Protein AF-A0A2V9XIJ4-F1 (afdb_monomer_lite)

pLDDT: mean 95.44, std 6.12, range [56.84, 98.94]

Radius of gyration: 27.06 Å; chains: 1; bounding box: 67×60×77 Å

Sequence (414 aa):
YLWCYAPDGLPASALPRVSLLDGRGQFSAKLDLSPFAGNLLPAKWVQLKIPLIAFRTASIYPFDPSALQSVVFSQGDADKAPHVLIVDEIKIDADDLATTAIAIASAPQYPQAKGYERHIDLAWQSVSESSLQYYRIDRSLGGALFVPVGVQIPGITRFTDFLGKVGVKAEYRIVAVDRSYRDSPSSEIVSASTHAMSDDELLTMLQEACFRYYWDGAHPDSGTALESIPGDDRIVATGASGFGIMALLVGTERGFVTREQSIDRFRRIVAFLEKAPRYHGAWSHFMDGHSTQTLAVFGIYDDGGDIVETAFLAQGLLAARQYFTASTAVEQDLRTRITKLWEGIEWDWYRRGADSDALYWHWSPNWAGQIKHRLTGFNETMIVYLLAVASPTHPVPAELYYSGWAGQSQTAID

Structure (mmCIF, N/CA/C/O backbone):
data_AF-A0A2V9XIJ4-F1
#
_entry.id   AF-A0A2V9XIJ4-F1
#
loop_
_atom_site.group_PDB
_atom_site.id
_atom_site.type_symbol
_atom_site.label_atom_id
_atom_site.label_alt_id
_atom_site.label_comp_id
_atom_site.label_asym_id
_atom_site.label_entity_id
_atom_site.label_seq_id
_atom_site.pdbx_PDB_ins_code
_atom_site.Cartn_x
_atom_site.Cartn_y
_atom_site.Cartn_z
_atom_site.occupancy
_atom_site.B_iso_or_equiv
_atom_site.auth_seq_id
_atom_site.auth_comp_id
_atom_site.auth_asym_id
_atom_site.auth_atom_id
_atom_site.pdbx_PDB_model_num
ATOM 1 N N . TYR A 1 1 ? 17.573 9.422 -17.931 1.00 90.62 1 TYR A N 1
ATOM 2 C CA . TYR A 1 1 ? 18.104 8.135 -18.412 1.00 90.62 1 TYR A CA 1
ATOM 3 C C . TYR A 1 1 ? 16.992 7.398 -19.121 1.00 90.62 1 TYR A C 1
ATOM 5 O O . TYR A 1 1 ? 15.849 7.516 -18.696 1.00 90.62 1 TYR A O 1
ATOM 13 N N . LEU A 1 2 ? 17.317 6.680 -20.188 1.00 94.62 2 LEU A N 1
ATOM 14 C CA . LEU A 1 2 ? 16.444 5.675 -20.790 1.00 94.62 2 LEU A CA 1
ATOM 15 C C . LEU A 1 2 ? 17.306 4.618 -21.481 1.00 94.62 2 LEU A C 1
ATOM 17 O O . LEU A 1 2 ? 18.439 4.911 -21.873 1.00 94.62 2 LEU A O 1
ATOM 21 N N . TRP A 1 3 ? 16.772 3.421 -21.654 1.00 95.88 3 TRP A N 1
ATOM 22 C CA . TRP A 1 3 ? 17.383 2.379 -22.464 1.00 95.88 3 TRP A CA 1
ATOM 23 C C . TRP A 1 3 ? 16.696 2.297 -23.820 1.00 95.88 3 TRP A C 1
ATOM 25 O O . TRP A 1 3 ? 15.474 2.349 -23.908 1.00 95.88 3 TRP A O 1
ATOM 35 N N . CYS A 1 4 ? 17.494 2.170 -24.874 1.00 97.50 4 CYS A N 1
ATOM 36 C CA . CYS A 1 4 ? 17.040 2.053 -26.253 1.00 97.50 4 CYS A CA 1
ATOM 37 C C . CYS A 1 4 ? 17.506 0.724 -26.845 1.00 97.50 4 CYS A C 1
ATOM 39 O O . CYS A 1 4 ? 18.677 0.363 -26.712 1.00 97.50 4 CYS A O 1
ATOM 41 N N . TYR A 1 5 ? 16.617 0.037 -27.554 1.00 97.75 5 TYR A N 1
ATOM 42 C CA . TYR A 1 5 ? 16.918 -1.176 -28.307 1.00 97.75 5 TYR A CA 1
ATOM 43 C C . TYR A 1 5 ? 16.277 -1.106 -29.689 1.00 97.75 5 TYR A C 1
ATOM 45 O O . TYR A 1 5 ? 15.077 -0.872 -29.819 1.00 97.75 5 TYR A O 1
ATOM 53 N N . ALA A 1 6 ? 17.079 -1.334 -30.723 1.00 97.56 6 ALA A N 1
ATOM 54 C CA . ALA A 1 6 ? 16.613 -1.420 -32.100 1.00 97.56 6 ALA A CA 1
ATOM 55 C C . ALA A 1 6 ? 16.861 -2.849 -32.611 1.00 97.56 6 ALA A C 1
ATOM 57 O O . ALA A 1 6 ? 18.028 -3.230 -32.742 1.00 97.56 6 ALA A O 1
ATOM 58 N N . PRO A 1 7 ? 15.816 -3.652 -32.900 1.00 97.50 7 PRO A N 1
ATOM 59 C CA . PRO A 1 7 ? 15.990 -5.015 -33.405 1.00 97.50 7 PRO A CA 1
ATOM 60 C C . PRO A 1 7 ? 16.863 -5.062 -34.667 1.00 97.50 7 PRO A C 1
ATOM 62 O O . PRO A 1 7 ? 17.833 -5.814 -34.710 1.00 97.50 7 PRO A O 1
ATOM 65 N N . ASP A 1 8 ? 16.584 -4.174 -35.626 1.00 96.94 8 ASP A N 1
ATOM 66 C CA . ASP A 1 8 ? 17.249 -4.111 -36.938 1.00 96.94 8 ASP A CA 1
ATOM 67 C C . ASP A 1 8 ? 18.338 -3.025 -37.022 1.00 96.94 8 ASP A C 1
ATOM 69 O O . ASP A 1 8 ? 18.927 -2.787 -38.077 1.00 96.94 8 ASP A O 1
ATOM 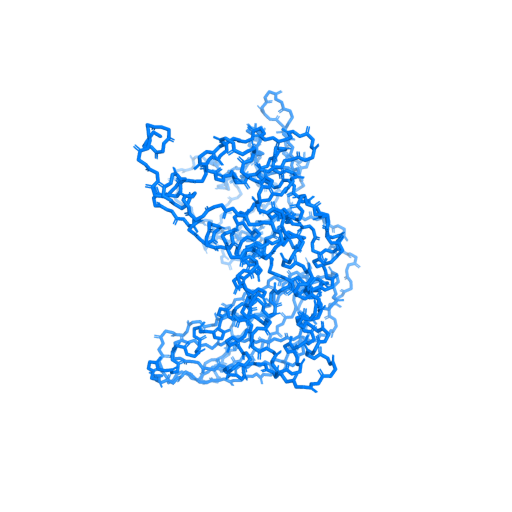73 N N . GLY A 1 9 ? 18.632 -2.370 -35.897 1.00 96.69 9 GLY A N 1
ATOM 74 C CA . GLY A 1 9 ? 19.448 -1.160 -35.847 1.00 96.69 9 GLY A CA 1
ATOM 75 C C . GLY A 1 9 ? 18.659 0.086 -36.253 1.00 96.69 9 GLY A C 1
ATOM 76 O O . GLY A 1 9 ? 17.576 0.006 -36.826 1.00 96.69 9 GLY A O 1
ATOM 77 N N . LEU A 1 10 ? 19.188 1.258 -35.909 1.00 96.44 10 LEU A N 1
ATOM 78 C CA . LEU A 1 10 ? 18.536 2.534 -36.191 1.00 96.44 10 LEU A CA 1
ATOM 79 C C . LEU A 1 10 ? 19.596 3.614 -36.438 1.00 96.44 10 LEU A C 1
ATOM 81 O O . LEU A 1 10 ? 20.397 3.887 -35.536 1.00 96.44 10 LEU A O 1
ATOM 85 N N . PRO A 1 11 ? 19.652 4.226 -37.636 1.00 95.50 11 PRO A N 1
ATOM 86 C CA . PRO A 1 11 ? 20.555 5.343 -37.867 1.00 95.50 11 PRO A CA 1
ATOM 87 C C . PRO A 1 11 ? 20.141 6.536 -37.003 1.00 95.50 11 PRO A C 1
ATOM 89 O O . PRO A 1 11 ? 18.954 6.754 -36.766 1.00 95.50 11 PRO A O 1
ATOM 92 N N . ALA A 1 12 ? 21.117 7.333 -36.569 1.00 95.31 12 ALA A N 1
ATOM 93 C CA . ALA A 1 12 ? 20.881 8.464 -35.673 1.00 95.31 12 ALA A CA 1
ATOM 94 C C . ALA A 1 12 ? 19.799 9.421 -36.213 1.00 95.31 12 ALA A C 1
ATOM 96 O O . ALA A 1 12 ? 18.900 9.813 -35.482 1.00 95.31 12 ALA A O 1
ATOM 97 N N . SER A 1 13 ? 19.813 9.698 -37.520 1.00 93.69 13 SER A N 1
ATOM 98 C CA . SER A 1 13 ? 18.826 10.554 -38.196 1.00 93.69 13 SER A CA 1
ATOM 99 C C . SER A 1 13 ? 17.380 10.046 -38.110 1.00 93.69 13 SER A C 1
ATOM 101 O O . SER A 1 13 ? 16.442 10.833 -38.198 1.00 93.69 13 SER A O 1
ATOM 103 N N . ALA A 1 14 ? 17.183 8.736 -37.941 1.00 95.50 14 ALA A N 1
ATOM 104 C CA . ALA A 1 14 ? 15.863 8.124 -37.808 1.00 95.50 14 ALA A CA 1
ATOM 105 C C . ALA A 1 14 ? 15.366 8.070 -36.351 1.00 95.50 14 ALA A C 1
ATOM 107 O O . ALA A 1 14 ? 14.252 7.608 -36.099 1.00 95.50 14 ALA A O 1
ATOM 108 N N . LEU A 1 15 ? 16.164 8.533 -35.380 1.00 96.56 15 LEU A N 1
ATOM 109 C CA . LEU A 1 15 ? 15.732 8.601 -33.987 1.00 96.56 15 LEU A CA 1
ATOM 110 C C . LEU A 1 15 ? 14.581 9.602 -33.812 1.00 96.56 15 LEU A C 1
ATOM 112 O O . LEU A 1 15 ? 14.553 10.654 -34.458 1.00 96.56 15 LEU A O 1
ATOM 116 N N . PRO A 1 16 ? 13.635 9.322 -32.899 1.00 96.81 16 PRO A N 1
ATOM 117 C CA . PRO A 1 16 ? 12.604 10.285 -32.558 1.00 96.81 16 PRO A CA 1
ATOM 118 C C . PRO A 1 16 ? 13.208 11.497 -31.843 1.00 96.81 16 PRO A C 1
ATOM 120 O O . PRO A 1 16 ? 14.258 11.425 -31.203 1.00 96.81 16 PRO A O 1
ATOM 123 N N . ARG A 1 17 ? 12.481 12.612 -31.884 1.00 97.12 17 ARG A N 1
ATOM 124 C CA . ARG A 1 17 ? 12.727 13.755 -31.002 1.00 97.12 17 ARG A CA 1
ATOM 125 C C . ARG A 1 17 ? 11.934 13.597 -29.715 1.00 97.12 17 ARG A C 1
ATOM 127 O O . ARG A 1 17 ? 10.806 13.105 -29.749 1.00 97.12 17 ARG A O 1
ATOM 134 N N . VAL A 1 18 ? 12.481 14.090 -28.610 1.00 97.50 18 VAL A N 1
ATOM 135 C CA . VAL A 1 18 ? 11.861 13.993 -27.282 1.00 97.50 18 VAL A CA 1
ATOM 136 C C . VAL A 1 18 ? 11.582 15.376 -26.713 1.00 97.50 18 VAL A C 1
ATOM 138 O O . VAL A 1 18 ? 12.443 16.247 -26.746 1.00 97.50 18 VAL A O 1
ATOM 141 N N . SER A 1 19 ? 10.396 15.581 -26.156 1.00 97.25 19 SER A N 1
ATOM 142 C CA . SER A 1 19 ? 10.075 16.741 -25.318 1.00 97.25 19 SER A CA 1
ATOM 143 C C . SER A 1 19 ? 9.509 16.287 -23.978 1.00 97.25 19 SER A C 1
ATOM 145 O O . SER A 1 19 ? 9.030 15.163 -23.842 1.00 97.25 19 SER A O 1
ATOM 147 N N . LEU A 1 20 ? 9.564 17.167 -22.989 1.00 97.38 20 LEU A N 1
ATOM 148 C CA . LEU A 1 20 ? 9.089 16.936 -21.631 1.00 97.38 20 LEU A CA 1
ATOM 149 C C . LEU A 1 20 ? 7.918 17.872 -21.336 1.00 97.38 20 LEU A C 1
ATOM 151 O O . LEU A 1 20 ? 7.909 18.998 -21.834 1.00 97.38 20 LEU A O 1
ATOM 155 N N . LEU A 1 21 ? 6.963 17.408 -20.535 1.00 96.75 21 LEU A N 1
ATOM 156 C CA . LEU A 1 21 ? 5.806 18.176 -20.072 1.00 96.75 21 LEU A CA 1
ATOM 157 C C . LEU A 1 21 ? 5.709 18.052 -18.550 1.00 96.75 21 LEU A C 1
ATOM 159 O O . LEU A 1 21 ? 5.777 16.935 -18.032 1.00 96.75 21 LEU A O 1
ATOM 163 N N . ASP A 1 22 ? 5.557 19.166 -17.844 1.00 95.56 22 ASP A N 1
ATOM 164 C CA . ASP A 1 22 ? 5.318 19.166 -16.400 1.00 95.56 22 ASP A CA 1
ATOM 165 C C . ASP A 1 22 ? 3.823 19.134 -16.050 1.00 95.56 22 ASP A C 1
ATOM 167 O O . ASP A 1 22 ? 2.952 19.366 -16.892 1.00 95.56 22 ASP A O 1
ATOM 171 N N . GLY A 1 23 ? 3.517 18.861 -14.780 1.00 92.88 23 GLY A N 1
ATOM 172 C CA . GLY A 1 23 ? 2.142 18.784 -14.274 1.00 92.88 23 GLY A CA 1
ATOM 173 C C . GLY A 1 23 ? 1.357 20.103 -14.326 1.00 92.88 23 GLY A C 1
ATOM 174 O O . GLY A 1 23 ? 0.167 20.112 -14.022 1.00 92.88 23 GLY A O 1
ATOM 175 N N . ARG A 1 24 ? 1.991 21.219 -14.710 1.00 92.94 24 ARG A N 1
ATOM 176 C CA . ARG A 1 24 ? 1.355 22.534 -14.909 1.00 92.94 24 ARG A CA 1
ATOM 177 C C . ARG A 1 24 ? 1.175 22.861 -16.394 1.00 92.94 24 ARG A C 1
ATOM 179 O O . ARG A 1 24 ? 0.839 23.997 -16.738 1.00 92.94 24 ARG A O 1
ATOM 186 N N . GLY A 1 25 ? 1.422 21.891 -17.274 1.00 93.19 25 GLY A N 1
ATOM 187 C CA . GLY A 1 25 ? 1.286 22.026 -18.720 1.00 93.19 25 GLY A CA 1
ATOM 188 C C . GLY A 1 25 ? 2.405 22.826 -19.392 1.00 93.19 25 GLY A C 1
ATOM 189 O O . GLY A 1 25 ? 2.236 23.226 -20.545 1.00 93.19 25 GLY A O 1
ATOM 190 N N . GLN A 1 26 ? 3.529 23.085 -18.715 1.00 97.00 26 GLN A N 1
ATOM 191 C CA . GLN A 1 26 ? 4.697 23.709 -19.346 1.00 97.00 26 GLN A CA 1
ATOM 192 C C . GLN A 1 26 ? 5.557 22.639 -20.013 1.00 97.00 26 GLN A C 1
ATOM 194 O O . GLN A 1 26 ? 5.651 21.512 -19.526 1.00 97.00 26 GLN A O 1
ATOM 199 N N . PHE A 1 27 ? 6.180 22.975 -21.143 1.00 97.19 27 PHE A N 1
ATOM 200 C CA . PHE A 1 27 ? 6.893 22.000 -21.966 1.00 97.19 27 PHE A CA 1
ATOM 201 C C . PHE A 1 27 ? 8.248 22.489 -22.447 1.00 97.19 27 PHE A C 1
ATOM 203 O O . PHE A 1 27 ? 8.490 23.684 -22.651 1.00 97.19 27 PHE A O 1
ATOM 210 N N . SER A 1 28 ? 9.129 21.524 -22.692 1.00 97.94 28 SER A N 1
ATOM 211 C CA . SER A 1 28 ? 10.402 21.764 -23.350 1.00 97.94 28 SER A CA 1
ATOM 212 C C . SER A 1 28 ? 10.290 21.729 -24.877 1.00 97.94 28 SER A C 1
ATOM 214 O O . SER A 1 28 ? 9.379 21.142 -25.463 1.00 97.94 28 SER A O 1
ATOM 216 N N . ALA A 1 29 ? 11.248 22.367 -25.543 1.00 97.44 29 ALA A N 1
ATOM 217 C CA . ALA A 1 29 ? 11.483 22.210 -26.965 1.00 97.44 29 ALA A CA 1
ATOM 218 C C . ALA A 1 29 ? 11.800 20.744 -27.287 1.00 97.44 29 ALA A C 1
ATOM 220 O O . ALA A 1 29 ? 12.387 20.019 -26.483 1.00 97.44 29 ALA A O 1
ATOM 221 N N . LYS A 1 30 ? 11.463 20.332 -28.510 1.00 97.38 30 LYS A N 1
ATOM 222 C CA . LYS A 1 30 ? 11.835 19.017 -29.034 1.00 97.38 30 LYS A CA 1
ATOM 223 C C . LYS A 1 30 ? 13.357 18.898 -29.105 1.00 97.38 30 LYS A C 1
ATOM 225 O O . LYS A 1 30 ? 14.000 19.630 -29.855 1.00 97.38 30 LYS A O 1
ATOM 230 N N . LEU A 1 31 ? 13.904 17.959 -28.349 1.00 97.31 31 LEU A N 1
ATOM 231 C CA . LEU A 1 31 ? 15.314 17.612 -28.311 1.00 97.31 31 LEU A CA 1
ATOM 232 C C . LEU A 1 31 ? 15.607 16.496 -29.319 1.00 97.31 31 LEU A C 1
ATOM 234 O O . LEU A 1 31 ? 14.898 15.490 -29.362 1.00 97.31 31 LEU A O 1
ATOM 238 N N . ASP A 1 32 ? 16.656 16.674 -30.116 1.00 95.38 32 ASP A N 1
ATOM 239 C CA . ASP A 1 32 ? 17.206 15.625 -30.975 1.00 95.38 32 ASP A CA 1
ATOM 240 C C . ASP A 1 32 ? 18.024 14.630 -30.135 1.00 95.38 32 ASP A C 1
ATOM 242 O O . ASP A 1 32 ? 18.887 15.033 -29.351 1.00 95.38 32 ASP A O 1
ATOM 246 N N . LEU A 1 33 ? 17.740 13.334 -30.287 1.00 94.94 33 LEU A N 1
ATOM 247 C CA . LEU A 1 33 ? 18.432 12.263 -29.570 1.00 94.94 33 LEU A CA 1
ATOM 248 C C . LEU A 1 33 ? 19.758 11.855 -30.219 1.00 94.94 33 LEU A C 1
ATOM 250 O O . LEU A 1 33 ? 20.593 11.242 -29.547 1.00 94.94 33 LEU A O 1
ATOM 254 N N . SER A 1 34 ? 19.976 12.206 -31.489 1.00 92.94 34 SER A N 1
ATOM 255 C CA . SER A 1 34 ? 21.164 11.825 -32.263 1.00 92.94 34 SER A CA 1
ATOM 256 C C . SER A 1 34 ? 22.492 12.091 -31.539 1.00 92.94 34 SER A C 1
ATOM 258 O O . SER A 1 34 ? 23.332 11.188 -31.518 1.00 92.94 34 SER A O 1
ATOM 260 N N . PRO A 1 35 ? 22.701 13.251 -30.875 1.00 94.00 35 PRO A N 1
ATOM 261 C CA . PRO A 1 35 ? 23.954 13.537 -30.170 1.00 94.00 35 PRO A CA 1
ATOM 262 C C . PRO A 1 35 ? 24.217 12.644 -28.950 1.00 94.00 35 PRO A C 1
ATOM 264 O O . PRO A 1 35 ? 25.358 12.543 -28.510 1.00 94.00 35 PRO A O 1
ATOM 267 N N . PHE A 1 36 ? 23.177 12.022 -28.389 1.00 93.94 36 PHE A N 1
ATOM 268 C CA . PHE A 1 36 ? 23.266 11.212 -27.171 1.00 93.94 36 PHE A CA 1
ATOM 269 C C . PHE A 1 36 ? 23.343 9.713 -27.467 1.00 93.94 36 PHE A C 1
ATOM 271 O O . PHE A 1 36 ? 23.957 8.970 -26.707 1.00 93.94 36 PHE A O 1
ATOM 278 N N . ALA A 1 37 ? 22.707 9.267 -28.551 1.00 93.19 37 ALA A N 1
ATOM 279 C CA . ALA A 1 37 ? 22.607 7.854 -28.907 1.00 93.19 37 ALA A CA 1
ATOM 280 C C . ALA A 1 37 ? 23.586 7.427 -30.009 1.00 93.19 37 ALA A C 1
ATOM 282 O O . ALA A 1 37 ? 24.051 6.288 -30.009 1.00 93.19 37 ALA A O 1
ATOM 283 N N . GLY A 1 38 ? 23.885 8.317 -30.962 1.00 94.44 38 GLY A N 1
ATOM 284 C CA . GLY A 1 38 ? 24.515 7.930 -32.223 1.00 94.44 38 GLY A CA 1
ATOM 285 C C . GLY A 1 38 ? 23.665 6.918 -33.004 1.00 94.44 38 GLY A C 1
ATOM 286 O O . GLY A 1 38 ? 22.440 6.900 -32.898 1.00 94.44 38 GLY A O 1
ATOM 287 N N . ASN A 1 39 ? 24.319 6.073 -33.804 1.00 96.06 39 ASN A N 1
ATOM 288 C CA . ASN A 1 39 ? 23.647 4.954 -34.465 1.00 96.06 39 ASN A CA 1
ATOM 289 C C . ASN A 1 39 ? 23.420 3.822 -33.460 1.00 96.06 39 ASN A C 1
ATOM 291 O O . ASN A 1 39 ? 24.372 3.339 -32.842 1.00 96.06 39 ASN A O 1
ATOM 295 N N . LEU A 1 40 ? 22.183 3.345 -33.357 1.00 97.12 40 LEU A N 1
ATOM 296 C CA . LEU A 1 40 ? 21.877 2.155 -32.577 1.00 97.12 40 LEU A CA 1
ATOM 297 C C . LEU A 1 40 ? 22.205 0.917 -33.409 1.00 97.12 40 LEU A C 1
ATOM 299 O O . LEU A 1 40 ? 21.680 0.730 -34.507 1.00 97.12 40 LEU A O 1
ATOM 303 N N . LEU A 1 41 ? 23.090 0.074 -32.884 1.00 96.88 41 LEU A N 1
ATOM 304 C CA . LEU A 1 41 ? 23.413 -1.204 -33.511 1.00 96.88 41 LEU A CA 1
ATOM 305 C C . LEU A 1 41 ? 22.247 -2.196 -33.339 1.00 96.88 41 LEU A C 1
ATOM 307 O O . LEU A 1 41 ? 21.574 -2.149 -32.305 1.00 96.88 41 LEU A O 1
ATOM 311 N N . PRO A 1 42 ? 22.039 -3.114 -34.301 1.00 97.56 42 PRO A N 1
ATOM 312 C CA . PRO A 1 42 ? 21.012 -4.144 -34.196 1.00 97.56 42 PRO A CA 1
ATOM 313 C C . PRO A 1 42 ? 21.158 -4.989 -32.931 1.00 97.56 42 PRO A C 1
ATOM 315 O O . PRO A 1 42 ? 22.268 -5.350 -32.532 1.00 97.56 42 PRO A O 1
ATOM 318 N N . ALA A 1 43 ? 20.020 -5.319 -32.325 1.00 96.81 43 ALA A N 1
ATOM 319 C CA . ALA A 1 43 ? 19.893 -6.222 -31.189 1.00 96.81 43 ALA A CA 1
ATOM 320 C C . ALA A 1 43 ? 20.760 -5.879 -29.959 1.00 96.81 43 ALA A C 1
ATOM 322 O O . ALA A 1 43 ? 21.149 -6.770 -29.199 1.00 96.81 43 ALA A O 1
ATOM 323 N N . LYS A 1 44 ? 21.046 -4.591 -29.730 1.00 96.62 44 LYS A N 1
ATOM 324 C CA . LYS A 1 44 ? 21.849 -4.127 -28.593 1.00 96.62 44 LYS A CA 1
ATOM 325 C C . LYS A 1 44 ? 21.122 -3.051 -27.792 1.00 96.62 44 LYS A C 1
ATOM 327 O O . LYS A 1 44 ? 20.710 -2.034 -28.340 1.00 96.62 44 LYS A O 1
ATOM 332 N N . TRP A 1 45 ? 21.038 -3.258 -26.480 1.00 96.25 45 TRP A N 1
ATOM 333 C CA . TRP A 1 45 ? 20.604 -2.227 -25.541 1.00 96.25 45 TRP A CA 1
ATOM 334 C C . TRP A 1 45 ? 21.676 -1.142 -25.404 1.00 96.25 45 TRP A C 1
ATOM 336 O O . TRP A 1 45 ? 22.850 -1.434 -25.161 1.00 96.25 45 TRP A O 1
ATOM 346 N N . VAL A 1 46 ? 21.267 0.115 -25.555 1.00 95.44 46 VAL A N 1
ATOM 347 C CA . VAL A 1 46 ? 22.107 1.304 -25.382 1.00 95.44 46 VAL A CA 1
ATOM 348 C C . VAL A 1 46 ? 21.439 2.216 -24.364 1.00 95.44 46 VAL A C 1
ATOM 350 O O . VAL A 1 46 ? 20.290 2.616 -24.543 1.00 95.44 46 VAL A O 1
ATOM 353 N N . GLN A 1 47 ? 22.153 2.556 -23.294 1.00 93.69 47 GLN A N 1
ATOM 354 C CA . GLN A 1 47 ? 21.664 3.516 -22.313 1.00 93.69 47 GLN A CA 1
ATOM 355 C C . GLN A 1 47 ? 21.959 4.941 -22.779 1.00 93.69 47 GLN A C 1
ATOM 357 O O . GLN A 1 47 ? 23.109 5.299 -23.028 1.00 93.69 47 GLN A O 1
ATOM 362 N N . LEU A 1 48 ? 20.924 5.773 -22.831 1.00 93.81 48 LEU A N 1
ATOM 363 C CA . LEU A 1 48 ? 21.039 7.200 -23.097 1.00 93.81 48 LEU A CA 1
ATOM 364 C C . LEU A 1 48 ? 21.014 7.965 -21.771 1.00 93.81 48 LEU A C 1
ATOM 366 O O . LEU A 1 48 ? 20.066 7.875 -20.978 1.00 93.81 48 LEU A O 1
ATOM 370 N N . LYS A 1 49 ? 22.047 8.782 -21.566 1.00 92.50 49 LYS A N 1
ATOM 371 C CA . LYS A 1 49 ? 22.137 9.757 -20.478 1.00 92.50 49 LYS A CA 1
ATOM 372 C C . LYS A 1 49 ? 21.934 11.154 -21.055 1.00 92.50 49 LYS A C 1
ATOM 374 O O . LYS A 1 49 ? 22.806 11.680 -21.739 1.00 92.50 49 LYS A O 1
ATOM 379 N N . ILE A 1 50 ? 20.765 11.738 -20.802 1.00 93.69 50 ILE A N 1
ATOM 380 C CA . ILE A 1 50 ? 20.395 13.058 -21.321 1.00 93.69 50 ILE A CA 1
ATOM 381 C C . ILE A 1 50 ? 20.330 14.031 -20.140 1.00 93.69 50 ILE A C 1
ATOM 383 O O . ILE A 1 50 ? 19.463 13.860 -19.279 1.00 93.69 50 ILE A O 1
ATOM 387 N N . PRO A 1 51 ? 21.220 15.037 -20.070 1.00 93.06 51 PRO A N 1
ATOM 388 C CA . PRO A 1 51 ? 21.159 16.060 -19.035 1.00 93.06 51 PRO A CA 1
ATOM 389 C C . PRO A 1 51 ? 19.851 16.848 -19.129 1.00 93.06 51 PRO A C 1
ATOM 391 O O . PRO A 1 51 ? 19.497 17.325 -20.207 1.00 93.06 51 PRO A O 1
ATOM 394 N N . LEU A 1 52 ? 19.160 17.056 -18.003 1.00 92.19 52 LEU A N 1
ATOM 395 C CA . LEU A 1 52 ? 17.890 17.798 -17.993 1.00 92.19 52 LEU A CA 1
ATOM 396 C C . LEU A 1 52 ? 18.035 19.230 -18.533 1.00 92.19 52 LEU A C 1
ATOM 398 O O . LEU A 1 52 ? 17.116 19.743 -19.161 1.00 92.19 52 LEU A O 1
ATOM 402 N N . ILE A 1 53 ? 19.217 19.838 -18.393 1.00 92.06 53 ILE A N 1
ATOM 403 C CA . ILE A 1 53 ? 19.531 21.166 -18.942 1.00 92.06 53 ILE A CA 1
ATOM 404 C C . ILE A 1 53 ? 19.514 21.230 -20.482 1.00 92.06 53 ILE A C 1
ATOM 406 O O . ILE A 1 53 ? 19.450 22.317 -21.055 1.00 92.06 53 ILE A O 1
ATOM 410 N N . ALA A 1 54 ? 19.549 20.085 -21.174 1.00 94.81 54 ALA A N 1
ATOM 411 C CA . ALA A 1 54 ? 19.375 20.036 -22.624 1.00 94.81 54 ALA A CA 1
ATOM 412 C C . ALA A 1 54 ? 17.930 20.371 -23.047 1.00 94.81 54 ALA A C 1
ATOM 414 O O . ALA A 1 54 ? 17.710 20.870 -24.153 1.00 94.81 54 ALA A O 1
ATOM 415 N N . PHE A 1 55 ? 16.949 20.152 -22.165 1.00 95.56 55 PHE A N 1
ATOM 416 C CA . PHE A 1 55 ? 15.540 20.446 -22.411 1.00 95.56 55 PHE A CA 1
ATOM 417 C C . PHE A 1 55 ? 15.229 21.909 -22.088 1.00 95.56 55 PHE A C 1
ATOM 419 O O . PHE A 1 55 ? 14.913 22.275 -20.960 1.00 95.56 55 PHE A O 1
ATOM 426 N N . ARG A 1 56 ? 15.311 22.768 -23.106 1.00 96.38 56 ARG A N 1
ATOM 427 C CA . ARG A 1 56 ? 14.989 24.197 -22.976 1.00 96.38 56 ARG A CA 1
ATOM 428 C C . ARG A 1 56 ? 13.482 24.414 -22.996 1.00 96.38 56 ARG A C 1
ATOM 430 O O . ARG A 1 56 ? 12.810 23.811 -23.822 1.00 96.38 56 ARG A O 1
ATOM 437 N N . THR A 1 57 ? 12.964 25.308 -22.160 1.00 97.31 57 THR A N 1
ATOM 438 C CA . THR A 1 57 ? 11.551 25.722 -22.180 1.00 97.31 57 THR A CA 1
ATOM 439 C C . THR A 1 57 ? 11.115 26.182 -23.577 1.00 97.31 57 THR A C 1
ATOM 441 O O . THR A 1 57 ? 11.819 26.963 -24.218 1.00 97.31 57 THR A O 1
ATOM 444 N N . ALA A 1 58 ? 9.946 25.723 -24.024 1.00 97.06 58 ALA A N 1
ATOM 445 C CA . ALA A 1 58 ? 9.266 26.196 -25.234 1.00 97.06 58 ALA A CA 1
ATOM 446 C C . ALA A 1 58 ? 7.830 26.695 -24.974 1.00 97.06 58 ALA A C 1
ATOM 448 O O . ALA A 1 58 ? 7.180 27.201 -25.889 1.00 97.06 58 ALA A O 1
ATOM 449 N N . SER A 1 59 ? 7.343 26.572 -23.742 1.00 96.19 59 SER A N 1
ATOM 450 C CA . SER A 1 59 ? 6.109 27.187 -23.256 1.00 96.19 59 SER A CA 1
ATOM 451 C C . SER A 1 59 ? 6.306 28.648 -22.830 1.00 96.19 59 SER A C 1
ATOM 453 O O . SER A 1 59 ? 7.426 29.154 -22.761 1.00 96.19 59 SER A O 1
ATOM 455 N N . ILE A 1 60 ? 5.196 29.336 -22.533 1.00 95.56 60 ILE A N 1
ATOM 456 C CA . ILE A 1 60 ? 5.201 30.727 -22.049 1.00 95.56 60 ILE A CA 1
ATOM 457 C C . ILE A 1 60 ? 5.863 30.825 -20.668 1.00 95.56 60 ILE A C 1
ATOM 459 O O . ILE A 1 60 ? 6.655 31.738 -20.437 1.00 95.56 60 ILE A O 1
ATOM 463 N N . TYR A 1 61 ? 5.552 29.894 -19.759 1.00 95.81 61 TYR A N 1
ATOM 464 C CA . TYR A 1 61 ? 6.184 29.825 -18.443 1.00 95.81 61 TYR A CA 1
ATOM 465 C C . TYR A 1 61 ? 7.309 28.784 -18.423 1.00 95.81 61 TYR A C 1
ATOM 467 O O . TYR A 1 61 ? 7.290 27.854 -19.239 1.00 95.81 61 TYR A O 1
ATOM 475 N N . PRO A 1 62 ? 8.290 28.928 -17.509 1.00 95.44 62 PRO A N 1
ATOM 476 C CA . PRO A 1 62 ? 9.380 27.971 -17.362 1.00 95.44 62 PRO A CA 1
ATOM 477 C C . PRO A 1 62 ? 8.871 26.547 -17.132 1.00 95.44 62 PRO A C 1
ATOM 479 O O . PRO A 1 62 ? 8.033 26.329 -16.262 1.00 95.44 62 PRO A O 1
ATOM 482 N N . PHE A 1 63 ? 9.414 25.600 -17.897 1.00 94.62 63 PHE A N 1
ATOM 483 C CA . PHE A 1 63 ? 9.256 24.175 -17.630 1.00 94.62 63 PHE A CA 1
ATOM 484 C C . PHE A 1 63 ? 9.990 23.803 -16.337 1.00 94.62 63 PHE A C 1
ATOM 486 O O . PHE A 1 63 ? 11.170 24.135 -16.183 1.00 94.62 63 PHE A O 1
ATOM 493 N N . ASP A 1 64 ? 9.299 23.108 -15.434 1.00 93.31 64 ASP A N 1
ATOM 494 C CA . ASP A 1 64 ? 9.860 22.612 -14.181 1.00 93.31 64 ASP A CA 1
ATOM 495 C C . ASP A 1 64 ? 10.125 21.095 -14.252 1.00 93.31 64 ASP A C 1
ATOM 497 O O . ASP A 1 64 ? 9.195 20.289 -14.137 1.00 93.31 64 ASP A O 1
ATOM 501 N N . PRO A 1 65 ? 11.390 20.660 -14.394 1.00 89.06 65 PRO A N 1
ATOM 502 C CA . PRO A 1 65 ? 11.716 19.239 -14.449 1.00 89.06 65 PRO A CA 1
ATOM 503 C C . PRO A 1 65 ? 11.461 18.493 -13.132 1.00 89.06 65 PRO A C 1
ATOM 505 O O . PRO A 1 65 ? 11.383 17.266 -13.159 1.00 89.06 65 PRO A O 1
ATOM 508 N N . SER A 1 66 ? 11.326 19.190 -11.995 1.00 88.94 66 SER A N 1
ATOM 509 C CA . SER A 1 66 ? 10.968 18.556 -10.716 1.00 88.94 66 SER A CA 1
ATOM 510 C C . SER A 1 66 ? 9.496 18.134 -10.658 1.00 88.94 66 SER A C 1
ATOM 512 O O . SER A 1 66 ? 9.136 17.265 -9.869 1.00 88.94 66 SER A O 1
ATOM 514 N N . ALA A 1 67 ? 8.667 18.694 -11.542 1.00 90.62 67 ALA A N 1
ATOM 515 C CA . ALA A 1 67 ? 7.254 18.375 -11.696 1.00 90.62 67 ALA A CA 1
ATOM 516 C C . ALA A 1 67 ? 6.971 17.618 -13.008 1.00 90.62 67 ALA A C 1
ATOM 518 O O . ALA A 1 67 ? 5.871 17.730 -13.556 1.00 90.62 67 ALA A O 1
ATOM 519 N N . LEU A 1 68 ? 7.958 16.880 -13.541 1.00 92.69 68 LEU A N 1
ATOM 520 C CA . LEU A 1 68 ? 7.811 16.134 -14.791 1.00 92.69 68 LEU A CA 1
ATOM 521 C C . LEU A 1 68 ? 6.598 15.196 -14.730 1.00 92.69 68 LEU A C 1
ATOM 523 O O . LEU A 1 68 ? 6.488 14.363 -13.836 1.00 92.69 68 LEU A O 1
ATOM 527 N N . GLN A 1 69 ? 5.736 15.291 -15.738 1.00 94.69 69 GLN A N 1
ATOM 528 C CA . GLN A 1 69 ? 4.554 14.450 -15.885 1.00 94.69 69 GLN A CA 1
ATOM 529 C C . GLN A 1 69 ? 4.659 13.521 -17.095 1.00 94.69 69 GLN A C 1
ATOM 531 O O . GLN A 1 69 ? 4.265 12.363 -17.010 1.00 94.69 69 GLN A O 1
ATOM 536 N N . SER A 1 70 ? 5.150 14.016 -18.237 1.00 95.56 70 SER A N 1
ATOM 537 C CA . SER A 1 70 ? 5.167 13.238 -19.483 1.00 95.56 70 SER A CA 1
ATOM 538 C C . SER A 1 70 ? 6.475 13.369 -20.254 1.00 95.56 70 SER A C 1
ATOM 540 O O . SER A 1 70 ? 7.054 14.452 -20.355 1.00 95.56 70 SER A O 1
ATOM 542 N N . VAL A 1 71 ? 6.878 12.263 -20.881 1.00 96.38 71 VAL A N 1
ATOM 543 C CA . VAL A 1 71 ? 7.917 12.212 -21.916 1.00 96.38 71 VAL A CA 1
ATOM 544 C C . VAL A 1 71 ? 7.229 11.975 -23.255 1.00 96.38 71 VAL A C 1
ATOM 546 O O . VAL A 1 71 ? 6.531 10.982 -23.436 1.00 96.38 71 VAL A O 1
ATOM 549 N N . VAL A 1 72 ? 7.406 12.897 -24.195 1.00 96.88 72 VAL A N 1
ATOM 550 C CA . VAL A 1 72 ? 6.716 12.885 -25.486 1.00 96.88 72 VAL A CA 1
ATOM 551 C C . VAL A 1 72 ? 7.714 12.571 -26.588 1.00 96.88 72 VAL A C 1
ATOM 553 O O . VAL A 1 72 ? 8.619 13.361 -26.855 1.00 96.88 72 VAL A O 1
ATOM 556 N N . PHE A 1 73 ? 7.519 11.436 -27.256 1.00 96.69 73 PHE A N 1
ATOM 557 C CA . PHE A 1 73 ? 8.251 11.073 -28.465 1.00 96.69 73 PHE A CA 1
ATOM 558 C C . PHE A 1 73 ? 7.529 11.625 -29.694 1.00 96.69 73 PHE A C 1
ATOM 560 O O . PHE A 1 73 ? 6.309 11.537 -29.817 1.00 96.69 73 PHE A O 1
ATOM 567 N N . SER A 1 74 ? 8.283 12.207 -30.620 1.00 96.00 74 SER A N 1
ATOM 568 C CA . SER A 1 74 ? 7.760 12.745 -31.874 1.00 96.00 74 SER A CA 1
ATOM 569 C C . SER A 1 74 ? 8.675 12.396 -33.041 1.00 96.00 74 SER A C 1
ATOM 571 O O . SER A 1 74 ? 9.855 12.115 -32.838 1.00 96.00 74 SER A O 1
ATOM 573 N N . GLN A 1 75 ? 8.129 12.413 -34.260 1.00 94.19 75 GLN A N 1
ATOM 574 C CA . GLN A 1 75 ? 8.881 12.110 -35.478 1.00 94.19 75 GLN A CA 1
ATOM 575 C C . GLN A 1 75 ? 10.187 12.921 -35.544 1.00 94.19 75 GLN A C 1
ATOM 577 O O . GLN A 1 75 ? 10.179 14.142 -35.347 1.00 94.19 75 GLN A O 1
ATOM 582 N N . GLY A 1 76 ? 11.287 12.215 -35.816 1.00 92.81 76 GLY A N 1
ATOM 583 C CA . GLY A 1 76 ? 12.566 12.793 -36.220 1.00 92.81 76 GLY A CA 1
ATOM 584 C C . GLY A 1 76 ? 12.544 13.180 -37.696 1.00 92.81 76 GLY A C 1
ATOM 585 O O . GLY A 1 76 ? 11.619 13.860 -38.149 1.00 92.81 76 GLY A O 1
ATOM 586 N N . ASP A 1 77 ? 13.538 12.735 -38.459 1.00 92.44 77 ASP A N 1
ATOM 587 C CA . ASP A 1 77 ? 13.523 12.934 -39.906 1.00 92.44 77 ASP A CA 1
ATOM 588 C C . ASP A 1 77 ? 12.462 12.044 -40.569 1.00 92.44 77 ASP A C 1
ATOM 590 O O . ASP A 1 77 ? 12.181 10.926 -40.136 1.00 92.44 77 ASP A O 1
ATOM 594 N N . ALA A 1 78 ? 11.816 12.563 -41.613 1.00 92.31 78 ALA A N 1
ATOM 595 C CA . ALA A 1 78 ? 10.755 11.867 -42.337 1.00 92.31 78 ALA A CA 1
ATOM 596 C C . ALA A 1 78 ? 11.337 11.083 -43.524 1.00 92.31 78 ALA A C 1
ATOM 598 O O . ALA A 1 78 ? 11.173 11.472 -44.682 1.00 92.31 78 ALA A O 1
ATOM 599 N N . ASP A 1 79 ? 12.020 9.977 -43.237 1.00 93.94 79 ASP A N 1
ATOM 600 C CA . ASP A 1 79 ? 12.669 9.129 -44.247 1.00 93.94 79 ASP A CA 1
ATOM 601 C C . ASP A 1 79 ? 11.716 8.159 -44.971 1.00 93.94 79 ASP A C 1
ATOM 603 O O . ASP A 1 79 ? 12.114 7.483 -45.919 1.00 93.94 79 ASP A O 1
ATOM 607 N N . LYS A 1 80 ? 10.437 8.146 -44.570 1.00 93.56 80 LYS A N 1
ATOM 608 C CA . LYS A 1 80 ? 9.370 7.287 -45.113 1.00 93.56 80 LYS A CA 1
ATOM 609 C C . LYS A 1 80 ? 9.628 5.787 -44.917 1.00 93.56 80 LYS A C 1
ATOM 611 O O . LYS A 1 80 ? 9.008 4.983 -45.615 1.00 93.56 80 LYS A O 1
ATOM 616 N N . ALA A 1 81 ? 10.495 5.409 -43.979 1.00 93.25 81 ALA A N 1
ATOM 617 C CA . ALA A 1 81 ? 10.745 4.022 -43.618 1.00 93.25 81 ALA A CA 1
ATOM 618 C C . ALA A 1 81 ? 10.123 3.689 -42.248 1.00 93.25 81 ALA A C 1
ATOM 620 O O . ALA A 1 81 ? 10.087 4.539 -41.355 1.00 93.25 81 ALA A O 1
ATOM 621 N N . PRO A 1 82 ? 9.602 2.464 -42.063 1.00 94.75 82 PRO A N 1
ATOM 622 C CA . PRO A 1 82 ? 9.228 1.991 -40.742 1.00 94.75 82 PRO A CA 1
ATOM 623 C C . PRO A 1 82 ? 10.487 1.682 -39.928 1.00 94.75 82 PRO A C 1
ATOM 625 O O . PRO A 1 82 ? 11.402 1.022 -40.415 1.00 94.75 82 PRO A O 1
ATOM 628 N N . HIS A 1 83 ? 10.483 2.107 -38.667 1.00 95.94 83 HIS A N 1
ATOM 629 C CA . HIS A 1 83 ? 11.544 1.833 -37.703 1.00 95.94 83 HIS A CA 1
ATOM 630 C C . HIS A 1 83 ? 10.954 1.259 -36.425 1.00 95.94 83 HIS A C 1
ATOM 632 O O . HIS A 1 83 ? 9.858 1.647 -36.017 1.00 95.94 83 HIS A O 1
ATOM 638 N N . VAL A 1 84 ? 11.696 0.366 -35.773 1.00 96.38 84 VAL A N 1
ATOM 639 C CA . VAL A 1 84 ? 11.318 -0.196 -34.474 1.00 96.38 84 VAL A CA 1
ATOM 640 C C . VAL A 1 84 ? 12.343 0.230 -33.434 1.00 96.38 84 VAL A C 1
ATOM 642 O O . VAL A 1 84 ? 13.513 -0.141 -33.504 1.00 96.38 84 VAL A O 1
ATOM 645 N N . LEU A 1 85 ? 11.878 0.996 -32.451 1.00 96.62 85 LEU A N 1
ATOM 646 C CA . LEU A 1 85 ? 12.634 1.372 -31.265 1.00 96.62 85 LEU A CA 1
ATOM 647 C C . LEU A 1 85 ? 11.858 0.905 -30.036 1.00 96.62 85 LEU A C 1
ATOM 649 O O . LEU A 1 85 ? 10.723 1.322 -29.818 1.00 96.62 85 LEU A O 1
ATOM 653 N N . ILE A 1 86 ? 12.486 0.056 -29.235 1.00 97.81 86 ILE A N 1
ATOM 654 C CA . ILE A 1 86 ? 12.004 -0.325 -27.914 1.00 97.81 86 ILE A CA 1
ATOM 655 C C . ILE A 1 86 ? 12.694 0.595 -26.910 1.00 97.81 86 ILE A C 1
ATOM 657 O O . ILE A 1 86 ? 13.918 0.746 -26.939 1.00 97.81 86 ILE A O 1
ATOM 661 N N . VAL A 1 87 ? 11.899 1.229 -26.051 1.00 97.00 87 VAL A N 1
ATOM 662 C CA . VAL A 1 87 ? 12.377 2.101 -24.978 1.00 97.00 87 VAL A CA 1
ATOM 663 C C . VAL A 1 87 ? 11.995 1.483 -23.644 1.00 97.00 87 VAL A C 1
ATOM 665 O O . VAL A 1 87 ? 10.852 1.062 -23.481 1.00 97.00 87 VAL A O 1
ATOM 668 N N . ASP A 1 88 ? 12.935 1.452 -22.707 1.00 96.19 88 ASP A N 1
ATOM 669 C CA . ASP A 1 88 ? 12.727 0.885 -21.376 1.00 96.19 88 ASP A CA 1
ATOM 670 C C . ASP A 1 88 ? 13.420 1.718 -20.285 1.00 96.19 88 ASP A C 1
ATOM 672 O O . ASP A 1 88 ? 14.273 2.563 -20.581 1.00 96.19 88 ASP A O 1
ATOM 676 N N . GLU A 1 89 ? 13.026 1.502 -19.027 1.00 93.12 89 GLU A N 1
ATOM 677 C CA . GLU A 1 89 ? 13.582 2.133 -17.820 1.00 93.12 89 GLU A CA 1
ATOM 678 C C . GLU A 1 89 ? 13.811 3.657 -17.968 1.00 93.12 89 GLU A C 1
ATOM 680 O O . GLU A 1 89 ? 14.895 4.200 -17.710 1.00 93.12 89 GLU A O 1
ATOM 685 N N . ILE A 1 90 ? 12.776 4.383 -18.401 1.00 93.81 90 ILE A N 1
ATOM 686 C CA . ILE A 1 90 ? 12.807 5.850 -18.416 1.00 93.81 90 ILE A CA 1
ATOM 687 C C . ILE A 1 90 ? 12.819 6.343 -16.965 1.00 93.81 90 ILE A C 1
ATOM 689 O O . ILE A 1 90 ? 11.843 6.174 -16.239 1.00 93.81 90 ILE A O 1
ATOM 693 N N . LYS A 1 91 ? 13.914 6.987 -16.547 1.00 90.31 91 LYS A N 1
ATOM 694 C CA . LYS A 1 91 ? 14.064 7.529 -15.187 1.00 90.31 91 LYS A CA 1
ATOM 695 C C . LYS A 1 91 ? 14.794 8.868 -15.144 1.00 90.31 91 LYS A C 1
ATOM 697 O O . LYS A 1 91 ? 15.700 9.130 -15.944 1.00 90.31 91 LYS A O 1
ATOM 702 N N . ILE A 1 92 ? 14.444 9.695 -14.163 1.00 89.19 92 ILE A N 1
ATOM 703 C CA . ILE A 1 92 ? 15.252 10.840 -13.730 1.00 89.19 92 ILE A CA 1
ATOM 704 C C . ILE A 1 92 ? 16.131 10.368 -12.573 1.00 89.19 92 ILE A C 1
ATOM 706 O O . ILE A 1 92 ? 15.637 9.737 -11.646 1.00 89.19 92 ILE A O 1
ATOM 710 N N . ASP A 1 93 ? 17.430 10.645 -12.643 1.00 85.38 93 ASP A N 1
ATOM 711 C CA . ASP A 1 93 ? 18.389 10.258 -11.604 1.00 85.38 93 ASP A CA 1
ATOM 712 C C . ASP A 1 93 ? 19.574 11.242 -11.597 1.00 85.38 93 ASP A C 1
ATOM 714 O O . ASP A 1 93 ? 19.743 12.016 -12.548 1.00 85.38 93 ASP A O 1
ATOM 718 N N . ALA A 1 94 ? 20.398 11.210 -10.553 1.00 80.50 94 ALA A N 1
ATOM 719 C CA . ALA A 1 94 ? 21.618 12.010 -10.449 1.00 80.50 94 ALA A CA 1
ATOM 720 C C . ALA A 1 94 ? 22.857 11.177 -10.842 1.00 80.50 94 ALA A C 1
ATOM 722 O O . ALA A 1 94 ? 22.975 10.008 -10.483 1.00 80.50 94 ALA A O 1
ATOM 723 N N . ASP A 1 95 ? 23.768 11.753 -11.636 1.00 69.31 95 ASP A N 1
ATOM 724 C CA . ASP A 1 95 ? 24.925 11.032 -12.218 1.00 69.31 95 ASP A CA 1
ATOM 725 C C . ASP A 1 95 ? 26.066 10.799 -11.195 1.00 69.31 95 ASP A C 1
ATOM 727 O O . ASP A 1 95 ? 26.895 9.897 -11.346 1.00 69.31 95 ASP A O 1
ATOM 731 N N . ASP A 1 96 ? 26.093 11.574 -10.108 1.00 64.88 96 ASP A N 1
ATOM 732 C CA . ASP A 1 96 ? 27.063 11.476 -9.008 1.00 64.88 96 ASP A CA 1
ATOM 733 C C . ASP A 1 96 ? 26.787 10.292 -8.064 1.00 64.88 96 ASP A C 1
ATOM 735 O O . ASP A 1 96 ? 27.724 9.654 -7.572 1.00 64.88 96 ASP A O 1
ATOM 739 N N . LEU A 1 97 ? 25.513 9.934 -7.878 1.00 58.59 97 LEU A N 1
ATOM 740 C CA . LEU A 1 97 ? 25.092 8.786 -7.068 1.00 58.59 97 LEU A CA 1
ATOM 741 C C . LEU A 1 97 ? 25.499 7.441 -7.688 1.00 58.59 97 LEU A C 1
ATOM 743 O O . LEU A 1 97 ? 25.719 6.474 -6.963 1.00 58.59 97 LEU A O 1
ATOM 747 N N . ALA A 1 98 ? 25.630 7.360 -9.015 1.00 58.94 98 ALA A N 1
ATOM 748 C CA . ALA A 1 98 ? 26.054 6.136 -9.699 1.00 58.94 98 ALA A CA 1
ATOM 749 C C . ALA A 1 98 ? 27.583 5.954 -9.708 1.00 58.94 98 ALA A C 1
ATOM 751 O O . ALA A 1 98 ? 28.074 4.831 -9.602 1.00 58.94 98 ALA A O 1
ATOM 752 N N . THR A 1 99 ? 28.342 7.047 -9.826 1.00 56.84 99 THR A N 1
ATOM 753 C CA . THR A 1 99 ? 29.799 7.022 -10.058 1.00 56.84 99 THR A CA 1
ATOM 754 C C . THR A 1 99 ? 30.634 6.906 -8.781 1.00 56.84 99 THR A C 1
ATOM 756 O O . THR A 1 99 ? 31.775 6.449 -8.840 1.00 56.84 99 THR A O 1
ATOM 759 N N . THR A 1 100 ? 30.069 7.263 -7.626 1.00 57.75 100 THR A N 1
ATOM 760 C CA . THR A 1 100 ? 30.730 7.178 -6.307 1.00 57.75 100 THR A CA 1
ATOM 761 C C . THR A 1 100 ? 30.279 5.976 -5.471 1.00 57.75 100 THR A C 1
ATOM 763 O O . THR A 1 100 ? 30.848 5.702 -4.414 1.00 57.75 100 THR A O 1
ATOM 766 N N . ALA A 1 101 ? 29.281 5.230 -5.951 1.00 64.12 101 ALA A N 1
ATOM 767 C CA . ALA A 1 101 ? 28.689 4.108 -5.242 1.00 64.12 101 ALA A CA 1
ATOM 768 C C . ALA A 1 101 ? 29.632 2.899 -5.149 1.00 64.12 101 ALA A C 1
ATOM 770 O O . ALA A 1 101 ? 30.117 2.361 -6.153 1.00 64.12 101 ALA A O 1
ATOM 771 N N . ILE A 1 102 ? 29.818 2.414 -3.922 1.00 74.00 102 ILE A N 1
ATOM 772 C CA . ILE A 1 102 ? 30.443 1.121 -3.642 1.00 74.00 102 ILE A CA 1
ATOM 773 C C . ILE A 1 102 ? 29.521 0.019 -4.187 1.00 74.00 102 ILE A C 1
ATOM 775 O O . ILE A 1 102 ? 28.296 0.098 -4.060 1.00 74.00 102 ILE A O 1
ATOM 779 N N . ALA A 1 103 ? 30.117 -0.976 -4.848 1.00 82.94 103 ALA A N 1
ATOM 780 C CA . ALA A 1 103 ? 29.380 -2.126 -5.361 1.00 82.94 103 ALA A CA 1
ATOM 781 C C . ALA A 1 103 ? 28.724 -2.892 -4.207 1.00 82.94 103 ALA A C 1
ATOM 783 O O . ALA A 1 103 ? 29.312 -3.033 -3.133 1.00 82.94 103 ALA A O 1
ATOM 784 N N . ILE A 1 104 ? 27.527 -3.419 -4.446 1.00 86.38 104 ILE A N 1
ATOM 785 C CA . ILE A 1 104 ? 26.799 -4.198 -3.445 1.00 86.38 104 ILE A CA 1
ATOM 786 C C . ILE A 1 104 ? 27.530 -5.525 -3.234 1.00 86.38 104 ILE A C 1
ATOM 788 O O . ILE A 1 104 ? 27.546 -6.393 -4.105 1.00 86.38 104 ILE A O 1
ATOM 792 N N . ALA A 1 105 ? 28.166 -5.668 -2.074 1.00 84.94 105 ALA A N 1
ATOM 793 C CA . ALA A 1 105 ? 28.999 -6.828 -1.770 1.00 84.94 105 ALA A CA 1
ATOM 794 C C . ALA A 1 105 ? 28.195 -8.028 -1.242 1.00 84.94 105 ALA A C 1
ATOM 796 O O . ALA A 1 105 ? 28.660 -9.165 -1.329 1.00 84.94 105 ALA A O 1
ATOM 797 N N . SER A 1 106 ? 27.007 -7.791 -0.681 1.00 88.12 106 SER A N 1
ATOM 798 C CA . SER A 1 106 ? 26.171 -8.817 -0.061 1.00 88.12 106 SER A CA 1
ATOM 799 C C . SER A 1 106 ? 25.084 -9.318 -1.011 1.00 88.12 106 SER A C 1
ATOM 801 O O . SER A 1 106 ? 24.415 -8.550 -1.698 1.00 88.12 106 SER A O 1
ATOM 803 N N . ALA A 1 107 ? 24.894 -10.637 -1.031 1.00 92.44 107 ALA A N 1
ATOM 804 C CA . ALA A 1 107 ? 23.733 -11.239 -1.670 1.00 92.44 107 ALA A CA 1
ATOM 805 C C . ALA A 1 107 ? 22.455 -10.944 -0.864 1.00 92.44 107 ALA A C 1
ATOM 807 O O . ALA A 1 107 ? 22.520 -10.890 0.371 1.00 92.44 107 ALA A O 1
ATOM 808 N N . PRO A 1 108 ? 21.283 -10.848 -1.520 1.00 94.50 108 PRO A N 1
ATOM 809 C CA . PRO A 1 108 ? 19.994 -10.918 -0.837 1.00 94.50 108 PRO A CA 1
ATOM 810 C C . PRO A 1 108 ? 19.901 -12.181 0.031 1.00 94.50 108 PRO A C 1
ATOM 812 O O . PRO A 1 108 ? 20.202 -13.286 -0.429 1.00 94.50 108 PRO A O 1
ATOM 815 N N . GLN A 1 109 ? 19.504 -12.020 1.294 1.00 94.94 109 GLN A N 1
ATOM 816 C CA . GLN A 1 109 ? 19.553 -13.097 2.286 1.00 94.94 109 GLN A CA 1
ATOM 817 C C . GLN A 1 109 ? 18.188 -13.746 2.530 1.00 94.94 109 GLN A C 1
ATOM 819 O O . GLN A 1 109 ? 17.140 -13.129 2.340 1.00 94.94 109 GLN A O 1
ATOM 824 N N . TYR A 1 110 ? 18.231 -14.998 2.997 1.00 95.56 110 TYR A N 1
ATOM 825 C CA . TYR A 1 110 ? 17.072 -15.820 3.369 1.00 95.56 110 TYR A CA 1
ATOM 826 C C . TYR A 1 110 ? 15.952 -15.840 2.318 1.00 95.56 110 TYR A C 1
ATOM 828 O O . TYR A 1 110 ? 14.796 -15.565 2.655 1.00 95.56 110 TYR A O 1
ATOM 836 N N . PRO A 1 111 ? 16.270 -16.152 1.047 1.00 97.38 111 PRO A N 1
ATOM 837 C CA . PRO A 1 111 ? 15.240 -16.327 0.041 1.00 97.38 111 PRO A CA 1
ATOM 838 C C . PRO A 1 111 ? 14.280 -17.447 0.460 1.00 97.38 111 PRO A C 1
ATOM 840 O O . PRO A 1 111 ? 14.676 -18.440 1.073 1.00 97.38 111 PRO A O 1
ATOM 843 N N . GLN A 1 112 ? 13.009 -17.289 0.116 1.00 98.25 112 GLN A N 1
ATOM 844 C CA . GLN A 1 112 ? 11.955 -18.279 0.312 1.00 98.25 112 GLN A CA 1
ATOM 845 C C . GLN A 1 112 ? 11.111 -18.366 -0.954 1.00 98.25 112 GLN A C 1
ATOM 847 O O . GLN A 1 112 ? 10.929 -17.363 -1.642 1.00 98.25 112 GLN A O 1
ATOM 852 N N . ALA A 1 113 ? 10.578 -19.554 -1.238 1.00 98.44 113 ALA A N 1
ATOM 853 C CA . ALA A 1 113 ? 9.647 -19.789 -2.333 1.00 98.44 113 ALA A CA 1
ATOM 854 C C . ALA A 1 113 ? 8.447 -20.594 -1.825 1.00 98.44 113 ALA A C 1
ATOM 856 O O . ALA A 1 113 ? 8.617 -21.666 -1.243 1.00 98.44 113 ALA A O 1
ATOM 857 N N . LYS A 1 114 ? 7.234 -20.092 -2.062 1.00 98.50 114 LYS A N 1
ATOM 858 C CA . LYS A 1 114 ? 5.978 -20.766 -1.718 1.00 98.50 114 LYS A CA 1
ATOM 859 C C . LYS A 1 114 ? 5.150 -20.969 -2.978 1.00 98.50 114 LYS A C 1
ATOM 861 O O . LYS A 1 114 ? 4.750 -20.003 -3.618 1.00 98.50 114 LYS A O 1
ATOM 866 N N . GLY A 1 115 ? 4.923 -22.227 -3.343 1.00 98.38 115 GLY A N 1
ATOM 867 C CA . GLY A 1 115 ? 4.120 -22.581 -4.509 1.00 98.38 115 GLY A CA 1
ATOM 868 C C . GLY A 1 115 ? 2.638 -22.653 -4.179 1.00 98.38 115 GLY A C 1
ATOM 869 O O . GLY A 1 115 ? 2.260 -23.278 -3.193 1.00 98.38 115 GLY A O 1
ATOM 870 N N . TYR A 1 116 ? 1.831 -22.043 -5.037 1.00 98.62 116 TYR A N 1
ATOM 871 C CA . TYR A 1 116 ? 0.371 -22.108 -5.048 1.00 98.62 116 TYR A CA 1
ATOM 872 C C . TYR A 1 116 ? -0.099 -22.742 -6.362 1.00 98.62 116 TYR A C 1
ATOM 874 O O . TYR A 1 116 ? 0.670 -23.419 -7.041 1.00 98.62 116 TYR A O 1
ATOM 882 N N . GLU A 1 117 ? -1.351 -22.549 -6.765 1.00 98.69 117 GLU A N 1
ATOM 883 C CA . GLU A 1 117 ? -1.874 -23.243 -7.938 1.00 98.69 117 GLU A CA 1
ATOM 884 C C . GLU A 1 117 ? -1.286 -22.751 -9.253 1.00 98.69 117 GLU A C 1
ATOM 886 O O . GLU A 1 117 ? -0.964 -23.543 -10.143 1.00 98.69 117 GLU A O 1
ATOM 891 N N . ARG A 1 118 ? -1.157 -21.434 -9.387 1.00 98.56 118 ARG A N 1
ATOM 892 C CA . ARG A 1 118 ? -0.782 -20.792 -10.650 1.00 98.56 118 ARG A CA 1
ATOM 893 C C . ARG A 1 118 ? 0.467 -19.945 -10.534 1.00 98.56 118 ARG A C 1
ATOM 895 O O . ARG A 1 118 ? 0.931 -19.440 -11.552 1.00 98.56 118 ARG A O 1
ATOM 902 N N . HIS A 1 119 ? 1.023 -19.802 -9.339 1.00 98.81 119 HIS A N 1
ATOM 903 C CA . HIS A 1 119 ? 2.169 -18.944 -9.101 1.00 98.81 119 HIS A CA 1
ATOM 904 C C . HIS A 1 119 ? 3.063 -19.459 -7.980 1.00 98.81 119 HIS A C 1
ATOM 906 O O . HIS A 1 119 ? 2.682 -20.338 -7.203 1.00 98.81 119 HIS A O 1
ATOM 912 N N . ILE A 1 120 ? 4.262 -18.892 -7.916 1.00 98.81 120 ILE A N 1
ATOM 913 C CA . ILE A 1 120 ? 5.180 -19.046 -6.793 1.00 98.81 120 ILE A CA 1
ATOM 914 C C . ILE A 1 120 ? 5.460 -17.659 -6.221 1.00 98.81 120 ILE A C 1
ATOM 916 O O . ILE A 1 120 ? 5.895 -16.761 -6.940 1.00 98.81 120 ILE A O 1
ATOM 920 N N . ASP A 1 121 ? 5.217 -17.501 -4.923 1.00 98.56 121 ASP A N 1
ATOM 921 C CA . ASP A 1 121 ? 5.590 -16.301 -4.184 1.00 98.56 121 ASP A CA 1
ATOM 922 C C . ASP A 1 121 ? 7.015 -16.431 -3.669 1.00 98.56 121 ASP A C 1
ATOM 924 O O . ASP A 1 121 ? 7.361 -17.401 -2.988 1.00 98.56 121 ASP A O 1
ATOM 928 N N . LEU A 1 122 ? 7.818 -15.414 -3.949 1.00 98.56 122 LEU A N 1
ATOM 929 C CA . LEU A 1 122 ? 9.154 -15.238 -3.413 1.00 98.56 122 LEU A CA 1
ATOM 930 C C . LEU A 1 122 ? 9.152 -14.180 -2.317 1.00 98.56 122 LEU A C 1
ATOM 932 O O . LEU A 1 122 ? 8.424 -13.187 -2.393 1.00 98.56 122 LEU A O 1
ATOM 936 N N . ALA A 1 123 ? 10.012 -14.380 -1.326 1.00 97.94 123 ALA A N 1
ATOM 937 C CA . ALA A 1 123 ? 10.335 -13.387 -0.312 1.00 97.94 123 ALA A CA 1
ATOM 938 C C . ALA A 1 123 ? 11.820 -13.458 0.047 1.00 97.94 123 ALA A C 1
ATOM 940 O O . ALA A 1 123 ? 12.420 -14.529 -0.036 1.00 97.94 123 ALA A O 1
ATOM 941 N N . TRP A 1 124 ? 12.408 -12.332 0.440 1.00 97.06 124 TRP A N 1
ATOM 942 C CA . TRP A 1 124 ? 13.797 -12.247 0.903 1.00 97.06 124 TRP A CA 1
ATOM 943 C C . TRP A 1 124 ? 13.965 -11.108 1.917 1.00 97.06 124 TRP A C 1
ATOM 945 O O . TRP A 1 124 ? 13.041 -10.327 2.160 1.00 97.06 124 TRP A O 1
ATOM 955 N N . GLN A 1 125 ? 15.144 -11.007 2.530 1.00 94.19 125 GLN A N 1
ATOM 956 C CA . GLN A 1 125 ? 15.509 -9.856 3.357 1.00 94.19 125 GLN A CA 1
ATOM 957 C C . GLN A 1 125 ? 16.116 -8.731 2.520 1.00 94.19 125 GLN A C 1
ATOM 959 O O . GLN A 1 125 ? 16.901 -8.976 1.602 1.00 94.19 125 GLN A O 1
ATOM 964 N N . SER A 1 126 ? 15.768 -7.492 2.872 1.00 88.31 126 SER A N 1
ATOM 965 C CA . SER A 1 126 ? 16.275 -6.296 2.198 1.00 88.31 126 SER A CA 1
ATOM 966 C C . SER A 1 126 ? 17.796 -6.166 2.327 1.00 88.31 126 SER A C 1
ATOM 968 O O . SER A 1 126 ? 18.410 -6.640 3.282 1.00 88.31 126 SER A O 1
ATOM 970 N N . VAL A 1 127 ? 18.387 -5.475 1.359 1.00 88.00 127 VAL A N 1
ATOM 971 C CA . VAL A 1 127 ? 19.799 -5.098 1.318 1.00 88.00 127 VAL A CA 1
ATOM 972 C C . VAL A 1 127 ? 19.854 -3.604 1.599 1.00 88.00 127 VAL A C 1
ATOM 974 O O . VAL A 1 127 ? 19.332 -2.807 0.824 1.00 88.00 127 VAL A O 1
ATOM 977 N N . SER A 1 128 ? 20.471 -3.227 2.715 1.00 80.31 128 SER A N 1
ATOM 978 C CA . SER A 1 128 ? 20.514 -1.841 3.196 1.00 80.31 128 SER A CA 1
ATOM 979 C C . SER A 1 128 ? 21.686 -1.059 2.597 1.00 80.31 128 SER A C 1
ATOM 981 O O . SER A 1 128 ? 22.517 -0.529 3.328 1.00 80.31 128 SER A O 1
ATOM 983 N N . GLU A 1 129 ? 21.755 -1.001 1.268 1.00 83.81 129 GLU A N 1
ATOM 984 C CA . GLU A 1 129 ? 22.785 -0.257 0.535 1.00 83.81 129 GLU A CA 1
ATOM 985 C C . GLU A 1 129 ? 22.141 0.869 -0.275 1.00 83.81 129 GLU A C 1
ATOM 987 O O . GLU A 1 129 ? 21.230 0.638 -1.070 1.00 83.81 129 GLU A O 1
ATOM 992 N N . SER A 1 130 ? 22.631 2.101 -0.115 1.00 82.06 130 SER A N 1
ATOM 993 C CA . SER A 1 130 ? 22.092 3.275 -0.825 1.00 82.06 130 SER A CA 1
ATOM 994 C C . SER A 1 130 ? 22.286 3.207 -2.344 1.00 82.06 130 SER A C 1
ATOM 996 O O . SER A 1 130 ? 21.594 3.896 -3.098 1.00 82.06 130 SER A O 1
ATOM 998 N N . SER A 1 131 ? 23.217 2.365 -2.798 1.00 87.06 131 SER A N 1
ATOM 999 C CA . SER A 1 131 ? 23.497 2.111 -4.207 1.00 87.06 131 SER A CA 1
ATOM 1000 C C . SER A 1 131 ? 22.514 1.142 -4.867 1.00 87.06 131 SER A C 1
ATOM 1002 O O . SER A 1 131 ? 22.550 1.024 -6.092 1.00 87.06 131 SER A O 1
ATOM 1004 N N . LEU A 1 132 ? 21.633 0.479 -4.106 1.00 91.00 132 LEU A N 1
ATOM 1005 C CA . LEU A 1 132 ? 20.630 -0.442 -4.638 1.00 91.00 132 LEU A CA 1
ATOM 1006 C C . LEU A 1 132 ? 19.687 0.275 -5.611 1.00 91.00 132 LEU A C 1
ATOM 1008 O O . LEU A 1 132 ? 19.026 1.252 -5.257 1.00 91.00 132 LEU A O 1
ATOM 1012 N N . GLN A 1 133 ? 19.621 -0.235 -6.841 1.00 91.25 133 GLN A N 1
ATOM 1013 C CA . GLN A 1 133 ? 18.670 0.216 -7.851 1.00 91.25 133 GLN A CA 1
ATOM 1014 C C . GLN A 1 133 ? 17.426 -0.671 -7.869 1.00 91.25 133 GLN A C 1
ATOM 1016 O O . GLN A 1 133 ? 16.316 -0.149 -7.863 1.00 91.25 133 GLN A O 1
ATOM 1021 N N . TYR A 1 134 ? 17.606 -1.991 -7.909 1.00 94.75 134 TYR A N 1
ATOM 1022 C CA . TYR A 1 134 ? 16.525 -2.973 -7.852 1.00 94.75 134 TYR A CA 1
ATOM 1023 C C . TYR A 1 134 ? 17.064 -4.361 -7.500 1.00 94.75 134 TYR A C 1
ATOM 1025 O O . TYR A 1 134 ? 18.264 -4.628 -7.555 1.00 94.75 134 TYR A O 1
ATOM 1033 N N . TYR A 1 135 ? 16.158 -5.273 -7.182 1.00 97.56 135 TYR A N 1
ATOM 1034 C CA . TYR A 1 135 ? 16.402 -6.708 -7.190 1.00 97.56 135 TYR A CA 1
ATOM 1035 C C . TYR A 1 135 ? 16.036 -7.276 -8.554 1.00 97.56 135 TYR A C 1
ATOM 1037 O O . TYR A 1 135 ? 14.964 -6.973 -9.063 1.00 97.56 135 TYR A O 1
ATOM 1045 N N . ARG A 1 136 ? 16.884 -8.126 -9.128 1.00 98.06 136 ARG A N 1
ATOM 1046 C CA . ARG A 1 136 ? 16.566 -8.959 -10.290 1.00 98.06 136 ARG A CA 1
ATOM 1047 C C . ARG A 1 136 ? 16.231 -10.366 -9.818 1.00 98.06 136 ARG A C 1
ATOM 1049 O O . ARG A 1 136 ? 16.974 -10.953 -9.030 1.00 98.06 136 ARG A O 1
ATOM 1056 N N . ILE A 1 137 ? 15.119 -10.899 -10.305 1.00 98.62 137 ILE A N 1
ATOM 1057 C CA . ILE A 1 137 ? 14.667 -12.256 -10.023 1.00 98.62 137 ILE A CA 1
ATOM 1058 C C . ILE A 1 137 ? 14.999 -13.105 -11.243 1.00 98.62 137 ILE A C 1
ATOM 1060 O O . ILE A 1 137 ? 14.429 -12.905 -12.318 1.00 98.62 137 ILE A O 1
ATOM 1064 N N . ASP A 1 138 ? 15.903 -14.065 -11.069 1.00 98.56 138 ASP A N 1
ATOM 1065 C CA . ASP A 1 138 ? 16.232 -15.044 -12.098 1.00 98.56 138 ASP A CA 1
ATOM 1066 C C . ASP A 1 138 ? 15.512 -16.367 -11.797 1.00 98.56 138 ASP A C 1
ATOM 1068 O O . ASP A 1 138 ? 15.502 -16.830 -10.654 1.00 98.56 138 ASP A O 1
ATOM 1072 N N . ARG A 1 139 ? 14.972 -17.019 -12.830 1.00 98.62 139 ARG A N 1
ATOM 1073 C CA . ARG A 1 139 ? 14.269 -18.305 -12.741 1.00 98.62 139 ARG A CA 1
ATOM 1074 C C . ARG A 1 139 ? 14.900 -19.362 -13.638 1.00 98.62 139 ARG A C 1
ATOM 1076 O O . ARG A 1 139 ? 15.245 -19.075 -14.782 1.00 98.62 139 ARG A O 1
ATOM 1083 N N . SER A 1 140 ? 14.948 -20.600 -13.159 1.00 98.44 140 SER A N 1
ATOM 1084 C CA . SER A 1 140 ? 15.173 -21.803 -13.960 1.00 98.44 140 SER A CA 1
ATOM 1085 C C . SER A 1 140 ? 13.957 -22.731 -13.899 1.00 98.44 140 SER A C 1
ATOM 1087 O O . SER A 1 140 ? 13.314 -22.881 -12.858 1.00 98.44 140 SER A O 1
ATOM 1089 N N . LEU A 1 141 ? 13.631 -23.357 -15.032 1.00 96.75 141 LEU A N 1
ATOM 1090 C CA . LEU A 1 141 ? 12.595 -24.382 -15.147 1.00 96.75 141 LEU A CA 1
ATOM 1091 C C . LEU A 1 141 ? 13.239 -25.687 -15.612 1.00 96.75 141 LEU A C 1
ATOM 1093 O O . LEU A 1 141 ? 13.937 -25.705 -16.624 1.00 96.75 141 LEU A O 1
ATOM 1097 N N . GLY A 1 142 ? 12.995 -26.783 -14.890 1.00 86.38 142 GLY A N 1
ATOM 1098 C CA . GLY A 1 142 ? 13.494 -28.108 -15.277 1.00 86.38 142 GLY A CA 1
ATOM 1099 C C . GLY A 1 142 ? 15.023 -28.213 -15.376 1.00 86.38 142 GLY A C 1
ATOM 1100 O O . GLY A 1 142 ? 15.513 -28.987 -16.195 1.00 86.38 142 GLY A O 1
ATOM 1101 N N . GLY A 1 143 ? 15.771 -27.428 -14.589 1.00 85.25 143 GLY A N 1
ATOM 1102 C CA . GLY A 1 143 ? 17.240 -27.418 -14.601 1.00 85.25 143 GLY A CA 1
ATOM 1103 C C . GLY A 1 143 ? 17.866 -26.689 -15.797 1.00 85.25 143 GLY A C 1
ATOM 1104 O O . GLY A 1 143 ? 19.054 -26.862 -16.066 1.00 85.25 143 GLY A O 1
ATOM 1105 N N . ALA A 1 144 ? 17.085 -25.892 -16.535 1.00 93.56 144 ALA A N 1
ATOM 1106 C CA . ALA A 1 144 ? 17.593 -25.022 -17.592 1.00 93.56 144 ALA A CA 1
ATOM 1107 C C . ALA A 1 144 ? 18.492 -23.896 -17.038 1.00 93.56 144 ALA A C 1
ATOM 1109 O O . ALA A 1 144 ? 18.660 -23.721 -15.829 1.00 93.56 144 ALA A O 1
ATOM 1110 N N . LEU A 1 145 ? 19.062 -23.090 -17.934 1.00 96.69 145 LEU A N 1
ATOM 1111 C CA . LEU A 1 145 ? 19.773 -21.878 -17.531 1.00 96.69 145 LEU A CA 1
ATOM 1112 C C . LEU A 1 145 ? 18.818 -20.894 -16.843 1.00 96.69 145 LEU A C 1
ATOM 1114 O O . LEU A 1 145 ? 17.668 -20.738 -17.253 1.00 96.69 145 LEU A O 1
ATOM 1118 N N . PHE A 1 146 ? 19.323 -20.220 -15.811 1.00 98.12 146 PHE A N 1
ATOM 1119 C CA . PHE A 1 146 ? 18.613 -19.128 -15.156 1.00 98.12 146 PHE A CA 1
ATOM 1120 C C . PHE A 1 146 ? 18.428 -17.958 -16.125 1.00 98.12 146 PHE A C 1
ATOM 1122 O O . PHE A 1 146 ? 19.394 -17.495 -16.733 1.00 98.12 146 PHE A O 1
ATOM 1129 N N . VAL A 1 147 ? 17.193 -17.471 -16.235 1.00 97.75 147 VAL A N 1
ATOM 1130 C CA . VAL A 1 147 ? 16.827 -16.289 -17.023 1.00 97.75 147 VAL A CA 1
ATOM 1131 C C . VAL A 1 147 ? 16.132 -15.262 -16.131 1.00 97.75 147 VAL A C 1
ATOM 1133 O O . VAL A 1 147 ? 15.368 -15.664 -15.251 1.00 97.75 147 VAL A O 1
ATOM 1136 N N . PRO A 1 148 ? 16.360 -13.954 -16.327 1.00 97.62 148 PRO A N 1
ATOM 1137 C CA . PRO A 1 148 ? 15.647 -12.929 -15.574 1.00 97.62 148 PRO A CA 1
ATOM 1138 C C . PRO A 1 148 ? 14.158 -12.947 -15.938 1.00 97.62 148 PRO A C 1
ATOM 1140 O O . PRO A 1 148 ? 13.803 -12.993 -17.116 1.00 97.62 148 PRO A O 1
ATOM 1143 N N . VAL A 1 149 ? 13.286 -12.927 -14.929 1.00 98.06 149 VAL A N 1
ATOM 1144 C CA . VAL A 1 149 ? 11.819 -12.965 -15.098 1.00 98.06 149 VAL A CA 1
ATOM 1145 C C . VAL A 1 149 ? 11.101 -11.769 -14.487 1.00 98.06 149 VAL A C 1
ATOM 1147 O O . VAL A 1 149 ? 9.915 -11.576 -14.738 1.00 98.06 149 VAL A O 1
ATOM 1150 N N . GLY A 1 150 ? 11.806 -10.951 -13.710 1.00 97.56 150 GLY A N 1
ATOM 1151 C CA . GLY A 1 150 ? 11.251 -9.731 -13.150 1.00 97.56 150 GLY A CA 1
ATOM 1152 C C . GLY A 1 150 ? 12.265 -8.953 -12.332 1.00 97.56 150 GLY A C 1
ATOM 1153 O O . GLY A 1 150 ? 13.367 -9.432 -12.045 1.00 97.56 150 GLY A O 1
ATOM 1154 N N . VAL A 1 151 ? 11.864 -7.746 -11.950 1.00 97.12 151 VAL A N 1
ATOM 1155 C CA . VAL A 1 151 ? 12.603 -6.886 -11.031 1.00 97.12 151 VAL A CA 1
ATOM 1156 C C . VAL A 1 151 ? 11.695 -6.402 -9.907 1.00 97.12 151 VAL A C 1
ATOM 1158 O O . VAL A 1 151 ? 10.476 -6.368 -10.069 1.00 97.12 151 VAL A O 1
ATOM 1161 N N . GLN A 1 152 ? 12.287 -6.025 -8.775 1.00 96.00 152 GLN A N 1
ATOM 1162 C CA . GLN A 1 152 ? 11.594 -5.344 -7.684 1.00 96.00 152 GLN A CA 1
ATOM 1163 C C . GLN A 1 152 ? 12.375 -4.140 -7.184 1.00 96.00 152 GLN A C 1
ATOM 1165 O O . GLN A 1 152 ? 13.599 -4.183 -7.072 1.00 96.00 152 GLN A O 1
ATOM 1170 N N . ILE A 1 153 ? 11.657 -3.068 -6.873 1.00 91.94 153 ILE A N 1
ATOM 1171 C CA . ILE A 1 153 ? 12.252 -1.833 -6.360 1.00 91.94 153 ILE A CA 1
ATOM 1172 C C . ILE A 1 153 ? 12.721 -1.998 -4.902 1.00 91.94 153 ILE A C 1
ATOM 1174 O O . ILE A 1 153 ? 12.226 -2.878 -4.187 1.00 91.94 153 ILE A O 1
ATOM 1178 N N . PRO A 1 154 ? 13.664 -1.160 -4.431 1.00 89.56 154 PRO A N 1
ATOM 1179 C CA . PRO A 1 154 ? 14.041 -1.108 -3.023 1.00 89.56 154 PRO A CA 1
ATOM 1180 C C . PRO A 1 154 ? 12.810 -0.947 -2.123 1.00 89.56 154 PRO A C 1
ATOM 1182 O O . PRO A 1 154 ? 11.866 -0.249 -2.478 1.00 89.56 154 PRO A O 1
ATOM 1185 N N . GLY A 1 155 ? 12.817 -1.609 -0.967 1.00 87.75 155 GLY A N 1
ATOM 1186 C CA . GLY A 1 155 ? 11.677 -1.629 -0.042 1.00 87.75 155 GLY A CA 1
ATOM 1187 C C . GLY A 1 155 ? 10.653 -2.735 -0.320 1.00 87.75 155 GLY A C 1
ATOM 1188 O O . GLY A 1 155 ? 10.007 -3.192 0.618 1.00 87.75 155 GLY A O 1
ATOM 1189 N N . ILE A 1 156 ? 10.567 -3.259 -1.550 1.00 91.75 156 ILE A N 1
ATOM 1190 C CA . ILE A 1 156 ? 9.696 -4.396 -1.884 1.00 91.75 156 ILE A CA 1
ATOM 1191 C C . ILE A 1 156 ? 10.530 -5.674 -1.976 1.00 91.75 156 ILE A C 1
ATOM 1193 O O . ILE A 1 156 ? 11.223 -5.928 -2.960 1.00 91.75 156 ILE A O 1
ATOM 1197 N N . THR A 1 157 ? 10.442 -6.523 -0.952 1.00 95.19 157 THR A N 1
ATOM 1198 C CA . THR A 1 157 ? 11.215 -7.774 -0.869 1.00 95.19 157 THR A CA 1
ATOM 1199 C C . THR A 1 157 ? 10.387 -9.021 -1.175 1.00 95.19 157 THR A C 1
ATOM 1201 O O . THR A 1 157 ? 10.586 -10.089 -0.589 1.00 95.19 157 THR A O 1
ATOM 1204 N N . ARG A 1 158 ? 9.421 -8.881 -2.090 1.00 96.88 158 ARG A N 1
ATOM 1205 C CA . ARG A 1 158 ? 8.527 -9.954 -2.538 1.00 96.88 158 ARG A CA 1
ATOM 1206 C C . ARG A 1 158 ? 8.336 -9.926 -4.046 1.00 96.88 158 ARG A C 1
ATOM 1208 O O . ARG A 1 158 ? 8.263 -8.861 -4.647 1.00 96.88 158 ARG A O 1
ATOM 1215 N N . PHE A 1 159 ? 8.181 -11.093 -4.660 1.00 98.19 159 PHE A N 1
ATOM 1216 C CA . PHE A 1 159 ? 7.878 -11.215 -6.088 1.00 98.19 159 PHE A CA 1
ATOM 1217 C C . PHE A 1 159 ? 6.914 -12.374 -6.327 1.00 98.19 159 PHE A C 1
ATOM 1219 O O . PHE A 1 159 ? 7.118 -13.456 -5.790 1.00 98.19 159 PHE A O 1
ATOM 1226 N N . THR A 1 160 ? 5.872 -12.142 -7.121 1.00 98.50 160 THR A N 1
ATOM 1227 C CA . THR A 1 160 ? 4.879 -13.163 -7.479 1.00 98.50 160 THR A CA 1
ATOM 1228 C C . THR A 1 160 ? 5.147 -13.617 -8.906 1.00 98.50 160 THR A C 1
ATOM 1230 O O . THR A 1 160 ? 4.904 -12.864 -9.847 1.00 98.50 160 THR A O 1
ATOM 1233 N N . ASP A 1 161 ? 5.639 -14.841 -9.084 1.00 98.62 161 ASP A N 1
ATOM 1234 C CA . ASP A 1 161 ? 5.880 -15.404 -10.410 1.00 98.62 161 ASP A CA 1
ATOM 1235 C C . ASP A 1 161 ? 4.675 -16.220 -10.888 1.00 98.62 161 ASP A C 1
ATOM 1237 O O . ASP A 1 161 ? 4.478 -17.362 -10.463 1.00 98.62 161 ASP A O 1
ATOM 1241 N N . PHE A 1 162 ? 3.855 -15.644 -11.769 1.00 98.50 162 PHE A N 1
ATOM 1242 C CA . PHE A 1 162 ? 2.676 -16.315 -12.315 1.00 98.50 162 PHE A CA 1
ATOM 1243 C C . PHE A 1 162 ? 3.054 -17.281 -13.449 1.00 98.50 162 PHE A C 1
ATOM 1245 O O . PHE A 1 162 ? 3.337 -16.889 -14.580 1.00 98.50 162 PHE A O 1
ATOM 1252 N N . LEU A 1 163 ? 3.016 -18.577 -13.146 1.00 98.06 163 LEU A N 1
ATOM 1253 C CA . LEU A 1 163 ? 3.342 -19.681 -14.052 1.00 98.06 163 LEU A CA 1
ATOM 1254 C C . LEU A 1 163 ? 2.130 -20.172 -14.862 1.00 98.06 163 LEU A C 1
ATOM 1256 O O . LEU A 1 163 ? 2.294 -20.864 -15.868 1.00 98.06 163 LEU A O 1
ATOM 1260 N N . GLY A 1 164 ? 0.911 -19.839 -14.425 1.00 97.88 164 GLY A N 1
ATOM 1261 C CA . GLY A 1 164 ? -0.347 -20.065 -15.147 1.00 97.88 164 GLY A CA 1
ATOM 1262 C C . GLY A 1 164 ? -0.839 -21.515 -15.206 1.00 97.88 164 GLY A C 1
ATOM 1263 O O . GLY A 1 164 ? -1.923 -21.781 -15.728 1.00 97.88 164 GLY A O 1
ATOM 1264 N N . LYS A 1 165 ? -0.096 -22.477 -14.655 1.00 97.38 165 LYS A N 1
ATOM 1265 C CA . LYS A 1 165 ? -0.464 -23.898 -14.666 1.00 97.38 165 LYS A CA 1
ATOM 1266 C C . LYS A 1 165 ? 0.095 -24.643 -13.459 1.00 97.38 165 LYS A C 1
ATOM 1268 O O . LYS A 1 165 ? 1.110 -24.239 -12.908 1.00 97.38 165 LYS A O 1
ATOM 1273 N N . VAL A 1 166 ? -0.564 -25.749 -13.121 1.00 98.38 166 VAL A N 1
ATOM 1274 C CA . VAL A 1 166 ? -0.159 -26.678 -12.058 1.00 98.38 166 VAL A CA 1
ATOM 1275 C C . VAL A 1 166 ? 1.000 -27.577 -12.497 1.00 98.38 166 VAL A C 1
ATOM 1277 O O . VAL A 1 166 ? 1.242 -27.764 -13.692 1.00 98.38 166 VAL A O 1
ATOM 1280 N N . GLY A 1 167 ? 1.695 -28.180 -11.529 1.00 97.75 167 GLY A N 1
ATOM 1281 C CA . GLY A 1 167 ? 2.755 -29.167 -11.766 1.00 97.75 167 GLY A CA 1
ATOM 1282 C C . GLY A 1 167 ? 4.087 -28.593 -12.259 1.00 97.75 167 GLY A C 1
ATOM 1283 O O . GLY A 1 167 ? 4.966 -29.351 -12.662 1.00 97.75 167 GLY A O 1
ATOM 1284 N N . VAL A 1 168 ? 4.264 -27.271 -12.248 1.00 97.88 168 VAL A N 1
ATOM 1285 C CA . VAL A 1 168 ? 5.522 -26.611 -12.614 1.00 97.88 168 VAL A CA 1
ATOM 1286 C C . VAL A 1 168 ? 6.423 -26.501 -11.398 1.00 97.88 168 VAL A C 1
ATOM 1288 O O . VAL A 1 168 ? 6.068 -25.828 -10.435 1.00 97.88 168 VAL A O 1
ATOM 1291 N N . LYS A 1 169 ? 7.608 -27.112 -11.468 1.00 98.06 169 LYS A N 1
ATOM 1292 C CA . LYS A 1 169 ? 8.713 -26.833 -10.548 1.00 98.06 169 LYS A CA 1
ATOM 1293 C C . LYS A 1 169 ? 9.581 -25.715 -11.118 1.00 98.06 169 LYS A C 1
ATOM 1295 O O . LYS A 1 169 ? 10.010 -25.804 -12.271 1.00 98.06 169 LYS A O 1
ATOM 1300 N N . ALA A 1 170 ? 9.868 -24.714 -10.296 1.00 98.31 170 ALA A N 1
ATOM 1301 C CA . ALA A 1 170 ? 10.762 -23.620 -10.640 1.00 98.31 170 ALA A CA 1
ATOM 1302 C C . ALA A 1 170 ? 11.802 -23.402 -9.541 1.00 98.31 170 ALA A C 1
ATOM 1304 O O . ALA A 1 170 ? 11.528 -23.607 -8.356 1.00 98.31 170 ALA A O 1
ATOM 1305 N N . GLU A 1 171 ? 12.992 -22.995 -9.963 1.00 98.62 171 GLU A N 1
ATOM 1306 C CA . GLU A 1 171 ? 14.112 -22.620 -9.107 1.00 98.62 171 GLU A CA 1
ATOM 1307 C C . GLU A 1 171 ? 14.399 -21.133 -9.304 1.00 98.62 171 GLU A C 1
ATOM 1309 O O . GLU A 1 171 ? 14.318 -20.632 -10.425 1.00 98.62 171 GLU A O 1
ATOM 1314 N N . TYR A 1 172 ? 14.736 -20.429 -8.229 1.00 98.62 172 TYR A N 1
ATOM 1315 C CA . TYR A 1 172 ? 14.913 -18.984 -8.220 1.00 98.62 172 TYR A CA 1
ATOM 1316 C C . TYR A 1 172 ? 16.190 -18.596 -7.501 1.00 98.62 172 TYR A C 1
ATOM 1318 O O . TYR A 1 172 ? 16.567 -19.215 -6.506 1.00 98.62 172 TYR A O 1
ATOM 1326 N N . ARG A 1 173 ? 16.805 -17.519 -7.978 1.00 98.06 173 ARG A N 1
ATOM 1327 C CA . ARG A 1 173 ? 17.828 -16.765 -7.254 1.00 98.06 173 ARG A CA 1
ATOM 1328 C C . ARG A 1 173 ? 17.549 -15.277 -7.417 1.00 98.06 173 ARG A C 1
ATOM 1330 O O . ARG A 1 173 ? 17.038 -14.849 -8.454 1.00 98.06 173 ARG A O 1
ATOM 1337 N N . ILE A 1 174 ? 17.895 -14.499 -6.403 1.00 98.50 174 ILE A N 1
ATOM 1338 C CA . ILE A 1 174 ? 17.721 -13.050 -6.389 1.00 98.50 174 ILE A CA 1
ATOM 1339 C C . ILE A 1 174 ? 19.099 -12.396 -6.417 1.00 98.50 174 ILE A C 1
ATOM 1341 O O . ILE A 1 174 ? 20.020 -12.823 -5.720 1.00 98.50 174 ILE A O 1
ATOM 1345 N N . VAL A 1 175 ? 19.241 -11.362 -7.236 1.00 97.50 175 VAL A N 1
ATOM 1346 C CA . VAL A 1 175 ? 20.461 -10.561 -7.366 1.00 97.50 175 VAL A CA 1
ATOM 1347 C C . VAL A 1 175 ? 20.113 -9.116 -7.044 1.00 97.50 175 VAL A C 1
ATOM 1349 O O . VAL A 1 175 ? 19.145 -8.588 -7.583 1.00 97.50 175 VAL A O 1
ATOM 1352 N N . ALA A 1 176 ? 20.872 -8.467 -6.165 1.00 96.94 176 ALA A N 1
ATOM 1353 C CA . ALA A 1 176 ? 20.778 -7.025 -5.994 1.00 96.94 176 ALA A CA 1
ATOM 1354 C C . ALA A 1 176 ? 21.583 -6.350 -7.109 1.00 96.94 176 ALA A C 1
ATOM 1356 O O . ALA A 1 176 ? 22.724 -6.725 -7.368 1.00 96.94 176 ALA A O 1
ATOM 1357 N N . VAL A 1 177 ? 20.985 -5.371 -7.779 1.00 94.69 177 VAL A N 1
ATOM 1358 C CA . VAL A 1 177 ? 21.613 -4.634 -8.876 1.00 94.69 177 VAL A CA 1
ATOM 1359 C C . VAL A 1 177 ? 21.746 -3.182 -8.459 1.00 94.69 177 VAL A C 1
ATOM 1361 O O . VAL A 1 177 ? 20.780 -2.558 -8.009 1.00 94.69 177 VAL A O 1
ATOM 1364 N N . ASP A 1 178 ? 22.961 -2.655 -8.564 1.00 91.75 178 ASP A N 1
ATOM 1365 C CA . ASP A 1 178 ? 23.244 -1.278 -8.182 1.00 91.75 178 ASP A CA 1
ATOM 1366 C C . ASP A 1 178 ? 22.933 -0.268 -9.298 1.00 91.75 178 ASP A C 1
ATOM 1368 O O . ASP A 1 178 ? 22.625 -0.625 -10.435 1.00 91.75 178 ASP A O 1
ATOM 1372 N N . ARG A 1 179 ? 23.039 1.027 -8.983 1.00 87.44 179 ARG A N 1
ATOM 1373 C CA . ARG A 1 179 ? 22.787 2.126 -9.937 1.00 87.44 179 ARG A CA 1
ATOM 1374 C C . ARG A 1 179 ? 23.744 2.183 -11.134 1.00 87.44 179 ARG A C 1
ATOM 1376 O O . ARG A 1 179 ? 23.475 2.901 -12.099 1.00 87.44 179 ARG A O 1
ATOM 1383 N N . SER A 1 180 ? 24.848 1.441 -11.077 1.00 87.50 180 SER A N 1
ATOM 1384 C CA . SER A 1 180 ? 25.797 1.240 -12.174 1.00 87.50 180 SER A CA 1
ATOM 1385 C C . SER A 1 180 ? 25.561 -0.083 -12.920 1.00 87.50 180 SER A C 1
ATOM 1387 O O . SER A 1 180 ? 26.381 -0.457 -13.757 1.00 87.50 180 SER A O 1
ATOM 1389 N N . TYR A 1 181 ? 24.441 -0.769 -12.659 1.00 90.31 181 TYR A N 1
ATOM 1390 C CA . TYR A 1 181 ? 24.068 -2.066 -13.236 1.00 90.31 181 TYR A CA 1
ATOM 1391 C C . TYR A 1 181 ? 25.093 -3.170 -12.956 1.00 90.31 181 TYR A C 1
ATOM 1393 O O . TYR A 1 181 ? 25.273 -4.085 -13.761 1.00 90.31 181 TYR A O 1
ATOM 1401 N N . ARG A 1 182 ? 25.794 -3.082 -11.820 1.00 91.75 182 ARG A N 1
ATOM 1402 C CA . ARG A 1 182 ? 26.641 -4.171 -11.332 1.00 91.75 182 ARG A CA 1
ATOM 1403 C C . ARG A 1 182 ? 25.795 -5.100 -10.477 1.00 91.75 182 ARG A C 1
ATOM 1405 O O . ARG A 1 182 ? 25.062 -4.654 -9.593 1.00 91.75 182 ARG A O 1
ATOM 1412 N N . ASP A 1 183 ? 25.944 -6.388 -10.740 1.00 95.31 183 ASP A N 1
ATOM 1413 C CA . ASP A 1 183 ? 25.307 -7.449 -9.975 1.00 95.31 183 ASP A CA 1
ATOM 1414 C C . ASP A 1 183 ? 26.052 -7.670 -8.648 1.00 95.31 183 ASP A C 1
ATOM 1416 O O . ASP A 1 183 ? 27.286 -7.727 -8.609 1.00 95.31 183 ASP A O 1
ATOM 1420 N N . SER A 1 184 ? 25.299 -7.861 -7.568 1.00 95.44 184 SER A N 1
ATOM 1421 C CA . SER A 1 184 ? 25.794 -8.501 -6.350 1.00 95.44 184 SER A CA 1
ATOM 1422 C C . SER A 1 184 ? 26.062 -9.995 -6.595 1.00 95.44 184 SER A C 1
ATOM 1424 O O . SER A 1 184 ? 25.608 -10.565 -7.595 1.00 95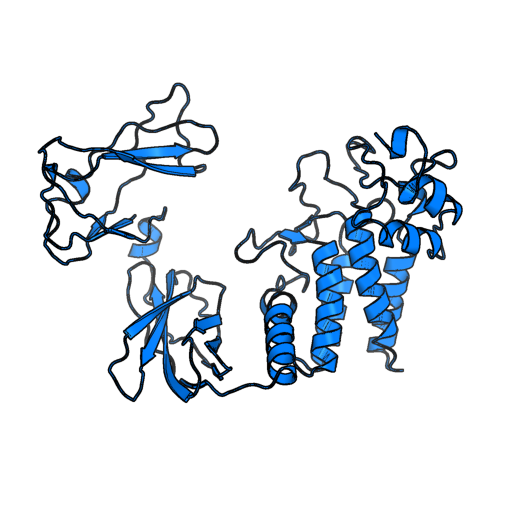.44 184 SER A O 1
ATOM 1426 N N . PRO A 1 185 ? 26.699 -10.709 -5.649 1.00 95.75 185 PRO A N 1
ATOM 1427 C CA . PRO A 1 185 ? 26.560 -12.160 -5.593 1.00 95.75 185 PRO A CA 1
ATOM 1428 C C . PRO A 1 185 ? 25.074 -12.558 -5.534 1.00 95.75 185 PRO A C 1
ATOM 1430 O O . PRO A 1 185 ? 24.252 -11.838 -4.957 1.00 95.75 185 PRO A O 1
ATOM 1433 N N . SER A 1 186 ? 24.714 -13.688 -6.144 1.00 96.81 186 SER A N 1
ATOM 1434 C CA . SER A 1 186 ? 23.340 -14.201 -6.096 1.00 96.81 186 SER A CA 1
ATOM 1435 C C . SER A 1 186 ? 22.990 -14.735 -4.708 1.00 96.81 186 SER A C 1
ATOM 1437 O O . SER A 1 186 ? 23.860 -15.236 -3.996 1.00 96.81 186 SER A O 1
ATOM 1439 N N . SER A 1 187 ? 21.707 -14.674 -4.351 1.00 97.81 187 SER A N 1
ATOM 1440 C CA . SER A 1 187 ? 21.169 -15.388 -3.193 1.00 97.81 187 SER A CA 1
ATOM 1441 C C . SER A 1 187 ? 21.351 -16.904 -3.328 1.00 97.81 187 SER A C 1
ATOM 1443 O O . SER A 1 187 ? 21.567 -17.426 -4.427 1.00 97.81 187 SER A O 1
ATOM 1445 N N . GLU A 1 188 ? 21.140 -17.622 -2.223 1.00 97.50 188 GLU A N 1
ATOM 1446 C CA . GLU A 1 188 ? 20.891 -19.066 -2.263 1.00 97.50 188 GLU A CA 1
ATOM 1447 C C . GLU A 1 188 ? 19.745 -19.395 -3.234 1.00 97.50 188 GLU A C 1
ATOM 1449 O O . GLU A 1 188 ? 18.802 -18.608 -3.397 1.00 97.50 188 GLU A O 1
ATOM 1454 N N . ILE A 1 189 ? 19.829 -20.556 -3.888 1.00 98.12 189 ILE A N 1
ATOM 1455 C CA . ILE A 1 189 ? 18.775 -21.021 -4.792 1.00 98.12 189 ILE A CA 1
ATOM 1456 C C . ILE A 1 189 ? 17.631 -21.596 -3.961 1.00 98.12 189 ILE A C 1
ATOM 1458 O O . ILE A 1 189 ? 17.829 -22.484 -3.133 1.00 98.12 189 ILE A O 1
ATOM 1462 N N . VAL A 1 190 ? 16.415 -21.134 -4.236 1.00 98.44 190 VAL A N 1
ATOM 1463 C CA . VAL A 1 190 ? 15.183 -21.685 -3.660 1.00 98.44 190 VAL A CA 1
ATOM 1464 C C . VAL A 1 190 ? 14.304 -22.269 -4.741 1.00 98.44 190 VAL A C 1
ATOM 1466 O O . VAL A 1 190 ? 14.373 -21.867 -5.897 1.00 98.44 190 VAL A O 1
ATOM 1469 N N . SER A 1 191 ? 13.458 -23.226 -4.380 1.00 98.19 191 SER A N 1
ATOM 1470 C CA . SER A 1 191 ? 12.545 -23.838 -5.338 1.00 98.19 191 SER A CA 1
ATOM 1471 C C . SER A 1 191 ? 11.190 -24.105 -4.714 1.00 98.19 191 SER A C 1
ATOM 1473 O O . SER A 1 191 ? 11.086 -24.364 -3.517 1.00 98.19 191 SER A O 1
ATOM 1475 N N . ALA A 1 192 ? 10.160 -24.066 -5.547 1.00 98.38 192 ALA A N 1
ATOM 1476 C CA . ALA A 1 192 ? 8.820 -24.498 -5.191 1.00 98.38 192 ALA A CA 1
ATOM 1477 C C . ALA A 1 192 ? 8.145 -25.124 -6.414 1.00 98.38 192 ALA A C 1
ATOM 1479 O O . ALA A 1 192 ? 8.661 -25.067 -7.535 1.00 98.38 192 ALA A O 1
ATOM 1480 N N . SER A 1 193 ? 7.009 -25.780 -6.194 1.00 98.31 193 SER A N 1
ATOM 1481 C CA . SER A 1 193 ? 6.193 -26.333 -7.271 1.00 98.31 193 SER A CA 1
ATOM 1482 C C . SER A 1 193 ? 4.755 -25.871 -7.143 1.00 98.31 193 SER A C 1
ATOM 1484 O O . SER A 1 193 ? 4.202 -25.849 -6.044 1.00 98.31 193 SER A O 1
ATOM 1486 N N . THR A 1 194 ? 4.143 -25.540 -8.273 1.00 98.62 194 THR A N 1
ATOM 1487 C CA . THR A 1 194 ? 2.704 -25.283 -8.320 1.00 98.62 194 THR A CA 1
ATOM 1488 C C . THR A 1 194 ? 1.917 -26.586 -8.191 1.00 98.62 194 THR A C 1
ATOM 1490 O O . THR A 1 194 ? 2.330 -27.597 -8.768 1.00 98.62 194 THR A O 1
ATOM 1493 N N . HIS A 1 195 ? 0.771 -26.573 -7.520 1.00 98.56 195 HIS A N 1
ATOM 1494 C CA . HIS A 1 195 ? -0.066 -27.758 -7.297 1.00 98.56 195 HIS A CA 1
ATOM 1495 C C . HIS A 1 195 ? -1.553 -27.396 -7.350 1.00 98.56 195 HIS A C 1
ATOM 1497 O O . HIS A 1 195 ? -1.903 -26.263 -7.066 1.00 98.56 195 HIS A O 1
ATOM 1503 N N . ALA A 1 196 ? -2.429 -28.331 -7.724 1.00 98.56 196 ALA A N 1
ATOM 1504 C CA . ALA A 1 196 ? -3.872 -28.074 -7.696 1.00 98.56 196 ALA A CA 1
ATOM 1505 C C . ALA A 1 196 ? -4.319 -27.732 -6.266 1.00 98.56 196 ALA A C 1
ATOM 1507 O O . ALA A 1 196 ? -3.947 -28.460 -5.347 1.00 98.56 196 ALA A O 1
ATOM 1508 N N . MET A 1 197 ? -5.088 -26.658 -6.098 1.00 98.56 197 MET A N 1
ATOM 1509 C CA . MET A 1 197 ? -5.583 -26.211 -4.798 1.00 98.56 197 MET A CA 1
ATOM 1510 C C . MET A 1 197 ? -7.088 -26.448 -4.698 1.00 98.56 197 MET A C 1
ATOM 1512 O O . MET A 1 197 ? -7.826 -26.350 -5.677 1.00 98.56 197 MET A O 1
ATOM 1516 N N . SER A 1 198 ? -7.556 -26.755 -3.497 1.00 98.69 198 SER A N 1
ATOM 1517 C CA . SER A 1 198 ? -8.976 -26.658 -3.159 1.00 98.69 198 SER A CA 1
ATOM 1518 C C . SER A 1 198 ? -9.417 -25.195 -3.018 1.00 98.69 198 SER A C 1
ATOM 1520 O O . SER A 1 198 ? -8.590 -24.300 -2.827 1.00 98.69 198 SER A O 1
ATOM 1522 N N . ASP A 1 199 ? -10.729 -24.948 -3.037 1.00 98.56 199 ASP A N 1
ATOM 1523 C CA . ASP A 1 199 ? -11.283 -23.611 -2.785 1.00 98.56 199 ASP A CA 1
ATOM 1524 C C . ASP A 1 199 ? -10.859 -23.070 -1.406 1.00 98.56 199 ASP A C 1
ATOM 1526 O O . ASP A 1 199 ? -10.554 -21.887 -1.276 1.00 98.56 199 ASP A O 1
ATOM 1530 N N . ASP A 1 200 ? -10.756 -23.930 -0.386 1.00 98.31 200 ASP A N 1
ATOM 1531 C CA . ASP A 1 200 ? -10.301 -23.542 0.957 1.00 98.31 200 ASP A CA 1
ATOM 1532 C C . ASP A 1 200 ? -8.832 -23.098 0.975 1.00 98.31 200 ASP A C 1
ATOM 1534 O O . ASP A 1 200 ? -8.472 -22.113 1.632 1.00 98.31 200 ASP A O 1
ATOM 1538 N N . GLU A 1 201 ? -7.968 -23.793 0.234 1.00 98.12 201 GLU A N 1
ATOM 1539 C CA . GLU A 1 201 ? -6.577 -23.379 0.049 1.00 98.12 201 GLU A CA 1
ATOM 1540 C C . GLU A 1 201 ? -6.504 -22.064 -0.733 1.00 98.12 201 GLU A C 1
ATOM 1542 O O . GLU A 1 201 ? -5.716 -21.186 -0.375 1.00 98.12 201 GLU A O 1
ATOM 1547 N N . LEU A 1 202 ? -7.341 -21.892 -1.762 1.00 98.19 202 LEU A N 1
ATOM 1548 C CA . LEU A 1 202 ? -7.394 -20.668 -2.563 1.00 98.19 202 LEU A CA 1
ATOM 1549 C C . LEU A 1 202 ? -7.859 -19.472 -1.726 1.00 98.19 202 LEU A C 1
ATOM 1551 O O . LEU A 1 202 ? -7.255 -18.401 -1.797 1.00 98.19 202 LEU A O 1
ATOM 1555 N N . LEU A 1 203 ? -8.874 -19.657 -0.881 1.00 98.56 203 LEU A N 1
ATOM 1556 C CA . LEU A 1 203 ? -9.325 -18.646 0.073 1.00 98.56 203 LEU A CA 1
ATOM 1557 C C . LEU A 1 203 ? -8.242 -18.331 1.107 1.00 98.56 203 LEU A C 1
ATOM 1559 O O . LEU A 1 203 ? -8.013 -17.161 1.402 1.00 98.56 203 LEU A O 1
ATOM 1563 N N . THR A 1 204 ? -7.537 -19.342 1.620 1.00 98.50 204 THR A N 1
ATOM 1564 C CA . THR A 1 204 ? -6.424 -19.137 2.562 1.00 98.50 204 THR A CA 1
ATOM 1565 C C . THR A 1 204 ? -5.294 -18.336 1.916 1.00 98.50 204 THR A C 1
ATOM 1567 O O . THR A 1 204 ? -4.822 -17.365 2.502 1.00 98.50 204 THR A O 1
ATOM 1570 N N . MET A 1 205 ? -4.906 -18.680 0.685 1.00 98.38 205 MET A N 1
ATOM 1571 C CA . MET A 1 205 ? -3.916 -17.942 -0.102 1.00 98.38 205 MET A CA 1
ATOM 1572 C C . MET A 1 205 ? -4.341 -16.492 -0.335 1.00 98.38 205 MET A C 1
ATOM 1574 O O . MET A 1 205 ? -3.536 -15.587 -0.132 1.00 98.38 205 MET A O 1
ATOM 1578 N N . LEU A 1 206 ? -5.590 -16.265 -0.756 1.00 98.44 206 LEU A N 1
ATOM 1579 C CA . LEU A 1 206 ? -6.120 -14.923 -0.992 1.00 98.44 206 LEU A CA 1
ATOM 1580 C C . LEU A 1 206 ? -6.087 -14.089 0.295 1.00 98.44 206 LEU A C 1
ATOM 1582 O O . LEU A 1 206 ? -5.600 -12.960 0.287 1.00 98.44 206 LEU A O 1
ATOM 1586 N N . GLN A 1 207 ? -6.547 -14.663 1.410 1.00 98.62 207 GLN A N 1
ATOM 1587 C CA . GLN A 1 207 ? -6.513 -14.010 2.717 1.00 98.62 207 GLN A CA 1
ATOM 1588 C C . GLN A 1 207 ? -5.079 -13.687 3.152 1.00 98.62 207 GLN A C 1
ATOM 1590 O O . GLN A 1 207 ? -4.830 -12.575 3.611 1.00 98.62 207 GLN A O 1
ATOM 1595 N N . GLU A 1 208 ? -4.131 -14.612 2.982 1.00 98.50 208 GLU A N 1
ATOM 1596 C CA . GLU A 1 208 ? -2.721 -14.391 3.321 1.00 98.50 208 GLU A CA 1
ATOM 1597 C C . GLU A 1 208 ? -2.090 -13.305 2.438 1.00 98.50 208 GLU A C 1
ATOM 1599 O O . GLU A 1 208 ? -1.359 -12.449 2.935 1.00 98.50 208 GLU A O 1
ATOM 1604 N N . ALA A 1 209 ? -2.397 -13.294 1.138 1.00 98.12 209 ALA A N 1
ATOM 1605 C CA . ALA A 1 209 ? -1.908 -12.284 0.205 1.00 98.12 209 ALA A CA 1
ATOM 1606 C C . ALA A 1 209 ? -2.405 -10.879 0.580 1.00 98.12 209 ALA A C 1
ATOM 1608 O O . ALA A 1 209 ? -1.596 -9.957 0.682 1.00 98.12 209 ALA A O 1
ATOM 1609 N N . CYS A 1 210 ? -3.702 -10.722 0.863 1.00 98.06 210 CYS A N 1
ATOM 1610 C CA . CYS A 1 210 ? -4.265 -9.452 1.328 1.00 98.06 210 CYS A CA 1
ATOM 1611 C C . CYS A 1 210 ? -3.733 -9.059 2.716 1.00 98.06 210 CYS A C 1
ATOM 1613 O O . CYS A 1 210 ? -3.422 -7.894 2.951 1.00 98.06 210 CYS A O 1
ATOM 1615 N N . PHE A 1 211 ? -3.569 -10.021 3.629 1.00 98.69 211 PHE A N 1
ATOM 1616 C CA . PHE A 1 211 ? -2.998 -9.791 4.959 1.00 98.69 211 PHE A CA 1
ATOM 1617 C C . PHE A 1 211 ? -1.589 -9.187 4.890 1.00 98.69 211 PHE A C 1
ATOM 1619 O O . PHE A 1 211 ? -1.274 -8.288 5.668 1.00 98.69 211 PHE A O 1
ATOM 1626 N N . ARG A 1 212 ? -0.751 -9.623 3.939 1.00 98.19 212 ARG A N 1
ATOM 1627 C CA . ARG A 1 212 ? 0.623 -9.111 3.787 1.00 98.19 212 ARG A CA 1
ATOM 1628 C C . ARG A 1 212 ? 0.680 -7.611 3.519 1.00 98.19 212 ARG A C 1
ATOM 1630 O O . ARG A 1 212 ? 1.641 -6.989 3.956 1.00 98.19 212 ARG A O 1
ATOM 1637 N N . TYR A 1 213 ? -0.339 -7.020 2.891 1.00 98.31 213 TYR A N 1
ATOM 1638 C CA . TYR A 1 213 ? -0.426 -5.563 2.749 1.00 98.31 213 TYR A CA 1
ATOM 1639 C C . TYR A 1 213 ? -0.408 -4.868 4.118 1.00 98.31 213 TYR A C 1
ATOM 1641 O O . TYR A 1 213 ? 0.351 -3.935 4.346 1.00 98.31 213 TYR A O 1
ATOM 1649 N N . TYR A 1 214 ? -1.188 -5.383 5.068 1.00 98.50 214 TYR A N 1
ATOM 1650 C CA . TYR A 1 214 ? -1.299 -4.829 6.418 1.00 98.50 214 TYR A CA 1
ATOM 1651 C C . TYR A 1 214 ? -0.223 -5.335 7.378 1.00 98.50 214 TYR A C 1
ATOM 1653 O O . TYR A 1 214 ? -0.036 -4.759 8.448 1.00 98.50 214 TYR A O 1
ATOM 1661 N N . TRP A 1 215 ? 0.472 -6.422 7.046 1.00 98.19 215 TRP A N 1
ATOM 1662 C CA . TRP A 1 215 ? 1.535 -6.970 7.882 1.00 98.19 215 TRP A CA 1
ATOM 1663 C C . TRP A 1 215 ? 2.918 -6.524 7.426 1.00 98.19 215 TRP A C 1
ATOM 1665 O O . TRP A 1 215 ? 3.559 -5.757 8.142 1.00 98.19 215 TRP A O 1
ATOM 1675 N N . ASP A 1 216 ? 3.355 -6.974 6.252 1.00 95.56 216 ASP A N 1
ATOM 1676 C CA . ASP A 1 216 ? 4.672 -6.654 5.698 1.00 95.56 216 ASP A CA 1
ATOM 1677 C C . ASP A 1 216 ? 4.704 -5.229 5.135 1.00 95.56 216 ASP A C 1
ATOM 1679 O O . ASP A 1 216 ? 5.707 -4.539 5.277 1.00 95.56 216 ASP A O 1
ATOM 1683 N N . GLY A 1 217 ? 3.600 -4.793 4.520 1.00 95.88 217 GLY A N 1
ATOM 1684 C CA . GLY A 1 217 ? 3.449 -3.464 3.921 1.00 95.88 217 GLY A CA 1
ATOM 1685 C C . GLY A 1 217 ? 3.008 -2.362 4.889 1.00 95.88 217 GLY A C 1
ATOM 1686 O O . GLY A 1 217 ? 2.796 -1.228 4.472 1.00 95.88 217 GLY A O 1
ATOM 1687 N N . ALA A 1 218 ? 2.849 -2.659 6.181 1.00 97.69 218 ALA A N 1
ATOM 1688 C CA . ALA A 1 218 ? 2.529 -1.619 7.152 1.00 97.69 218 ALA A CA 1
ATOM 1689 C C . ALA A 1 218 ? 3.683 -0.628 7.312 1.00 97.69 218 ALA A C 1
ATOM 1691 O O . ALA A 1 218 ? 4.855 -1.012 7.288 1.00 97.69 218 ALA A O 1
ATOM 1692 N N . HIS A 1 219 ? 3.346 0.630 7.593 1.00 98.00 219 HIS A N 1
ATOM 1693 C CA . HIS A 1 219 ? 4.353 1.629 7.920 1.00 98.00 219 HIS A CA 1
ATOM 1694 C C . HIS A 1 219 ? 5.162 1.159 9.149 1.00 98.00 219 HIS A C 1
ATOM 1696 O O . HIS A 1 219 ? 4.567 0.793 10.172 1.00 98.00 219 HIS A O 1
ATOM 1702 N N . PRO A 1 220 ? 6.507 1.158 9.095 1.00 95.06 220 PRO A N 1
ATOM 1703 C CA . PRO A 1 220 ? 7.339 0.490 10.098 1.00 95.06 220 PRO A CA 1
ATOM 1704 C C . PRO A 1 220 ? 7.166 1.065 11.512 1.00 95.06 220 PRO A C 1
ATOM 1706 O O . PRO A 1 220 ? 7.117 0.301 12.485 1.00 95.06 220 PRO A O 1
ATOM 1709 N N . ASP A 1 221 ? 7.013 2.387 11.631 1.00 96.50 221 ASP A N 1
ATOM 1710 C CA . ASP A 1 221 ? 6.918 3.067 12.930 1.00 96.50 221 ASP A CA 1
ATOM 1711 C C . ASP A 1 221 ? 5.532 2.964 13.581 1.00 96.50 221 ASP A C 1
ATOM 1713 O O . ASP A 1 221 ? 5.429 2.649 14.769 1.00 96.50 221 ASP A O 1
ATOM 1717 N N . SER A 1 222 ? 4.456 3.189 12.824 1.00 97.50 222 SER A N 1
ATOM 1718 C CA . SER A 1 222 ? 3.082 3.150 13.338 1.00 97.50 222 SER A CA 1
ATOM 1719 C C . SER A 1 222 ? 2.490 1.738 13.377 1.00 97.50 222 SER A C 1
ATOM 1721 O O . SER A 1 222 ? 1.621 1.447 14.199 1.00 97.50 222 SER A O 1
ATOM 1723 N N . GLY A 1 223 ? 2.940 0.841 12.494 1.00 98.00 223 GLY A N 1
ATOM 1724 C CA . GLY A 1 223 ? 2.307 -0.456 12.248 1.00 98.00 223 GLY A CA 1
ATOM 1725 C C . GLY A 1 223 ? 0.939 -0.363 11.560 1.00 98.00 223 GLY A C 1
ATOM 1726 O O . GLY A 1 223 ? 0.251 -1.381 11.474 1.00 98.00 223 GLY A O 1
ATOM 1727 N N . THR A 1 224 ? 0.541 0.830 11.108 1.00 98.38 224 THR A N 1
ATOM 1728 C CA . THR A 1 224 ? -0.737 1.107 10.435 1.00 98.38 224 THR A CA 1
ATOM 1729 C C . THR A 1 224 ? -0.620 0.948 8.917 1.00 98.38 224 THR A C 1
ATOM 1731 O O . THR A 1 224 ? 0.479 0.801 8.379 1.00 98.38 224 THR A O 1
ATOM 1734 N N . ALA A 1 225 ? -1.759 0.942 8.222 1.00 98.69 225 ALA A N 1
ATOM 1735 C CA . ALA A 1 225 ? -1.801 0.757 6.778 1.00 98.69 225 ALA A CA 1
ATOM 1736 C C . ALA A 1 225 ? -1.318 2.019 6.052 1.00 98.69 225 ALA A C 1
ATOM 1738 O O . ALA A 1 225 ? -1.786 3.118 6.359 1.00 98.69 225 ALA A O 1
ATOM 1739 N N . LEU A 1 226 ? -0.420 1.849 5.081 1.00 98.44 226 LEU A N 1
ATOM 1740 C CA . LEU A 1 226 ? -0.172 2.866 4.062 1.00 98.44 226 LEU A CA 1
ATOM 1741 C C . LEU A 1 226 ? -1.424 3.035 3.193 1.00 98.44 226 LEU A C 1
ATOM 1743 O O . LEU A 1 226 ? -2.198 2.086 3.034 1.00 98.44 226 LEU A O 1
ATOM 1747 N N . GLU A 1 227 ? -1.605 4.221 2.617 1.00 98.06 227 GLU A N 1
ATOM 1748 C CA . GLU A 1 227 ? -2.684 4.463 1.648 1.00 98.06 227 GLU A CA 1
ATOM 1749 C C . GLU A 1 227 ? -2.548 3.552 0.420 1.00 98.06 227 GLU A C 1
ATOM 1751 O O . GLU A 1 227 ? -3.509 2.936 -0.030 1.00 98.06 227 GLU A O 1
ATOM 1756 N N . SER A 1 228 ? -1.330 3.416 -0.107 1.00 96.69 228 SER A N 1
ATOM 1757 C CA . SER A 1 228 ? -1.044 2.540 -1.244 1.00 96.69 228 SER A CA 1
ATOM 1758 C C . SER A 1 228 ? 0.409 2.073 -1.247 1.00 96.69 228 SER A C 1
ATOM 1760 O O . SER A 1 228 ? 1.284 2.714 -0.666 1.00 96.69 228 SER A O 1
ATOM 1762 N N . ILE A 1 229 ? 0.664 0.942 -1.915 1.00 94.31 229 ILE A N 1
ATOM 1763 C CA . ILE A 1 229 ? 2.007 0.400 -2.151 1.00 94.31 229 ILE A CA 1
ATOM 1764 C C . ILE A 1 229 ? 2.105 -0.033 -3.625 1.00 94.31 229 ILE A C 1
ATOM 1766 O O . ILE A 1 229 ? 1.363 -0.933 -4.028 1.00 94.31 229 ILE A O 1
ATOM 1770 N N . PRO A 1 230 ? 3.019 0.545 -4.428 1.00 91.81 230 PRO A N 1
ATOM 1771 C CA . PRO A 1 230 ? 3.851 1.706 -4.099 1.00 91.81 230 PRO A CA 1
ATOM 1772 C C . PRO A 1 230 ? 3.010 2.989 -3.962 1.00 91.81 230 PRO A C 1
ATOM 1774 O O . PRO A 1 230 ? 2.028 3.165 -4.682 1.00 91.81 230 PRO A O 1
ATOM 1777 N N . GLY A 1 231 ? 3.425 3.887 -3.068 1.00 92.62 231 GLY A N 1
ATOM 1778 C CA . GLY A 1 231 ? 2.763 5.163 -2.788 1.00 92.62 231 GLY A CA 1
ATOM 1779 C C . GLY A 1 231 ? 3.731 6.170 -2.157 1.00 92.62 231 GLY A C 1
ATOM 1780 O O . GLY A 1 231 ? 4.946 6.019 -2.266 1.00 92.62 231 GLY A O 1
ATOM 1781 N N . ASP A 1 232 ? 3.207 7.213 -1.510 1.00 94.44 232 ASP A N 1
ATOM 1782 C CA . ASP A 1 232 ? 4.015 8.028 -0.593 1.00 94.44 232 ASP A CA 1
ATOM 1783 C C . ASP A 1 232 ? 4.123 7.275 0.735 1.00 94.44 232 ASP A C 1
ATOM 1785 O O . ASP A 1 232 ? 3.159 7.213 1.498 1.00 94.44 232 ASP A O 1
ATOM 1789 N N . ASP A 1 233 ? 5.301 6.710 1.003 1.00 94.06 233 ASP A N 1
ATOM 1790 C CA . ASP A 1 233 ? 5.570 5.851 2.164 1.00 94.06 233 ASP A CA 1
ATOM 1791 C C . ASP A 1 233 ? 5.386 6.556 3.519 1.00 94.06 233 ASP A C 1
ATOM 1793 O O . ASP A 1 233 ? 5.479 5.912 4.561 1.00 94.06 233 ASP A O 1
ATOM 1797 N N . ARG A 1 234 ? 5.121 7.868 3.538 1.00 96.94 234 ARG A N 1
ATOM 1798 C CA . ARG A 1 234 ? 4.748 8.602 4.753 1.00 96.94 234 ARG A CA 1
ATOM 1799 C C . ARG A 1 234 ? 3.257 8.511 5.054 1.00 96.94 234 ARG A C 1
ATOM 1801 O O . ARG A 1 234 ? 2.878 8.628 6.214 1.00 96.94 234 ARG A O 1
ATOM 1808 N N . ILE A 1 235 ? 2.410 8.369 4.034 1.00 98.44 235 ILE A N 1
ATOM 1809 C CA . ILE A 1 235 ? 0.959 8.528 4.154 1.00 98.44 235 ILE A CA 1
ATOM 1810 C C . ILE A 1 235 ? 0.340 7.231 4.670 1.00 98.44 235 ILE A C 1
ATOM 1812 O O . ILE A 1 235 ? 0.232 6.239 3.946 1.00 98.44 235 ILE A O 1
ATOM 1816 N N . VAL A 1 236 ? -0.129 7.264 5.916 1.00 98.69 236 VAL A N 1
ATOM 1817 C CA . VAL A 1 236 ? -0.994 6.223 6.475 1.00 98.69 236 VAL A CA 1
ATOM 1818 C C . VAL A 1 236 ? -2.450 6.670 6.433 1.00 98.69 236 VAL A C 1
ATOM 1820 O O . VAL A 1 236 ? -2.747 7.836 6.700 1.00 98.69 236 VAL A O 1
ATOM 1823 N N . ALA A 1 237 ? -3.351 5.741 6.118 1.00 98.75 237 ALA A N 1
ATOM 1824 C CA . ALA A 1 237 ? -4.783 6.002 5.977 1.00 98.75 237 ALA A CA 1
ATOM 1825 C C . ALA A 1 237 ? -5.572 5.381 7.136 1.00 98.75 237 ALA A C 1
ATOM 1827 O O . ALA A 1 237 ? -5.427 4.196 7.462 1.00 98.75 237 ALA A O 1
ATOM 1828 N N . THR A 1 238 ? -6.399 6.191 7.791 1.00 98.69 238 THR A N 1
ATOM 1829 C CA . THR A 1 238 ? -7.053 5.857 9.061 1.00 98.69 238 THR A CA 1
ATOM 1830 C C . THR A 1 238 ? -8.085 4.741 8.924 1.00 98.69 238 THR A C 1
ATOM 1832 O O . THR A 1 238 ? -7.989 3.739 9.640 1.00 98.69 238 THR A O 1
ATOM 1835 N N . GLY A 1 239 ? -9.041 4.834 8.000 1.00 98.69 239 GLY A N 1
ATOM 1836 C CA . GLY A 1 239 ? -10.046 3.785 7.833 1.00 98.69 239 GLY A CA 1
ATOM 1837 C C . GLY A 1 239 ? -9.483 2.531 7.185 1.00 98.69 239 GLY A C 1
ATOM 1838 O O . GLY A 1 239 ? -9.789 1.430 7.649 1.00 98.69 239 GLY A O 1
ATOM 1839 N N . ALA A 1 240 ? -8.546 2.667 6.239 1.00 98.75 240 ALA A N 1
ATOM 1840 C CA . ALA A 1 240 ? -7.775 1.532 5.726 1.00 98.75 240 ALA A CA 1
ATOM 1841 C C . ALA A 1 240 ? -7.027 0.792 6.850 1.00 98.75 240 ALA A C 1
ATOM 1843 O O . ALA A 1 240 ? -6.945 -0.437 6.843 1.00 98.75 240 ALA A O 1
ATOM 1844 N N . SER A 1 241 ? -6.543 1.512 7.867 1.00 98.88 241 SER A N 1
ATOM 1845 C CA . SER A 1 241 ? -5.950 0.915 9.069 1.00 98.88 241 SER A CA 1
ATOM 1846 C C . SER A 1 241 ? -6.983 0.209 9.949 1.00 98.88 241 SER A C 1
ATOM 1848 O O . SER A 1 241 ? -6.667 -0.820 10.541 1.00 98.88 241 SER A O 1
ATOM 1850 N N . GLY A 1 242 ? -8.225 0.695 9.994 1.00 98.88 242 GLY A N 1
ATOM 1851 C CA . GLY A 1 242 ? -9.363 -0.013 10.587 1.00 98.88 242 GLY A CA 1
ATOM 1852 C C . GLY A 1 242 ? -9.660 -1.351 9.915 1.00 98.88 242 GLY A C 1
ATOM 1853 O O . GLY A 1 242 ? -9.813 -2.373 10.589 1.00 98.88 242 GLY A O 1
ATOM 1854 N N . PHE A 1 243 ? -9.676 -1.368 8.582 1.00 98.88 243 PHE A N 1
ATOM 1855 C CA . PHE A 1 243 ? -9.805 -2.603 7.804 1.00 98.88 243 PHE A CA 1
ATOM 1856 C C . PHE A 1 243 ? -8.606 -3.526 8.026 1.00 98.88 243 PHE A C 1
ATOM 1858 O O . PHE A 1 243 ? -8.776 -4.720 8.279 1.00 98.88 243 PHE A O 1
ATOM 1865 N N . GLY A 1 244 ? -7.402 -2.954 8.028 1.00 98.62 244 GLY A N 1
ATOM 1866 C CA . GLY A 1 244 ? -6.164 -3.663 8.304 1.00 98.62 244 GLY A CA 1
ATOM 1867 C C . GLY A 1 244 ? -6.168 -4.333 9.667 1.00 98.62 244 GLY A C 1
ATOM 1868 O O . GLY A 1 244 ? -5.846 -5.510 9.758 1.00 98.62 244 GLY A O 1
ATOM 1869 N N . ILE A 1 245 ? -6.628 -3.646 10.713 1.00 98.88 245 ILE A N 1
ATOM 1870 C CA . ILE A 1 245 ? -6.824 -4.232 12.041 1.00 98.88 245 ILE A CA 1
ATOM 1871 C C . ILE A 1 245 ? -7.675 -5.503 11.959 1.00 98.88 245 ILE A C 1
ATOM 1873 O O . ILE A 1 245 ? -7.275 -6.524 12.512 1.00 98.88 245 ILE A O 1
ATOM 1877 N N . MET A 1 246 ? -8.808 -5.487 11.253 1.00 98.88 246 MET A N 1
ATOM 1878 C CA . MET A 1 246 ? -9.643 -6.686 11.111 1.00 98.88 246 MET A CA 1
ATOM 1879 C C . MET A 1 246 ? -8.918 -7.799 10.342 1.00 98.88 246 MET A C 1
ATOM 1881 O O . MET A 1 246 ? -8.971 -8.959 10.754 1.00 98.88 246 MET A O 1
ATOM 1885 N N . ALA A 1 247 ? -8.180 -7.457 9.282 1.00 98.81 247 ALA A N 1
ATOM 1886 C CA . ALA A 1 247 ? -7.344 -8.412 8.557 1.00 98.81 247 ALA A CA 1
ATOM 1887 C C . ALA A 1 247 ? -6.249 -9.023 9.451 1.00 98.81 247 ALA A C 1
ATOM 1889 O O . ALA A 1 247 ? -5.969 -10.215 9.342 1.00 98.81 247 ALA A O 1
ATOM 1890 N N . LEU A 1 248 ? -5.674 -8.251 10.382 1.00 98.81 248 LEU A N 1
ATOM 1891 C CA . LEU A 1 248 ? -4.700 -8.746 11.355 1.00 98.81 248 LEU A CA 1
ATOM 1892 C C . LEU A 1 248 ? -5.306 -9.781 12.310 1.00 98.81 248 LEU A C 1
ATOM 1894 O O . LEU A 1 248 ? -4.662 -10.789 12.602 1.00 98.81 248 LEU A O 1
ATOM 1898 N N . LEU A 1 249 ? -6.549 -9.577 12.758 1.00 98.75 249 LEU A N 1
ATOM 1899 C CA . LEU A 1 249 ? -7.262 -10.567 13.576 1.00 98.75 249 LEU A CA 1
ATOM 1900 C C . LEU A 1 249 ? -7.474 -11.867 12.793 1.00 98.75 249 LEU A C 1
ATOM 1902 O O . LEU A 1 249 ? -7.176 -12.945 13.301 1.00 98.75 249 LEU A O 1
ATOM 1906 N N . VAL A 1 250 ? -7.912 -11.765 11.533 1.00 98.69 250 VAL A N 1
ATOM 1907 C CA . VAL A 1 250 ? -8.055 -12.929 10.643 1.00 98.69 250 VAL A CA 1
ATOM 1908 C C . VAL A 1 250 ? -6.714 -13.634 10.449 1.00 98.69 250 VAL A C 1
ATOM 1910 O O . VAL A 1 250 ? -6.659 -14.856 10.544 1.00 98.69 250 VAL A O 1
ATOM 1913 N N . GLY A 1 251 ? -5.627 -12.892 10.226 1.00 98.62 251 GLY A N 1
ATOM 1914 C CA . GLY A 1 251 ? -4.288 -13.465 10.090 1.00 98.62 251 GLY A CA 1
ATOM 1915 C C . GLY A 1 251 ? -3.792 -14.156 11.360 1.00 98.62 251 GLY A C 1
ATOM 1916 O O . GLY A 1 251 ? -3.109 -15.174 11.267 1.00 98.62 251 GLY A O 1
ATOM 1917 N N . THR A 1 252 ? -4.195 -13.662 12.533 1.00 98.56 252 THR A N 1
ATOM 1918 C CA . THR A 1 252 ? -3.924 -14.318 13.820 1.00 98.56 252 THR A CA 1
ATOM 1919 C C . THR A 1 252 ? -4.661 -15.655 13.913 1.00 98.56 252 THR A C 1
ATOM 1921 O O . THR A 1 252 ? -4.044 -16.680 14.186 1.00 98.56 252 THR A O 1
ATOM 1924 N N . GLU A 1 253 ? -5.966 -15.669 13.627 1.00 98.31 253 GLU A N 1
ATOM 1925 C CA . GLU A 1 253 ? -6.796 -16.884 13.674 1.00 98.31 253 GLU A CA 1
ATOM 1926 C C . GLU A 1 253 ? -6.400 -17.921 12.620 1.00 98.31 253 GLU A C 1
ATOM 1928 O O . GLU A 1 253 ? -6.435 -19.125 12.868 1.00 98.31 253 GLU A O 1
ATOM 1933 N N . ARG A 1 254 ? -5.982 -17.464 11.437 1.00 98.19 254 ARG A N 1
ATOM 1934 C CA . ARG A 1 254 ? -5.470 -18.323 10.362 1.00 98.19 254 ARG A CA 1
ATOM 1935 C C . ARG A 1 254 ? -4.038 -18.805 10.607 1.00 98.19 254 ARG A C 1
ATOM 1937 O O . ARG A 1 254 ? -3.549 -19.623 9.833 1.00 98.19 254 ARG A O 1
ATOM 1944 N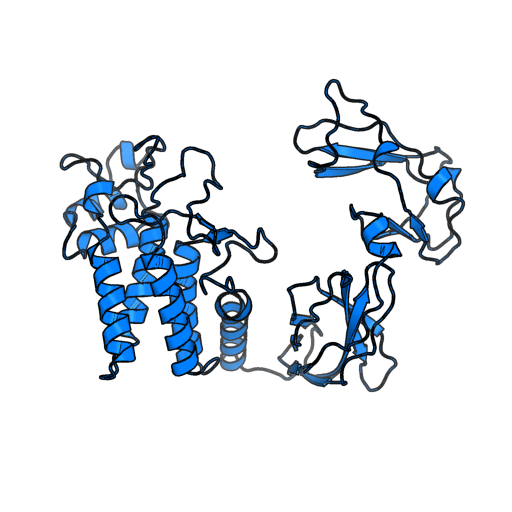 N . GLY A 1 255 ? -3.366 -18.316 11.651 1.00 98.19 255 GLY A N 1
ATOM 1945 C CA . GLY A 1 255 ? -1.992 -18.695 11.978 1.00 98.19 255 GLY A CA 1
ATOM 1946 C C . GLY A 1 255 ? -0.946 -18.169 10.992 1.00 98.19 255 GLY A C 1
ATOM 1947 O O . GLY A 1 255 ? 0.142 -18.734 10.905 1.00 98.19 255 GLY A O 1
ATOM 1948 N N . PHE A 1 256 ? -1.246 -17.097 10.250 1.00 98.31 256 PHE A N 1
ATOM 1949 C CA . PHE A 1 256 ? -0.252 -16.409 9.415 1.00 98.31 256 PHE A CA 1
ATOM 1950 C C . PHE A 1 256 ? 0.824 -15.737 10.274 1.00 98.31 256 PHE A C 1
ATO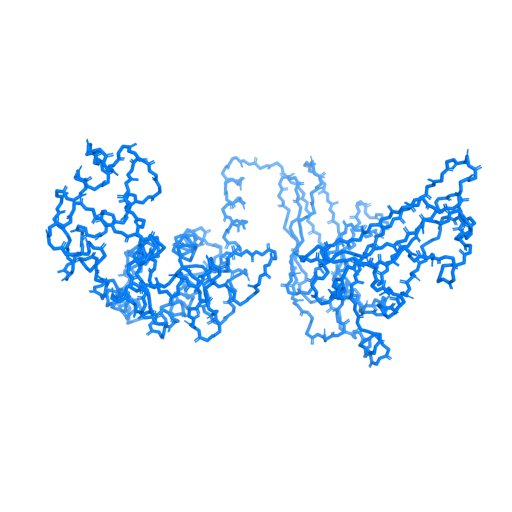M 1952 O O . PHE A 1 256 ? 1.972 -15.606 9.857 1.00 98.31 256 PHE A O 1
ATOM 1959 N N . VAL A 1 257 ? 0.438 -15.337 11.485 1.00 98.50 257 VAL A N 1
ATOM 1960 C CA . VAL A 1 257 ? 1.295 -14.794 12.539 1.00 98.50 257 VAL A CA 1
ATOM 1961 C C . VAL A 1 257 ? 0.852 -15.348 13.885 1.00 98.50 257 VAL A C 1
ATOM 1963 O O . VAL A 1 257 ? -0.287 -15.791 14.041 1.00 98.50 257 VAL A O 1
ATOM 1966 N N . THR A 1 258 ? 1.737 -15.312 14.879 1.00 98.50 258 THR A N 1
ATOM 1967 C CA . THR A 1 258 ? 1.359 -15.720 16.234 1.00 98.50 258 THR A CA 1
ATOM 1968 C C . THR A 1 258 ? 0.509 -14.649 16.921 1.00 98.50 258 THR A C 1
ATOM 1970 O O . THR A 1 258 ? 0.499 -13.468 16.543 1.00 98.50 258 THR A O 1
ATOM 1973 N N . ARG A 1 259 ? -0.203 -15.045 17.981 1.00 97.75 259 ARG A N 1
ATOM 1974 C CA . ARG A 1 259 ? -0.983 -14.112 18.800 1.00 97.75 259 ARG A CA 1
ATOM 1975 C C . ARG A 1 259 ? -0.089 -13.073 19.472 1.00 97.75 259 ARG A C 1
ATOM 1977 O O . ARG A 1 259 ? -0.472 -11.911 19.546 1.00 97.75 259 ARG A O 1
ATOM 1984 N N . GLU A 1 260 ? 1.105 -13.463 19.912 1.00 97.94 260 GLU A N 1
ATOM 1985 C CA . GLU A 1 260 ? 2.088 -12.569 20.531 1.00 97.94 260 GLU A CA 1
ATOM 1986 C C . GLU A 1 260 ? 2.563 -11.501 19.543 1.00 97.94 260 GLU A C 1
ATOM 1988 O O . GLU A 1 260 ? 2.509 -10.313 19.857 1.00 97.94 260 GLU A O 1
ATOM 1993 N N . GLN A 1 261 ? 2.936 -11.905 18.321 1.00 98.44 261 GLN A N 1
ATOM 1994 C CA . GLN A 1 261 ? 3.311 -10.970 17.254 1.00 98.44 261 GLN A CA 1
ATOM 1995 C C . GLN A 1 261 ? 2.177 -9.984 16.963 1.00 98.44 261 GLN A C 1
ATOM 1997 O O . GLN A 1 261 ? 2.402 -8.782 16.802 1.00 98.44 261 GLN A O 1
ATOM 2002 N N . SER A 1 262 ? 0.946 -10.488 16.931 1.00 98.25 262 SER A N 1
ATOM 2003 C CA . SER A 1 262 ? -0.237 -9.665 16.710 1.00 98.25 262 SER A CA 1
ATOM 2004 C C . SER A 1 262 ? -0.429 -8.665 17.846 1.00 98.25 262 SER A C 1
ATOM 2006 O O . SER A 1 262 ? -0.543 -7.472 17.584 1.00 98.25 262 SER A O 1
ATOM 2008 N N . ILE A 1 263 ? -0.372 -9.094 19.110 1.00 98.19 263 ILE A N 1
ATOM 2009 C CA . ILE A 1 263 ? -0.459 -8.199 20.275 1.00 98.19 263 ILE A CA 1
ATOM 2010 C C . ILE A 1 263 ? 0.589 -7.082 20.197 1.00 98.19 263 ILE A C 1
ATOM 2012 O O . ILE A 1 263 ? 0.249 -5.917 20.412 1.00 98.19 263 ILE A O 1
ATOM 2016 N N . ASP A 1 264 ? 1.835 -7.397 19.845 1.00 98.38 264 ASP A N 1
ATOM 2017 C CA . ASP A 1 264 ? 2.888 -6.388 19.694 1.00 98.38 264 ASP A CA 1
ATOM 2018 C C . ASP A 1 264 ? 2.566 -5.379 18.586 1.00 98.38 264 ASP A C 1
ATOM 2020 O O . ASP A 1 264 ? 2.745 -4.167 18.769 1.00 98.38 264 ASP A O 1
ATOM 2024 N N . ARG A 1 265 ? 2.010 -5.848 17.461 1.00 98.75 265 ARG A N 1
ATOM 2025 C CA . ARG A 1 265 ? 1.512 -4.973 16.395 1.00 98.75 265 ARG A CA 1
ATOM 2026 C C . ARG A 1 265 ? 0.395 -4.057 16.891 1.00 98.75 265 ARG A C 1
ATOM 2028 O O . ARG A 1 265 ? 0.460 -2.848 16.677 1.00 98.75 265 ARG A O 1
ATOM 2035 N N . PHE A 1 266 ? -0.598 -4.598 17.590 1.00 98.75 266 PHE A N 1
ATOM 2036 C CA . PHE A 1 266 ? -1.721 -3.826 18.122 1.00 98.75 266 PHE A CA 1
ATOM 2037 C C . PHE A 1 266 ? -1.281 -2.781 19.150 1.00 98.75 266 PHE A C 1
ATOM 2039 O O . PHE A 1 266 ? -1.765 -1.650 19.124 1.00 98.75 266 PHE A O 1
ATOM 2046 N N . ARG A 1 267 ? -0.315 -3.107 20.016 1.00 98.62 267 ARG A N 1
ATOM 2047 C CA . ARG A 1 267 ? 0.260 -2.145 20.969 1.00 98.62 267 ARG A CA 1
ATOM 2048 C C . ARG A 1 267 ? 0.947 -0.978 20.266 1.00 98.62 267 ARG A C 1
ATOM 2050 O O . ARG A 1 267 ? 0.842 0.146 20.759 1.00 98.62 267 ARG A O 1
ATOM 2057 N N . ARG A 1 268 ? 1.626 -1.232 19.140 1.00 98.62 268 ARG A N 1
ATOM 2058 C CA . ARG A 1 268 ? 2.250 -0.194 18.306 1.00 98.62 268 ARG A CA 1
ATOM 2059 C C . ARG A 1 268 ? 1.201 0.715 17.669 1.00 98.62 268 ARG A C 1
ATOM 2061 O O . ARG A 1 268 ? 1.284 1.924 17.854 1.00 98.62 268 ARG A O 1
ATOM 2068 N N . ILE A 1 269 ? 0.179 0.129 17.040 1.00 98.88 269 ILE A N 1
ATOM 2069 C CA . ILE A 1 269 ? -0.936 0.871 16.430 1.00 98.88 269 ILE A CA 1
ATOM 2070 C C . ILE A 1 269 ? -1.620 1.767 17.469 1.00 98.88 269 ILE A C 1
ATOM 2072 O O . ILE A 1 269 ? -1.753 2.969 17.263 1.00 98.88 269 ILE A O 1
ATOM 2076 N N . VAL A 1 270 ? -1.998 1.217 18.627 1.00 98.88 270 VAL A N 1
ATOM 2077 C CA . VAL A 1 270 ? -2.660 1.993 19.689 1.00 98.88 270 VAL A CA 1
ATOM 2078 C C . VAL A 1 270 ? -1.745 3.097 20.228 1.00 98.88 270 VAL A C 1
ATOM 2080 O O . VAL A 1 270 ? -2.203 4.217 20.425 1.00 98.88 270 VAL A O 1
ATOM 2083 N N . ALA A 1 271 ? -0.446 2.831 20.406 1.00 98.69 271 ALA A N 1
ATOM 2084 C CA . ALA A 1 271 ? 0.509 3.850 20.852 1.00 98.69 271 ALA A CA 1
ATOM 2085 C C . ALA A 1 271 ? 0.712 4.984 19.833 1.00 98.69 271 ALA A C 1
ATOM 2087 O O . ALA A 1 271 ? 0.985 6.115 20.233 1.00 98.69 271 ALA A O 1
ATOM 2088 N N . PHE A 1 272 ? 0.611 4.692 18.536 1.00 98.81 272 PHE A N 1
ATOM 2089 C CA . PHE A 1 272 ? 0.623 5.699 17.478 1.00 98.81 272 PHE A CA 1
ATOM 2090 C C . PHE A 1 272 ? -0.645 6.565 17.538 1.00 98.81 272 PHE A C 1
ATOM 2092 O O . PHE A 1 272 ? -0.554 7.789 17.621 1.00 98.81 272 PHE A O 1
ATOM 2099 N N . LEU A 1 273 ? -1.820 5.934 17.606 1.00 98.81 273 LEU A N 1
ATOM 2100 C CA . LEU A 1 273 ? -3.115 6.623 17.631 1.00 98.81 273 LEU A CA 1
ATOM 2101 C C . LEU A 1 273 ? -3.329 7.500 18.873 1.00 98.81 273 LEU A C 1
ATOM 2103 O O . LEU A 1 273 ? -4.010 8.517 18.784 1.00 98.81 273 LEU A O 1
ATOM 2107 N N . GLU A 1 274 ? -2.751 7.125 20.017 1.00 98.69 274 GLU A N 1
ATOM 2108 C CA . GLU A 1 274 ? -2.764 7.926 21.251 1.00 98.69 274 GLU A CA 1
ATOM 2109 C C . GLU A 1 274 ? -1.947 9.223 21.150 1.00 98.69 274 GLU A C 1
ATOM 2111 O O . GLU A 1 274 ? -2.184 10.150 21.923 1.00 98.69 274 GLU A O 1
ATOM 2116 N N . LYS A 1 275 ? -0.968 9.280 20.239 1.00 98.38 275 LYS A N 1
ATOM 2117 C CA . LYS A 1 275 ? -0.114 10.458 20.014 1.00 98.38 275 LYS A CA 1
ATOM 2118 C C . LYS A 1 275 ? -0.627 11.349 18.889 1.00 98.38 275 LYS A C 1
ATOM 2120 O O . LYS A 1 275 ? -0.316 12.538 18.884 1.00 98.38 275 LYS A O 1
ATOM 2125 N N . ALA A 1 276 ? -1.373 10.770 17.952 1.00 98.25 276 ALA A N 1
ATOM 2126 C CA . ALA A 1 276 ? -1.926 11.482 16.815 1.00 98.25 276 ALA A CA 1
ATOM 2127 C C . ALA A 1 276 ? -2.851 12.634 17.250 1.00 98.25 276 ALA A C 1
ATOM 2129 O O . ALA A 1 276 ? -3.581 12.488 18.238 1.00 98.25 276 ALA A O 1
ATOM 2130 N N . PRO A 1 277 ? -2.865 13.763 16.514 1.00 98.25 277 PRO A N 1
ATOM 2131 C CA . PRO A 1 277 ? -3.850 14.816 16.711 1.00 98.25 277 PRO A CA 1
ATOM 2132 C C . PRO A 1 277 ? -5.281 14.263 16.690 1.00 98.25 277 PRO A C 1
ATOM 2134 O O . PRO A 1 277 ? -5.629 13.395 15.887 1.00 98.25 277 PRO A O 1
ATOM 2137 N N . ARG A 1 278 ? -6.108 14.784 17.596 1.00 98.56 278 ARG A N 1
ATOM 2138 C CA . ARG A 1 278 ? -7.522 14.432 17.750 1.00 98.56 278 ARG A CA 1
ATOM 2139 C C . ARG A 1 278 ? -8.357 15.690 17.554 1.00 98.56 278 ARG A C 1
ATOM 2141 O O . ARG A 1 278 ? -8.049 16.735 18.126 1.00 98.56 278 ARG A O 1
ATOM 2148 N N . TYR A 1 279 ? -9.416 15.580 16.768 1.00 98.62 279 TYR A N 1
ATOM 2149 C CA . TYR A 1 279 ? -10.278 16.680 16.360 1.00 98.62 279 TYR A CA 1
ATOM 2150 C C . TYR A 1 279 ? -11.691 16.403 16.857 1.00 98.62 279 TYR A C 1
ATOM 2152 O O . TYR A 1 279 ? -12.469 15.730 16.178 1.00 98.62 279 TYR A O 1
ATOM 2160 N N . HIS A 1 280 ? -11.991 16.876 18.072 1.00 98.50 280 HIS A N 1
ATOM 2161 C CA . HIS A 1 280 ? -13.195 16.473 18.811 1.00 98.50 280 HIS A CA 1
ATOM 2162 C C . HIS A 1 280 ? -13.281 14.957 18.921 1.00 98.50 280 HIS A C 1
ATOM 2164 O O . HIS A 1 280 ? -14.151 14.280 18.369 1.00 98.50 280 HIS A O 1
ATOM 2170 N N . GLY A 1 281 ? -12.246 14.392 19.526 1.00 98.50 281 GLY A N 1
ATOM 2171 C CA . GLY A 1 281 ? -12.041 12.968 19.443 1.00 98.50 281 GLY A CA 1
ATOM 2172 C C . GLY A 1 281 ? -11.504 12.559 18.085 1.00 98.50 281 GLY A C 1
ATOM 2173 O O . GLY A 1 281 ? -10.353 12.222 18.057 1.00 98.50 281 GLY A O 1
ATOM 2174 N N . ALA A 1 282 ? -12.233 12.608 16.972 1.00 98.88 282 ALA A N 1
ATOM 2175 C CA . ALA A 1 282 ? -11.870 11.968 15.690 1.00 98.88 282 ALA A CA 1
ATOM 2176 C C . ALA A 1 282 ? -10.411 12.136 15.177 1.00 98.88 282 ALA A C 1
ATOM 2178 O O . ALA A 1 282 ? -9.735 13.126 15.454 1.00 98.88 282 ALA A O 1
ATOM 2179 N N . TRP A 1 283 ? -9.922 11.159 14.402 1.00 98.88 283 TRP A N 1
ATOM 2180 C CA . TRP A 1 283 ? -8.658 11.268 13.652 1.00 98.88 283 TRP A CA 1
ATOM 2181 C C . TRP A 1 283 ? -8.906 11.871 12.267 1.00 98.88 283 TRP A C 1
ATOM 2183 O O . TRP A 1 283 ? -10.033 11.866 11.771 1.00 98.88 283 TRP A O 1
ATOM 2193 N N . SER A 1 284 ? -7.847 12.378 11.643 1.00 98.81 284 SER A N 1
ATOM 2194 C CA . SER A 1 284 ? -7.851 12.757 10.231 1.00 98.81 284 SER A CA 1
ATOM 2195 C C . SER A 1 284 ? -7.874 11.543 9.311 1.00 98.81 284 SER A C 1
ATOM 2197 O O . SER A 1 284 ? -7.572 10.426 9.739 1.00 98.81 284 SER A O 1
ATOM 2199 N N . HIS A 1 285 ? -8.215 11.758 8.040 1.00 98.81 285 HIS A N 1
ATOM 2200 C CA . HIS A 1 285 ? -8.138 10.716 7.018 1.00 98.81 285 HIS A CA 1
ATOM 2201 C C . HIS A 1 285 ? -6.707 10.185 6.890 1.00 98.81 285 HIS A C 1
ATOM 2203 O O . HIS A 1 285 ? -6.463 8.983 7.013 1.00 98.81 285 HIS A O 1
ATOM 2209 N N . PHE A 1 286 ? -5.758 11.103 6.703 1.00 98.81 286 PHE A N 1
ATOM 2210 C CA . PHE A 1 286 ? -4.357 10.785 6.482 1.00 98.81 286 PHE A CA 1
ATOM 2211 C C . PHE A 1 286 ? -3.463 11.381 7.551 1.00 98.81 286 PHE A C 1
ATOM 2213 O O . PHE A 1 286 ? -3.590 12.548 7.935 1.00 98.81 286 PHE A O 1
ATOM 2220 N N . MET A 1 287 ? -2.482 10.589 7.960 1.00 98.62 287 MET A N 1
ATOM 2221 C CA . MET A 1 287 ? -1.419 11.020 8.852 1.00 98.62 287 MET A CA 1
ATOM 2222 C C . MET A 1 287 ? -0.063 10.640 8.276 1.00 98.62 287 MET A C 1
ATOM 2224 O O . MET A 1 287 ? 0.068 9.705 7.490 1.00 98.62 287 MET A O 1
ATOM 2228 N N . ASP A 1 288 ? 0.960 11.358 8.708 1.00 98.56 288 ASP A N 1
ATOM 2229 C CA . ASP A 1 288 ? 2.342 10.960 8.534 1.00 98.56 288 ASP A CA 1
ATOM 2230 C C . ASP A 1 288 ? 2.650 9.827 9.529 1.00 98.56 288 ASP A C 1
ATOM 2232 O O . ASP A 1 288 ? 2.542 9.998 10.747 1.00 98.56 288 ASP A O 1
ATOM 2236 N N . GLY A 1 289 ? 2.995 8.645 9.018 1.00 97.88 289 GLY A N 1
ATOM 2237 C CA . GLY A 1 289 ? 3.193 7.431 9.813 1.00 97.88 289 GLY A CA 1
ATOM 2238 C C . GLY A 1 289 ? 4.375 7.495 10.784 1.00 97.88 289 GLY A C 1
ATOM 2239 O O . GLY A 1 289 ? 4.422 6.714 11.737 1.00 97.88 289 GLY A O 1
ATOM 2240 N N . HIS A 1 290 ? 5.302 8.439 10.592 1.00 97.38 290 HIS A N 1
ATOM 2241 C CA . HIS A 1 290 ? 6.429 8.672 11.491 1.00 97.38 290 HIS A CA 1
ATOM 2242 C C . HIS A 1 290 ? 6.079 9.693 12.584 1.00 97.38 290 HIS A C 1
ATOM 2244 O O . HIS A 1 290 ? 6.233 9.434 13.779 1.00 97.38 290 HIS A O 1
ATOM 2250 N N . SER A 1 291 ? 5.592 10.868 12.181 1.00 97.69 291 SER A N 1
ATOM 2251 C CA . SER A 1 291 ? 5.382 12.024 13.064 1.00 97.69 291 SER A CA 1
ATOM 2252 C C . SER A 1 291 ? 3.981 12.118 13.667 1.00 97.69 291 SER A C 1
ATOM 2254 O O . SER A 1 291 ? 3.755 12.958 14.542 1.00 97.69 291 SER A O 1
ATOM 2256 N N . THR A 1 292 ? 3.044 11.277 13.220 1.00 96.94 292 THR A N 1
ATOM 2257 C CA . THR A 1 292 ? 1.608 11.256 13.567 1.00 96.94 292 THR A CA 1
ATOM 2258 C C . THR A 1 292 ? 0.809 12.473 13.090 1.00 96.94 292 THR A C 1
ATOM 2260 O O . THR A 1 292 ? -0.390 12.544 13.339 1.00 96.94 292 THR A O 1
ATOM 2263 N N . GLN A 1 293 ? 1.444 13.448 12.430 1.00 98.25 293 GLN A N 1
ATOM 2264 C CA . GLN A 1 293 ? 0.778 14.687 12.030 1.00 98.25 293 GLN A CA 1
ATOM 2265 C C . GLN A 1 293 ? -0.202 14.452 10.886 1.00 98.25 293 GLN A C 1
ATOM 2267 O O . GLN A 1 293 ? 0.090 13.695 9.966 1.00 98.25 293 GLN A O 1
ATOM 2272 N N . THR A 1 294 ? -1.337 15.145 10.920 1.00 98.44 294 THR A N 1
ATOM 2273 C CA . THR A 1 294 ? -2.306 15.138 9.821 1.00 98.44 294 THR A CA 1
ATOM 2274 C C . THR A 1 294 ? -1.676 15.624 8.523 1.00 98.44 294 THR A C 1
ATOM 2276 O O . THR A 1 294 ? -0.965 16.631 8.502 1.00 98.44 294 THR A O 1
ATOM 2279 N N . LEU A 1 295 ? -1.984 14.928 7.432 1.00 98.19 295 LEU A N 1
ATOM 2280 C CA . LEU A 1 295 ? -1.594 15.298 6.080 1.00 98.19 295 LEU A CA 1
ATOM 2281 C C . LEU A 1 295 ? -2.846 15.668 5.282 1.00 98.19 295 LEU A C 1
ATOM 2283 O O . LEU A 1 295 ? -3.710 14.831 5.053 1.00 98.19 295 LEU A O 1
ATOM 2287 N N . ALA A 1 296 ? -2.927 16.916 4.821 1.00 96.50 296 ALA A N 1
ATOM 2288 C CA . ALA A 1 296 ? -4.049 17.416 4.022 1.00 96.50 296 ALA A CA 1
ATOM 2289 C C . ALA A 1 296 ? -3.943 16.974 2.547 1.00 96.50 296 ALA A C 1
ATOM 2291 O O . ALA A 1 296 ? -3.771 17.794 1.641 1.00 96.50 296 ALA A O 1
ATOM 2292 N N . VAL A 1 297 ? -3.980 15.658 2.310 1.00 96.56 297 VAL A N 1
ATOM 2293 C CA . VAL A 1 297 ? -3.768 15.036 0.988 1.00 96.56 297 VAL A CA 1
ATOM 2294 C C . VAL A 1 297 ? -4.878 15.420 0.007 1.00 96.56 297 VAL A C 1
ATOM 2296 O O . VAL A 1 297 ? -4.597 15.736 -1.148 1.00 96.56 297 VAL A O 1
ATOM 2299 N N . PHE A 1 298 ? -6.129 15.474 0.472 1.00 95.69 298 PHE A N 1
ATOM 2300 C CA . PHE A 1 298 ? -7.298 15.844 -0.339 1.00 95.69 298 PHE A CA 1
ATOM 2301 C C . PHE A 1 298 ? -7.584 17.350 -0.374 1.00 95.69 298 PHE A C 1
ATOM 2303 O O . PHE A 1 298 ? -8.649 17.798 -0.801 1.00 95.69 298 PHE A O 1
ATOM 2310 N N . GLY A 1 299 ? -6.585 18.155 -0.013 1.00 93.75 299 GLY A N 1
ATOM 2311 C CA . GLY A 1 299 ? -6.626 19.605 -0.097 1.00 93.75 299 GLY A CA 1
ATOM 2312 C C . GLY A 1 299 ? -6.790 20.277 1.259 1.00 93.75 299 GLY A C 1
ATOM 2313 O O . GLY A 1 299 ? -7.085 19.662 2.275 1.00 93.75 299 GLY A O 1
ATOM 2314 N N . ILE A 1 300 ? -6.596 21.595 1.262 1.00 95.19 300 ILE A N 1
ATOM 2315 C CA . ILE A 1 300 ? -6.379 22.387 2.483 1.00 95.19 300 ILE A CA 1
ATOM 2316 C C . ILE A 1 300 ? -7.555 22.420 3.470 1.00 95.19 300 ILE A C 1
ATOM 2318 O O . ILE A 1 300 ? -7.369 22.869 4.596 1.00 95.19 300 ILE A O 1
ATOM 2322 N N . TYR A 1 301 ? -8.760 22.030 3.044 1.00 96.25 301 TYR A N 1
ATOM 2323 C CA . TYR A 1 301 ? -9.942 21.999 3.910 1.00 96.25 301 TYR A CA 1
ATOM 2324 C C . TYR A 1 301 ? -10.091 20.678 4.668 1.00 96.25 301 TYR A C 1
ATOM 2326 O O . TYR A 1 301 ? -10.840 20.636 5.643 1.00 96.25 301 TYR A O 1
ATOM 2334 N N . ASP A 1 302 ? -9.403 19.628 4.219 1.00 96.44 302 ASP A N 1
ATOM 2335 C CA . ASP A 1 302 ? -9.370 18.313 4.854 1.00 96.44 302 ASP A CA 1
ATOM 2336 C C . ASP A 1 302 ? -8.080 18.163 5.680 1.00 96.44 302 ASP A C 1
ATOM 2338 O O . ASP A 1 302 ? -7.206 17.342 5.412 1.00 96.44 302 ASP A O 1
ATOM 2342 N N . ASP A 1 303 ? -7.911 19.066 6.649 1.00 97.44 303 ASP A N 1
ATOM 2343 C CA . ASP A 1 303 ? -6.751 19.166 7.549 1.00 97.44 303 ASP A CA 1
ATOM 2344 C C . ASP A 1 303 ? -7.120 18.872 9.019 1.00 97.44 303 ASP A C 1
ATOM 2346 O O . ASP A 1 303 ? -6.401 19.240 9.955 1.00 97.44 303 ASP A O 1
ATOM 2350 N N . GLY A 1 304 ? -8.272 18.231 9.220 1.00 98.06 304 GLY A N 1
ATOM 2351 C CA . GLY A 1 304 ? -8.864 17.958 10.522 1.00 98.06 304 GLY A CA 1
ATOM 2352 C C . GLY A 1 304 ? -9.439 16.555 10.615 1.00 98.06 304 GLY A C 1
ATOM 2353 O O . GLY A 1 304 ? -8.895 15.628 10.033 1.00 98.06 304 GLY A O 1
ATOM 2354 N N . GLY A 1 305 ? -10.508 16.384 11.386 1.00 98.56 305 GLY A N 1
ATOM 2355 C CA . GLY A 1 305 ? -11.107 15.077 11.604 1.00 98.56 305 GLY A CA 1
ATOM 2356 C C . GLY A 1 305 ? -11.999 14.641 10.448 1.00 98.56 305 GLY A C 1
ATOM 2357 O O . GLY A 1 305 ? -12.849 15.406 9.982 1.00 98.56 305 GLY A O 1
ATOM 2358 N N . ASP A 1 306 ? -11.819 13.384 10.057 1.00 98.81 306 ASP A N 1
ATOM 2359 C CA . ASP A 1 306 ? -12.677 12.634 9.149 1.00 98.81 306 ASP A CA 1
ATOM 2360 C C . ASP A 1 306 ? -13.432 11.588 9.986 1.00 98.81 306 ASP A C 1
ATOM 2362 O O . ASP A 1 306 ? -12.849 10.636 10.526 1.00 98.81 306 ASP A O 1
ATOM 2366 N N . ILE A 1 307 ? -14.742 11.790 10.157 1.00 98.81 307 ILE A N 1
ATOM 2367 C CA . ILE A 1 307 ? -15.556 10.923 11.015 1.00 98.81 307 ILE A CA 1
ATOM 2368 C C . ILE A 1 307 ? -15.872 9.575 10.359 1.00 98.81 307 ILE A C 1
ATOM 2370 O O . ILE A 1 307 ? -16.144 8.606 11.070 1.00 98.81 307 ILE A O 1
ATOM 2374 N N . VAL A 1 308 ? -15.822 9.491 9.027 1.00 98.88 308 VAL A N 1
ATOM 2375 C CA . VAL A 1 308 ? -16.055 8.245 8.287 1.00 98.88 308 VAL A CA 1
ATOM 2376 C C . VAL A 1 308 ? -14.853 7.328 8.459 1.00 98.88 308 VAL A C 1
ATOM 2378 O O . VAL A 1 308 ? -14.999 6.198 8.928 1.00 98.88 308 VAL A O 1
ATOM 2381 N N . GLU A 1 309 ? -13.654 7.848 8.219 1.00 98.88 309 GLU A N 1
ATOM 2382 C CA . GLU A 1 309 ? -12.407 7.110 8.422 1.00 98.88 309 GLU A CA 1
ATOM 2383 C C . GLU A 1 309 ? -12.201 6.752 9.899 1.00 98.88 309 GLU A C 1
ATOM 2385 O O . GLU A 1 309 ? -11.801 5.634 10.239 1.00 98.88 309 GLU A O 1
ATOM 2390 N N . THR A 1 310 ? -12.570 7.662 10.807 1.00 98.94 310 THR A N 1
ATOM 2391 C CA . THR A 1 310 ? -12.600 7.382 12.249 1.00 98.94 310 THR A CA 1
ATOM 2392 C C . THR A 1 310 ? -13.564 6.244 12.591 1.00 98.94 310 THR A C 1
ATOM 2394 O O . THR A 1 310 ? -13.234 5.419 13.444 1.00 98.94 310 THR A O 1
ATOM 2397 N N . ALA A 1 311 ? -14.730 6.154 11.946 1.00 98.94 311 ALA A N 1
ATOM 2398 C CA . ALA A 1 311 ? -15.676 5.059 12.158 1.00 98.94 311 ALA A CA 1
ATOM 2399 C C . ALA A 1 311 ? -15.143 3.719 11.649 1.00 98.94 311 ALA A C 1
ATOM 2401 O O . ALA A 1 311 ? -15.259 2.712 12.350 1.00 98.94 311 ALA A O 1
ATOM 2402 N N . PHE A 1 312 ? -14.498 3.696 10.483 1.00 98.94 312 PHE A N 1
ATOM 2403 C CA . PHE A 1 312 ? -13.829 2.497 9.981 1.00 98.94 312 PHE A CA 1
ATOM 2404 C C . PHE A 1 312 ? -12.717 2.029 10.927 1.00 98.94 312 PHE A C 1
ATOM 2406 O O . PHE A 1 312 ? -12.644 0.839 11.254 1.00 98.94 312 PHE A O 1
ATOM 2413 N N . LEU A 1 313 ? -11.911 2.960 11.446 1.00 98.94 313 LEU A N 1
ATOM 2414 C CA . LEU A 1 313 ? -10.892 2.659 12.447 1.00 98.94 313 LEU A CA 1
ATOM 2415 C C . LEU A 1 313 ? -11.492 2.144 13.759 1.00 98.94 313 LEU A C 1
ATOM 2417 O O . LEU A 1 313 ? -11.071 1.103 14.265 1.00 98.94 313 LEU A O 1
ATOM 2421 N N . ALA A 1 314 ? -12.489 2.841 14.304 1.00 98.94 314 ALA A N 1
ATOM 2422 C CA . ALA A 1 314 ? -13.151 2.463 15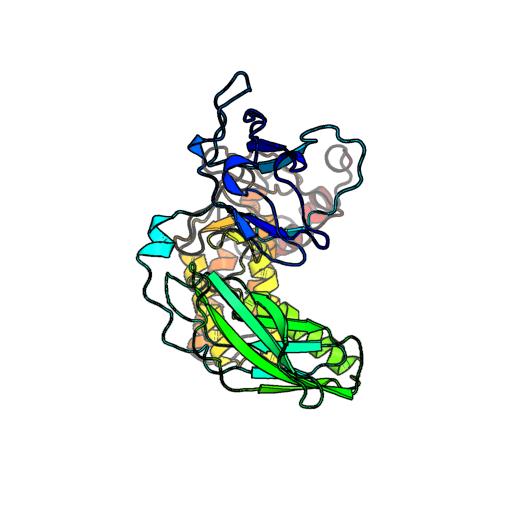.547 1.00 98.94 314 ALA A CA 1
ATOM 2423 C C . ALA A 1 314 ? -13.814 1.081 15.447 1.00 98.94 314 ALA A C 1
ATOM 2425 O O . ALA A 1 314 ? -13.694 0.287 16.378 1.00 98.94 314 ALA A O 1
ATOM 2426 N N . GLN A 1 315 ? -14.432 0.751 14.308 1.00 98.94 315 GLN A N 1
ATOM 2427 C CA . GLN A 1 315 ? -14.972 -0.583 14.038 1.00 98.94 315 GLN A CA 1
ATOM 2428 C C . GLN A 1 315 ? -13.885 -1.663 14.172 1.00 98.94 315 GLN A C 1
ATOM 2430 O O . GLN A 1 315 ? -14.084 -2.652 14.881 1.00 98.94 315 GLN A O 1
ATOM 2435 N N . GLY A 1 316 ? -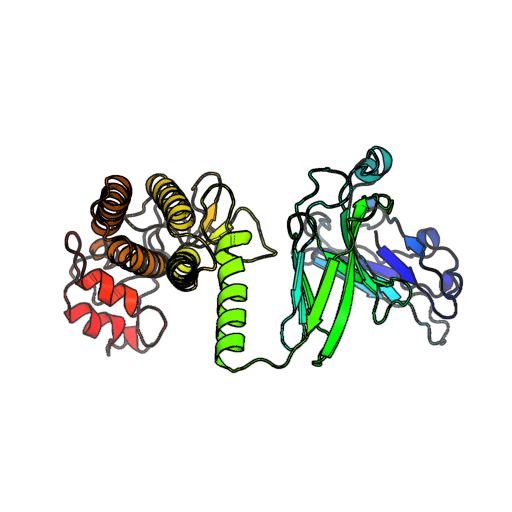12.716 -1.454 13.557 1.00 98.88 316 GLY A N 1
ATOM 2436 C CA . GLY A 1 316 ? -11.579 -2.366 13.689 1.00 98.88 316 GLY A CA 1
ATOM 2437 C C . GLY A 1 316 ? -11.068 -2.466 15.130 1.00 98.88 316 GLY A C 1
ATOM 2438 O O . GLY A 1 316 ? -10.893 -3.565 15.661 1.00 98.88 316 GLY A O 1
ATOM 2439 N N . LEU A 1 317 ? -10.875 -1.331 15.805 1.00 98.94 317 LEU A N 1
ATOM 2440 C CA . LEU A 1 317 ? -10.399 -1.292 17.190 1.00 98.94 317 LEU A CA 1
ATOM 2441 C C . LEU A 1 317 ? -11.354 -2.014 18.151 1.00 98.94 317 LEU A C 1
ATOM 2443 O O . LEU A 1 317 ? -10.904 -2.787 18.996 1.00 98.94 317 LEU A O 1
ATOM 2447 N N . LEU A 1 318 ? -12.666 -1.813 18.014 1.00 98.94 318 LEU A N 1
ATOM 2448 C CA . LEU A 1 318 ? -13.665 -2.494 18.838 1.00 98.94 318 LEU A CA 1
ATOM 2449 C C . LEU A 1 318 ? -13.675 -4.006 18.581 1.00 98.94 318 LEU A C 1
ATOM 2451 O O . LEU A 1 318 ? -13.754 -4.776 19.540 1.00 98.94 318 LEU A O 1
ATOM 2455 N N . ALA A 1 319 ? -13.509 -4.446 17.330 1.00 98.88 319 ALA A N 1
ATOM 2456 C CA . ALA A 1 319 ? -13.330 -5.864 17.021 1.00 98.88 319 ALA A CA 1
ATOM 2457 C C . ALA A 1 319 ? -12.073 -6.431 17.706 1.00 98.88 319 ALA A C 1
ATOM 2459 O O . ALA A 1 319 ? -12.143 -7.465 18.371 1.00 98.88 319 ALA A O 1
ATOM 2460 N N . ALA A 1 320 ? -10.944 -5.718 17.641 1.00 98.81 320 ALA A N 1
ATOM 2461 C CA . ALA A 1 320 ? -9.704 -6.128 18.300 1.00 98.81 320 ALA A CA 1
ATOM 2462 C C . ALA A 1 320 ? -9.854 -6.192 19.827 1.00 98.81 320 ALA A C 1
ATOM 2464 O O . ALA A 1 320 ? -9.432 -7.162 20.457 1.00 98.81 320 ALA A O 1
ATOM 2465 N N . ARG A 1 321 ? -10.527 -5.208 20.433 1.00 98.69 321 ARG A N 1
ATOM 2466 C CA . ARG A 1 321 ? -10.850 -5.207 21.866 1.00 98.69 321 ARG A CA 1
ATOM 2467 C C . ARG A 1 321 ? -11.638 -6.454 22.276 1.00 98.69 321 ARG A C 1
ATOM 2469 O O . ARG A 1 321 ? -11.392 -6.991 23.353 1.00 98.69 321 ARG A O 1
ATOM 2476 N N . GLN A 1 322 ? -12.576 -6.900 21.440 1.00 98.69 322 GLN A N 1
ATOM 2477 C CA . GLN A 1 322 ? -13.377 -8.102 21.688 1.00 98.69 322 GLN A CA 1
ATOM 2478 C C . GLN A 1 322 ? -12.633 -9.405 21.376 1.00 98.69 322 GLN A C 1
ATOM 2480 O O . GLN A 1 322 ? -12.990 -10.445 21.919 1.00 98.69 322 GLN A O 1
ATOM 2485 N N . TYR A 1 323 ? -11.606 -9.364 20.533 1.00 98.75 323 TYR A N 1
ATOM 2486 C CA . TYR A 1 323 ? -10.783 -10.520 20.190 1.00 98.75 323 TYR A CA 1
ATOM 2487 C C . TYR A 1 323 ? -9.701 -10.817 21.245 1.00 98.75 323 TYR A C 1
ATOM 2489 O O . TYR A 1 323 ? -9.432 -11.971 21.600 1.00 98.75 323 TYR A O 1
ATOM 2497 N N . PHE A 1 324 ? -9.081 -9.769 21.790 1.00 98.19 324 PHE A N 1
ATOM 2498 C CA . PHE A 1 324 ? -8.069 -9.885 22.836 1.00 98.19 324 PHE A CA 1
ATOM 2499 C C . PHE A 1 324 ? -8.704 -9.961 24.224 1.00 98.19 324 PHE A C 1
ATOM 2501 O O . PHE A 1 324 ? -8.696 -8.976 24.955 1.00 98.19 324 PHE A O 1
ATOM 2508 N N . THR A 1 325 ? -9.279 -11.111 24.590 1.00 97.00 325 THR A N 1
ATOM 2509 C CA . THR A 1 325 ? -10.050 -11.326 25.834 1.00 97.00 325 THR A CA 1
ATOM 2510 C C . THR A 1 325 ? -9.290 -12.009 26.966 1.00 97.00 325 THR A C 1
ATOM 2512 O O . THR A 1 325 ? -9.849 -12.159 28.056 1.00 97.00 325 THR A O 1
ATOM 2515 N N . ALA A 1 326 ? -8.031 -12.403 26.770 1.00 96.75 326 ALA A N 1
ATOM 2516 C CA . ALA A 1 326 ? -7.299 -13.128 27.797 1.00 96.75 326 ALA A CA 1
ATOM 2517 C C . ALA A 1 326 ? -7.161 -12.284 29.076 1.00 96.75 326 ALA A C 1
ATOM 2519 O O . ALA A 1 326 ? -7.044 -11.049 29.046 1.00 96.75 326 ALA A O 1
ATOM 2520 N N . SER A 1 327 ? -7.140 -12.964 30.223 1.00 96.44 327 SER A N 1
ATOM 2521 C CA . SER A 1 327 ? -6.945 -12.355 31.547 1.00 96.44 327 SER A CA 1
ATOM 2522 C C . SER A 1 327 ? -5.467 -12.076 31.846 1.00 96.44 327 SER A C 1
ATOM 2524 O O . SER A 1 327 ? -5.009 -12.262 32.970 1.00 96.44 327 SER A O 1
ATOM 2526 N N . THR A 1 328 ? -4.704 -11.663 30.834 1.00 97.75 328 THR A N 1
ATOM 2527 C CA . THR A 1 328 ? -3.302 -11.257 30.973 1.00 97.75 328 THR A CA 1
ATOM 2528 C C . THR A 1 328 ? -3.218 -9.742 31.117 1.00 97.75 328 THR A C 1
ATOM 2530 O O . THR A 1 328 ? -4.042 -9.012 30.564 1.00 97.75 328 THR A O 1
ATOM 2533 N N . ALA A 1 329 ? -2.197 -9.252 31.825 1.00 97.94 329 ALA A N 1
ATOM 2534 C CA . ALA A 1 329 ? -1.990 -7.813 31.993 1.00 97.94 329 ALA A CA 1
ATOM 2535 C C . ALA A 1 329 ? -1.838 -7.084 30.644 1.00 97.94 329 ALA A C 1
ATOM 2537 O O . ALA A 1 329 ? -2.308 -5.963 30.493 1.00 97.94 329 ALA A O 1
ATOM 2538 N N . VAL A 1 330 ? -1.226 -7.737 29.649 1.00 97.62 330 VAL A N 1
ATOM 2539 C CA . VAL A 1 330 ? -0.990 -7.153 28.320 1.00 97.62 330 VAL A CA 1
ATOM 2540 C C . VAL A 1 330 ? -2.291 -6.974 27.537 1.00 97.62 330 VAL A C 1
ATOM 2542 O O . VAL A 1 330 ? -2.527 -5.899 26.993 1.00 97.62 330 VAL A O 1
ATOM 2545 N N . GLU A 1 331 ? -3.161 -7.989 27.489 1.00 98.25 331 GLU A N 1
ATOM 2546 C CA . GLU A 1 331 ? -4.441 -7.855 26.781 1.00 98.25 331 GLU A CA 1
ATOM 2547 C C . GLU A 1 331 ? -5.418 -6.951 27.554 1.00 98.25 331 GLU A C 1
ATOM 2549 O O . GLU A 1 331 ? -6.169 -6.195 26.942 1.00 98.25 331 GLU A O 1
ATOM 2554 N N . GLN A 1 332 ? -5.375 -6.955 28.893 1.00 98.50 332 GLN A N 1
ATOM 2555 C CA . GLN A 1 332 ? -6.137 -6.011 29.720 1.00 98.50 332 GLN A CA 1
ATOM 2556 C C . GLN A 1 332 ? -5.731 -4.551 29.465 1.00 98.50 332 GLN A C 1
ATOM 2558 O O . GLN A 1 332 ? -6.612 -3.704 29.296 1.00 98.50 332 GLN A O 1
ATOM 2563 N N . ASP A 1 333 ? -4.428 -4.256 29.395 1.00 98.50 333 ASP A N 1
ATOM 2564 C CA . ASP A 1 333 ? -3.911 -2.930 29.026 1.00 98.50 333 ASP A CA 1
ATOM 2565 C C . ASP A 1 333 ? -4.390 -2.523 27.628 1.00 98.50 333 ASP A C 1
ATOM 2567 O O . ASP A 1 333 ? -4.984 -1.457 27.460 1.00 98.50 333 ASP A O 1
ATOM 2571 N N . LEU A 1 334 ? -4.229 -3.410 26.639 1.00 98.62 334 LEU A N 1
ATOM 2572 C CA . LEU A 1 334 ? -4.643 -3.143 25.263 1.00 98.62 334 LEU A CA 1
ATOM 2573 C C . LEU A 1 334 ? -6.142 -2.818 25.173 1.00 98.62 334 LEU A C 1
ATOM 2575 O O . LEU A 1 334 ? -6.518 -1.802 24.587 1.00 98.62 334 LEU A O 1
ATOM 2579 N N . ARG A 1 335 ? -7.005 -3.630 25.802 1.00 98.75 335 ARG A N 1
ATOM 2580 C CA . ARG A 1 335 ? -8.454 -3.371 25.850 1.00 98.75 335 ARG A CA 1
ATOM 2581 C C . ARG A 1 335 ? -8.778 -2.043 26.528 1.00 98.75 335 ARG A C 1
ATOM 2583 O O . ARG A 1 335 ? -9.667 -1.332 26.062 1.00 98.75 335 ARG A O 1
ATOM 2590 N N . THR A 1 336 ? -8.081 -1.703 27.609 1.00 98.81 336 THR A N 1
ATOM 2591 C CA . THR A 1 336 ? -8.296 -0.451 28.352 1.00 98.81 336 THR A CA 1
ATOM 2592 C C . THR A 1 336 ? -7.958 0.761 27.490 1.00 98.81 336 THR A C 1
ATOM 2594 O O . THR A 1 336 ? -8.755 1.691 27.385 1.00 98.81 336 THR A O 1
ATOM 2597 N N . ARG A 1 337 ? -6.814 0.724 26.804 1.00 98.81 337 ARG A N 1
ATOM 2598 C CA . ARG A 1 337 ? -6.362 1.802 25.918 1.00 98.81 337 ARG A CA 1
ATOM 2599 C C . ARG A 1 337 ? -7.271 1.969 24.704 1.00 98.81 337 ARG A C 1
ATOM 2601 O O . ARG A 1 337 ? -7.676 3.088 24.405 1.00 98.81 337 ARG A O 1
ATOM 2608 N N . ILE A 1 338 ? -7.694 0.868 24.078 1.00 98.94 338 ILE A N 1
ATOM 2609 C CA . ILE A 1 338 ? -8.699 0.910 23.003 1.00 98.94 338 ILE A CA 1
ATOM 2610 C C . ILE A 1 338 ? -10.021 1.507 23.504 1.00 98.94 338 ILE A C 1
ATOM 2612 O O . ILE A 1 338 ? -10.601 2.350 22.826 1.00 98.94 338 ILE A O 1
ATOM 2616 N N . THR A 1 339 ? -10.485 1.100 24.690 1.00 98.88 339 THR A N 1
ATOM 2617 C CA . THR A 1 339 ? -11.723 1.637 25.285 1.00 98.88 339 THR A CA 1
ATOM 2618 C C . THR A 1 339 ? -11.624 3.150 25.451 1.00 98.88 339 THR A C 1
ATOM 2620 O O . THR A 1 339 ? -12.507 3.866 24.999 1.00 98.88 339 THR A O 1
ATOM 2623 N N . LYS A 1 340 ? -10.506 3.644 25.994 1.00 98.88 340 LYS A N 1
ATOM 2624 C CA . LYS A 1 340 ? -10.263 5.081 26.155 1.00 98.88 340 LYS A CA 1
ATOM 2625 C C . LYS A 1 340 ? -10.263 5.831 24.818 1.00 98.88 340 LYS A C 1
ATOM 2627 O O . LYS A 1 340 ? -10.808 6.927 24.738 1.00 98.88 340 LYS A O 1
ATOM 2632 N N . LEU A 1 341 ? -9.652 5.262 23.777 1.00 98.88 341 LEU A N 1
ATOM 2633 C CA . LEU A 1 341 ? -9.655 5.861 22.439 1.00 98.88 341 LEU A CA 1
ATOM 2634 C C . LEU A 1 341 ? -11.070 5.955 21.852 1.00 98.88 341 LEU A C 1
ATOM 2636 O O . LEU A 1 341 ? -11.413 6.990 21.284 1.00 98.88 341 LEU A O 1
ATOM 2640 N N . TRP A 1 342 ? -11.869 4.896 22.007 1.00 98.88 342 TRP A N 1
ATOM 2641 C CA . TRP A 1 342 ? -13.265 4.824 21.571 1.00 98.88 342 TRP A CA 1
ATOM 2642 C C . TRP A 1 342 ? -14.156 5.837 22.299 1.00 98.88 342 TRP A C 1
ATOM 2644 O O . TRP A 1 342 ? -14.849 6.623 21.659 1.00 98.88 342 TRP A O 1
ATOM 2654 N N . GLU A 1 343 ? -14.096 5.853 23.630 1.00 98.88 343 GLU A N 1
ATOM 2655 C CA . GLU A 1 343 ? -14.889 6.748 24.481 1.00 98.88 343 GLU A CA 1
ATOM 2656 C C . GLU A 1 343 ? -14.514 8.223 24.299 1.00 98.88 343 GLU A C 1
ATOM 2658 O O . GLU A 1 343 ? -15.293 9.106 24.643 1.00 98.88 343 GLU A O 1
ATOM 2663 N N . GLY A 1 344 ? -13.332 8.505 23.751 1.00 98.81 344 GLY A N 1
ATOM 2664 C CA . GLY A 1 344 ? -12.902 9.859 23.434 1.00 98.81 344 GLY A CA 1
ATOM 2665 C C . GLY A 1 344 ? -13.410 10.399 22.098 1.00 98.81 344 GLY A C 1
ATOM 2666 O O . GLY A 1 344 ? -13.040 11.517 21.770 1.00 98.81 344 GLY A O 1
ATOM 2667 N N . ILE A 1 345 ? -14.166 9.639 21.292 1.00 98.94 345 ILE A N 1
ATOM 2668 C CA . ILE A 1 345 ? -14.693 10.125 20.003 1.00 98.94 345 ILE A CA 1
ATOM 2669 C C . ILE A 1 345 ? -15.981 10.923 20.240 1.00 98.94 345 ILE A C 1
ATOM 2671 O O . ILE A 1 345 ? -16.989 10.344 20.642 1.00 98.94 345 ILE A O 1
ATOM 2675 N N . GLU A 1 346 ? -15.965 12.228 19.952 1.00 98.81 346 GLU A N 1
ATOM 2676 C CA . GLU A 1 346 ? -17.113 13.129 20.137 1.00 98.81 346 GLU A CA 1
ATOM 2677 C C . GLU A 1 346 ? -18.051 13.082 18.916 1.00 98.81 346 GLU A C 1
ATOM 2679 O O . GLU A 1 346 ? -18.081 13.992 18.090 1.00 98.81 346 GLU A O 1
ATOM 2684 N N . TRP A 1 347 ? -18.802 11.991 18.739 1.00 98.75 347 TRP A N 1
ATOM 2685 C CA . TRP A 1 347 ? -19.695 11.828 17.576 1.00 98.75 347 TRP A CA 1
ATOM 2686 C C . TRP A 1 347 ? -20.775 12.911 17.485 1.00 98.75 347 TRP A C 1
ATOM 2688 O O . TRP A 1 347 ? -21.148 13.344 16.393 1.00 98.75 347 TRP A O 1
ATOM 2698 N N . ASP A 1 348 ? -21.265 13.364 18.635 1.00 98.31 348 ASP A N 1
ATOM 2699 C CA . ASP A 1 348 ? -22.229 14.450 18.772 1.00 98.31 348 ASP A CA 1
ATOM 2700 C C . ASP A 1 348 ? -21.696 15.796 18.257 1.00 98.31 348 ASP A C 1
ATOM 2702 O O . ASP A 1 348 ? -22.469 16.581 17.700 1.00 98.31 348 ASP A O 1
ATOM 2706 N N . TRP A 1 349 ? -20.382 16.038 18.325 1.00 98.38 349 TRP A N 1
ATOM 2707 C CA . TRP A 1 349 ? -19.753 17.207 17.705 1.00 98.38 349 TRP A CA 1
ATOM 2708 C C . TRP A 1 349 ? -19.966 17.238 16.187 1.00 98.38 349 TRP A C 1
ATOM 2710 O O . TRP A 1 349 ? -20.330 18.271 15.612 1.00 98.38 349 TRP A O 1
ATOM 2720 N N . TYR A 1 350 ? -19.821 16.084 15.529 1.00 98.38 350 TYR A N 1
ATOM 2721 C CA . TYR A 1 350 ? -19.964 15.948 14.076 1.00 98.38 350 TYR A CA 1
ATOM 2722 C C . TYR A 1 350 ? -21.415 16.057 13.595 1.00 98.38 350 TYR A C 1
ATOM 2724 O O . TYR A 1 350 ? -21.658 16.140 12.392 1.00 98.38 350 TYR A O 1
ATOM 2732 N N . ARG A 1 351 ? -22.383 16.170 14.512 1.00 95.88 351 ARG A N 1
ATOM 2733 C CA . ARG A 1 351 ? -23.758 16.586 14.208 1.00 95.88 351 ARG A CA 1
ATOM 2734 C C . ARG A 1 351 ? -23.871 18.088 13.918 1.00 95.88 351 ARG A C 1
ATOM 2736 O O . ARG A 1 351 ? -24.838 18.518 13.311 1.00 95.88 351 ARG A O 1
ATOM 2743 N N . ARG A 1 352 ? -22.892 18.912 14.315 1.00 92.56 352 ARG A N 1
ATOM 2744 C CA . ARG A 1 352 ? -22.917 20.386 14.163 1.00 92.56 352 ARG A CA 1
ATOM 2745 C C . ARG A 1 352 ? -24.087 21.073 14.885 1.00 92.56 352 ARG A C 1
ATOM 2747 O O . ARG A 1 352 ? -24.589 22.099 14.431 1.00 92.56 352 ARG A O 1
ATOM 2754 N N . GLY A 1 353 ? -24.489 20.528 16.031 1.00 89.75 353 GLY A N 1
ATOM 2755 C CA . GLY A 1 353 ? -25.526 21.092 16.899 1.00 89.75 353 GLY A CA 1
ATOM 2756 C C . GLY A 1 353 ? -26.762 20.204 17.037 1.00 89.75 353 GLY A C 1
ATOM 2757 O O . GLY A 1 353 ? -27.041 19.343 16.204 1.00 89.75 353 GLY A O 1
ATOM 2758 N N . ALA A 1 354 ? -27.519 20.426 18.114 1.00 88.12 354 ALA A N 1
ATOM 2759 C CA . ALA A 1 354 ? -28.657 19.586 18.493 1.00 88.12 354 ALA A CA 1
ATOM 2760 C C . ALA A 1 354 ? -29.839 19.632 17.507 1.00 88.12 354 ALA A C 1
ATOM 2762 O O . ALA A 1 354 ? -30.666 18.722 17.523 1.00 88.12 354 ALA A O 1
ATOM 2763 N N . ASP A 1 355 ? -29.896 20.645 16.642 1.00 89.25 355 ASP A N 1
ATOM 2764 C CA . ASP A 1 355 ? -30.967 20.819 15.656 1.00 89.25 355 ASP A CA 1
ATOM 2765 C C . ASP A 1 355 ? -30.625 20.221 14.285 1.00 89.25 355 ASP A C 1
ATOM 2767 O O . ASP A 1 355 ? -31.481 20.190 13.402 1.00 89.25 355 ASP A O 1
ATOM 2771 N N . SER A 1 356 ? -29.394 19.732 14.073 1.00 93.38 356 SER A N 1
ATOM 2772 C CA . SER A 1 356 ? -29.070 19.100 12.796 1.00 93.38 356 SER A CA 1
ATOM 2773 C C . SER A 1 356 ? -29.689 17.713 12.684 1.00 93.38 356 SER A C 1
ATOM 2775 O O . SER A 1 356 ? -29.754 16.947 13.651 1.00 93.38 356 SER A O 1
ATOM 2777 N N . ASP A 1 357 ? -30.124 17.383 11.477 1.00 94.38 357 ASP A N 1
ATOM 2778 C CA . ASP A 1 357 ? -30.782 16.132 11.134 1.00 94.38 357 ASP A CA 1
ATOM 2779 C C . ASP A 1 357 ? -29.804 15.026 10.712 1.00 94.38 357 ASP A C 1
ATOM 2781 O O . ASP A 1 357 ? -30.246 13.906 10.468 1.00 94.38 357 ASP A O 1
ATOM 2785 N N . ALA A 1 358 ? -28.500 15.308 10.647 1.00 97.00 358 ALA A N 1
ATOM 2786 C CA . ALA A 1 358 ? -27.483 14.385 10.157 1.00 97.00 358 ALA A CA 1
ATOM 2787 C C . ALA A 1 358 ? -26.121 14.585 10.830 1.00 97.00 358 ALA A C 1
ATOM 2789 O O . ALA A 1 358 ? -25.864 15.592 11.491 1.00 97.00 358 ALA A O 1
ATOM 2790 N N . LEU A 1 359 ? -25.234 13.617 10.615 1.00 98.19 359 LEU A N 1
ATOM 2791 C CA . LEU A 1 359 ? -23.801 13.770 10.844 1.00 98.19 359 LEU A CA 1
ATOM 2792 C C . LEU A 1 359 ? -23.130 14.377 9.609 1.00 98.19 359 LEU A C 1
ATOM 2794 O O . LEU A 1 359 ? -23.628 14.257 8.487 1.00 98.19 359 LEU A O 1
ATOM 2798 N N . TYR A 1 360 ? -21.979 15.005 9.815 1.00 98.25 360 TYR A N 1
ATOM 2799 C CA . TYR A 1 360 ? -21.157 15.576 8.757 1.00 98.25 360 TYR A CA 1
ATOM 2800 C C . TYR A 1 360 ? -19.791 14.926 8.743 1.00 98.25 360 TYR A C 1
ATOM 2802 O O . TYR A 1 360 ? -19.209 14.673 9.790 1.00 98.25 360 TYR A O 1
ATOM 2810 N N . TRP A 1 361 ? -19.275 14.722 7.540 1.00 98.56 361 TRP A N 1
ATOM 2811 C CA . TRP A 1 361 ? -18.061 13.953 7.315 1.00 98.56 361 TRP A CA 1
ATOM 2812 C C . TRP A 1 361 ? -16.823 14.591 7.962 1.00 98.56 361 TRP A C 1
ATOM 2814 O O . TRP A 1 361 ? -16.050 13.914 8.633 1.00 98.56 361 TRP A O 1
ATOM 2824 N N . HIS A 1 362 ? -16.662 15.908 7.808 1.00 98.44 362 HIS A N 1
ATOM 2825 C CA . HIS A 1 362 ? -15.415 16.590 8.151 1.00 98.44 362 HIS A CA 1
ATOM 2826 C C . HIS A 1 362 ? -15.610 17.731 9.146 1.00 98.44 362 HIS A C 1
ATOM 2828 O O . HIS A 1 362 ? -16.612 18.472 9.104 1.00 98.44 362 HIS A O 1
ATOM 2834 N N . TRP A 1 363 ? -14.574 17.933 9.956 1.00 98.31 363 TRP A N 1
ATOM 2835 C CA . TRP A 1 363 ? -14.362 19.136 10.749 1.00 98.31 363 TRP A CA 1
ATOM 2836 C C . TRP A 1 363 ? -12.881 19.525 10.744 1.00 98.31 363 TRP A C 1
ATOM 2838 O O . TRP A 1 363 ? -12.020 18.702 11.028 1.00 98.31 363 TRP A O 1
ATOM 2848 N N . SER A 1 364 ? -12.590 20.792 10.465 1.00 98.00 364 SER A N 1
ATOM 2849 C CA . SER A 1 364 ? -11.238 21.350 10.410 1.00 98.00 364 SER A CA 1
ATOM 2850 C C . SER A 1 364 ? -10.959 22.286 11.594 1.00 98.00 364 SER A C 1
ATOM 2852 O O . SER A 1 364 ? -11.815 23.114 11.922 1.00 98.00 364 SER A O 1
ATOM 2854 N N . PRO A 1 365 ? -9.751 22.261 12.187 1.00 97.25 365 PRO A N 1
ATOM 2855 C CA . PRO A 1 365 ? -9.353 23.253 13.187 1.00 97.25 365 PRO A CA 1
ATOM 2856 C C . PRO A 1 365 ? -9.211 24.669 12.603 1.00 97.25 365 PRO A C 1
ATOM 2858 O O . PRO A 1 365 ? -9.411 25.648 13.319 1.00 97.25 365 PRO A O 1
ATOM 2861 N N . ASN A 1 366 ? -8.886 24.790 11.313 1.00 97.50 366 ASN A N 1
ATOM 2862 C CA . ASN A 1 366 ? -8.627 26.069 10.650 1.00 97.50 366 ASN A CA 1
ATOM 2863 C C . ASN A 1 366 ? -9.847 26.591 9.876 1.00 97.50 366 ASN A C 1
ATOM 2865 O O . ASN A 1 366 ? -10.000 27.797 9.688 1.00 97.50 366 ASN A O 1
ATOM 2869 N N . TRP A 1 367 ? -10.728 25.686 9.446 1.00 96.50 367 TRP A N 1
ATOM 2870 C CA . TRP A 1 367 ? -11.838 25.973 8.533 1.00 96.50 367 TRP A CA 1
ATOM 2871 C C . TRP A 1 367 ? -13.198 25.499 9.054 1.00 96.50 367 TRP A C 1
ATOM 2873 O O . TRP A 1 367 ? -14.209 25.625 8.358 1.00 96.50 367 TRP A O 1
ATOM 2883 N N . ALA A 1 368 ? -13.248 24.957 10.274 1.00 94.25 368 ALA A N 1
ATOM 2884 C CA . ALA A 1 368 ? -14.448 24.399 10.883 1.00 94.25 368 ALA A CA 1
ATOM 2885 C C . ALA A 1 368 ? -15.166 23.436 9.918 1.00 94.25 368 ALA A C 1
ATOM 2887 O O . ALA A 1 368 ? -14.580 22.496 9.389 1.00 94.25 368 ALA A O 1
ATOM 2888 N N . GLY A 1 369 ? -16.454 23.656 9.664 1.00 89.50 369 GLY A N 1
ATOM 2889 C CA . GLY A 1 369 ? -17.276 22.775 8.844 1.00 89.50 369 GLY A CA 1
ATOM 2890 C C . GLY A 1 369 ? -17.248 23.028 7.332 1.00 89.50 369 GLY A C 1
ATOM 2891 O O . GLY A 1 369 ? -18.227 22.654 6.681 1.00 89.50 369 GLY A O 1
ATOM 2892 N N . GLN A 1 370 ? -16.216 23.669 6.768 1.00 94.00 370 GLN A N 1
ATOM 2893 C CA . GLN A 1 370 ? -16.238 24.231 5.405 1.00 94.00 370 GLN A CA 1
ATOM 2894 C C . GLN A 1 370 ? -16.589 23.239 4.283 1.00 94.00 370 GLN A C 1
ATOM 2896 O O . GLN A 1 370 ? -17.294 23.630 3.355 1.00 94.00 370 GLN A O 1
ATOM 2901 N N . ILE A 1 371 ? -16.183 21.966 4.381 1.00 93.06 371 ILE A N 1
ATOM 2902 C CA . ILE A 1 371 ? -16.506 20.939 3.368 1.00 93.06 371 ILE A CA 1
ATOM 2903 C C . ILE A 1 371 ? -18.023 20.660 3.298 1.00 93.06 371 ILE A C 1
ATOM 2905 O O . ILE A 1 371 ? -18.543 20.308 2.247 1.00 93.06 371 ILE A O 1
ATOM 2909 N N . LYS A 1 372 ? -18.760 20.863 4.404 1.00 92.06 372 LYS A N 1
ATOM 2910 C CA . LYS A 1 372 ? -20.236 20.748 4.495 1.00 92.06 372 LYS A CA 1
ATOM 2911 C C . LYS A 1 372 ? -20.843 19.441 3.956 1.00 92.06 372 LYS A C 1
ATOM 2913 O O . LYS A 1 372 ? -22.029 19.403 3.651 1.00 92.06 372 LYS A O 1
ATOM 2918 N N . HIS A 1 373 ? -20.067 18.362 3.910 1.00 95.62 373 HIS A N 1
ATOM 2919 C CA . HIS A 1 373 ? -20.530 17.069 3.416 1.00 95.62 373 HIS A CA 1
ATOM 2920 C C . HIS A 1 373 ? -21.433 16.385 4.454 1.00 95.62 373 HIS A C 1
ATOM 2922 O O . HIS A 1 373 ? -20.947 15.857 5.456 1.00 95.62 373 HIS A O 1
ATOM 2928 N N . ARG A 1 374 ? -22.749 16.462 4.233 1.00 96.06 374 ARG A N 1
ATOM 2929 C CA . ARG A 1 374 ? -23.784 15.765 5.010 1.00 96.06 374 ARG A CA 1
ATOM 2930 C C . ARG A 1 374 ? -23.704 14.264 4.728 1.00 96.06 374 ARG A C 1
ATOM 2932 O O . ARG A 1 374 ? -23.632 13.872 3.570 1.00 96.06 374 ARG A O 1
ATOM 2939 N N . LEU A 1 375 ? -23.743 13.433 5.765 1.00 97.50 375 LEU A N 1
ATOM 2940 C CA . LEU A 1 375 ? -23.722 11.981 5.608 1.00 97.50 375 LEU A CA 1
ATOM 2941 C C . LEU A 1 375 ? -25.132 11.454 5.340 1.00 97.50 375 LEU A C 1
ATOM 2943 O O . LEU A 1 375 ? -25.940 11.344 6.263 1.00 97.50 375 LEU A O 1
ATOM 2947 N N . THR A 1 376 ? -25.408 11.112 4.087 1.00 96.75 376 THR A N 1
ATOM 2948 C CA . THR A 1 376 ? -26.684 10.543 3.644 1.00 96.75 376 THR A CA 1
ATOM 2949 C C . THR A 1 376 ? -26.438 9.226 2.920 1.00 96.75 376 THR A C 1
ATOM 2951 O O . THR A 1 376 ? -25.533 9.130 2.097 1.00 96.75 376 THR A O 1
ATOM 2954 N N . GLY A 1 377 ? -27.239 8.212 3.225 1.00 95.75 377 GLY A N 1
ATOM 2955 C CA . GLY A 1 377 ? -27.217 6.925 2.550 1.00 95.75 377 GLY A CA 1
ATOM 2956 C C . GLY A 1 377 ? -28.084 6.898 1.283 1.00 95.75 377 GLY A C 1
ATOM 2957 O O . GLY A 1 377 ? -28.867 7.800 1.015 1.00 95.75 377 GLY A O 1
ATOM 2958 N N . PHE A 1 378 ? -28.012 5.841 0.478 1.00 95.25 378 PHE A N 1
ATOM 2959 C CA . PHE A 1 378 ? -27.163 4.664 0.671 1.00 95.25 378 PHE A CA 1
ATOM 2960 C C . PHE A 1 378 ? -25.736 4.892 0.144 1.00 95.25 378 PHE A C 1
ATOM 2962 O O . PHE A 1 378 ? -25.558 5.155 -1.042 1.00 95.25 378 PHE A O 1
ATOM 2969 N N . ASN A 1 379 ? -24.734 4.736 1.016 1.00 96.75 379 ASN A N 1
ATOM 2970 C CA . ASN A 1 379 ? -23.307 4.714 0.668 1.00 96.75 379 ASN A CA 1
ATOM 2971 C C . ASN A 1 379 ? -22.471 3.904 1.703 1.00 96.75 379 ASN A C 1
ATOM 2973 O O . ASN A 1 379 ? -22.954 2.933 2.280 1.00 96.75 379 ASN A O 1
ATOM 2977 N N . GLU A 1 380 ? -21.206 4.236 1.929 1.00 98.06 380 GLU A N 1
ATOM 2978 C CA . GLU A 1 380 ? -20.285 3.560 2.851 1.00 98.06 380 GLU A CA 1
ATOM 2979 C C . GLU A 1 380 ? -20.449 3.970 4.330 1.00 98.06 380 GLU A C 1
ATOM 2981 O O . GLU A 1 380 ? -19.924 3.315 5.233 1.00 98.06 380 GLU A O 1
ATOM 2986 N N . THR A 1 381 ? -21.200 5.039 4.609 1.00 98.44 381 THR A N 1
ATOM 2987 C CA . THR A 1 381 ? -21.154 5.747 5.903 1.00 98.44 381 THR A CA 1
ATOM 2988 C C . THR A 1 381 ? -22.135 5.228 6.960 1.00 98.44 381 THR A C 1
ATOM 2990 O O . THR A 1 381 ? -22.241 5.795 8.049 1.00 98.44 381 THR A O 1
ATOM 2993 N N . MET A 1 382 ? -22.815 4.102 6.705 1.00 98.69 382 MET A N 1
ATOM 2994 C CA . MET A 1 382 ? -23.780 3.516 7.648 1.00 98.69 382 MET A CA 1
ATOM 2995 C C . MET A 1 382 ? -23.161 3.270 9.029 1.00 98.69 382 MET A C 1
ATOM 2997 O O . MET A 1 382 ? -23.785 3.535 10.057 1.00 98.69 382 MET A O 1
ATOM 3001 N N . ILE A 1 383 ? -21.919 2.776 9.058 1.00 98.81 383 ILE A N 1
ATOM 3002 C CA . ILE A 1 383 ? -21.220 2.433 10.301 1.00 98.81 383 ILE A CA 1
ATOM 3003 C C . ILE A 1 383 ? -20.948 3.657 11.182 1.00 98.81 383 ILE A C 1
ATOM 3005 O O . ILE A 1 383 ? -20.924 3.520 12.402 1.00 98.81 383 ILE A O 1
ATOM 3009 N N . VAL A 1 384 ? -20.829 4.854 10.596 1.00 98.81 384 VAL A N 1
ATOM 3010 C CA . VAL A 1 384 ? -20.674 6.107 11.348 1.00 98.81 384 VAL A CA 1
ATOM 3011 C C . VAL A 1 384 ? -21.873 6.318 12.259 1.00 98.81 384 VAL A C 1
ATOM 3013 O O . VAL A 1 384 ? -21.711 6.535 13.454 1.00 98.81 384 VAL A O 1
ATOM 3016 N N . TYR A 1 385 ? -23.083 6.189 11.712 1.00 98.81 385 TYR A N 1
ATOM 3017 C CA . TYR A 1 385 ? -24.316 6.357 12.476 1.00 98.81 385 TYR A CA 1
ATOM 3018 C C . TYR A 1 385 ? -24.481 5.273 13.540 1.00 98.81 385 TYR A C 1
ATOM 3020 O O . TYR A 1 385 ? -24.849 5.583 14.670 1.00 98.81 385 TYR A O 1
ATOM 3028 N N . LEU A 1 386 ? -24.181 4.012 13.212 1.00 98.81 386 LEU A N 1
ATOM 3029 C CA . LEU A 1 386 ? -24.285 2.913 14.176 1.00 98.81 386 LEU A CA 1
ATOM 3030 C C . LEU A 1 386 ? -23.334 3.107 15.365 1.00 98.81 386 LEU A C 1
ATOM 3032 O O . LEU A 1 386 ? -23.742 2.931 16.512 1.00 98.81 386 LEU A O 1
ATOM 3036 N N . LEU A 1 387 ? -22.086 3.504 15.104 1.00 98.88 387 LEU A N 1
ATOM 3037 C CA . LEU A 1 387 ? -21.105 3.784 16.150 1.00 98.88 387 LEU A CA 1
ATOM 3038 C C . LEU A 1 387 ? -21.454 5.051 16.937 1.00 98.88 387 LEU A C 1
ATOM 3040 O O . LEU A 1 387 ? -21.388 5.037 18.163 1.00 98.88 387 LEU A O 1
ATOM 3044 N N . ALA A 1 388 ? -21.910 6.109 16.269 1.00 98.81 388 ALA A N 1
ATOM 3045 C CA . ALA A 1 388 ? -22.350 7.326 16.938 1.00 98.81 388 ALA A CA 1
ATOM 3046 C C . ALA A 1 388 ? -23.510 7.068 17.910 1.00 98.81 388 ALA A C 1
ATOM 3048 O O . ALA A 1 388 ? -23.509 7.595 19.017 1.00 98.81 388 ALA A O 1
ATOM 3049 N N . VAL A 1 389 ? -24.479 6.224 17.543 1.00 98.69 389 VAL A N 1
ATOM 3050 C CA . VAL A 1 389 ? -25.576 5.820 18.441 1.00 98.69 389 VAL A CA 1
ATOM 3051 C C . VAL A 1 389 ? -25.068 4.938 19.588 1.00 98.69 389 VAL A C 1
ATOM 3053 O O . VAL A 1 389 ? -25.558 5.038 20.710 1.00 98.69 389 VAL A O 1
ATOM 3056 N N . ALA A 1 390 ? -24.080 4.079 19.327 1.00 98.69 390 ALA A N 1
ATOM 3057 C CA . ALA A 1 390 ? -23.515 3.164 20.318 1.00 98.69 390 ALA A CA 1
ATOM 3058 C C . ALA A 1 390 ? -22.515 3.817 21.292 1.00 98.69 390 ALA A C 1
ATOM 3060 O O . ALA A 1 390 ? -22.084 3.161 22.244 1.00 98.69 390 ALA A O 1
ATOM 3061 N N . SER A 1 391 ? -22.105 5.068 21.058 1.00 98.69 391 SER A N 1
ATOM 3062 C CA . SER A 1 391 ? -21.122 5.753 21.900 1.00 98.69 391 SER A CA 1
ATOM 3063 C C . SER A 1 391 ? -21.625 5.912 23.342 1.00 98.69 391 SER A C 1
ATOM 3065 O O . SER A 1 391 ? -22.716 6.437 23.557 1.00 98.69 391 SER A O 1
ATOM 3067 N N . PRO A 1 392 ? -20.851 5.493 24.358 1.00 98.50 392 PRO A N 1
ATOM 3068 C CA . PRO A 1 392 ? -21.279 5.578 25.755 1.00 98.50 392 PRO A CA 1
ATOM 3069 C C . PRO A 1 392 ? -21.102 6.979 26.363 1.00 98.50 392 PRO A C 1
ATOM 3071 O O . PRO A 1 392 ? -21.663 7.260 27.420 1.00 98.50 392 PRO A O 1
ATOM 3074 N N . THR A 1 393 ? -20.305 7.839 25.730 1.00 98.75 393 THR A N 1
ATOM 3075 C CA . THR A 1 393 ? -19.883 9.151 26.253 1.00 98.75 393 THR A CA 1
ATOM 3076 C C . THR A 1 393 ? -20.352 10.309 25.382 1.00 98.75 393 THR A C 1
ATOM 3078 O O . THR A 1 393 ? -20.704 11.358 25.913 1.00 98.75 393 THR A O 1
ATOM 3081 N N . HIS A 1 394 ? -20.414 10.097 24.066 1.00 98.50 394 HIS A N 1
ATOM 3082 C CA . HIS A 1 394 ? -20.801 11.100 23.073 1.00 98.50 394 HIS A CA 1
ATOM 3083 C C . HIS A 1 394 ? -21.839 10.547 22.080 1.00 98.50 394 HIS A C 1
ATOM 3085 O O . HIS A 1 394 ? -21.563 10.491 20.879 1.00 98.50 394 HIS A O 1
ATOM 3091 N N . PRO A 1 395 ? -22.998 10.046 22.553 1.00 98.50 395 PRO A N 1
ATOM 3092 C CA . PRO A 1 395 ? -24.005 9.458 21.682 1.00 98.50 395 PRO A CA 1
ATOM 3093 C C . PRO A 1 395 ? -24.741 10.499 20.841 1.00 98.50 395 PRO A C 1
ATOM 3095 O O . PRO A 1 395 ? -24.991 11.622 21.281 1.00 98.50 395 PRO A O 1
ATOM 3098 N N . VAL A 1 396 ? -25.223 10.069 19.675 1.00 98.38 396 VAL A N 1
ATOM 3099 C CA . VAL A 1 396 ? -26.313 10.756 18.964 1.00 98.38 396 VAL A CA 1
ATOM 3100 C C . VAL A 1 396 ? -27.637 9.999 19.114 1.00 98.38 396 VAL A C 1
ATOM 3102 O O . VAL A 1 396 ? -27.621 8.784 19.322 1.00 98.38 396 VAL A O 1
ATOM 3105 N N . PRO A 1 397 ? -28.799 10.676 19.000 1.00 97.69 397 PRO A N 1
ATOM 3106 C CA . PRO A 1 397 ? -30.095 10.001 19.026 1.00 97.69 397 PRO A CA 1
ATOM 3107 C C . PRO A 1 397 ? -30.215 8.960 17.907 1.00 97.69 397 PRO A C 1
ATOM 3109 O O . PRO A 1 397 ? -29.778 9.204 16.781 1.00 97.69 397 PRO A O 1
ATOM 3112 N N . ALA A 1 398 ? -30.855 7.824 18.190 1.00 97.69 398 ALA A N 1
ATOM 3113 C CA . ALA A 1 398 ? -31.065 6.763 17.202 1.00 97.69 398 ALA A CA 1
ATOM 3114 C C . ALA A 1 398 ? -31.894 7.243 15.998 1.00 97.69 398 ALA A C 1
ATOM 3116 O O . ALA A 1 398 ? -31.708 6.768 14.878 1.00 97.69 398 ALA A O 1
ATOM 3117 N N . GLU A 1 399 ? -32.759 8.236 16.205 1.00 96.81 399 GLU A N 1
ATOM 3118 C CA . GLU A 1 399 ? -33.540 8.906 15.167 1.00 96.81 399 GLU A CA 1
ATOM 3119 C C . GLU A 1 399 ? -32.658 9.514 14.069 1.00 96.81 399 GLU A C 1
ATOM 3121 O O . GLU A 1 399 ? -33.102 9.602 12.924 1.00 96.81 399 GLU A O 1
ATOM 3126 N N . LEU A 1 400 ? -31.398 9.860 14.374 1.00 96.38 400 LEU A N 1
ATOM 3127 C CA . LEU A 1 400 ? -30.453 10.408 13.402 1.00 96.38 400 LEU A CA 1
ATOM 3128 C C . LEU A 1 400 ? -30.105 9.401 12.293 1.00 96.38 400 LEU A C 1
ATOM 3130 O O . LEU A 1 400 ? -29.766 9.807 11.184 1.00 96.38 400 LEU A O 1
ATOM 3134 N N . TYR A 1 401 ? -30.260 8.095 12.545 1.00 98.00 401 TYR A N 1
ATOM 3135 C CA . TYR A 1 401 ? -30.188 7.080 11.492 1.00 98.00 401 TYR A CA 1
ATOM 3136 C C . TYR A 1 401 ? -31.291 7.278 10.445 1.00 98.00 401 TYR A C 1
ATOM 3138 O O . TYR A 1 401 ? -31.053 7.100 9.257 1.00 98.00 401 TYR A O 1
ATOM 3146 N N . TYR A 1 402 ? -32.499 7.667 10.853 1.00 97.12 402 TYR A N 1
ATOM 3147 C CA . TYR A 1 402 ? -33.623 7.848 9.935 1.00 97.12 402 TYR A CA 1
ATOM 3148 C C . TYR A 1 402 ? -33.674 9.247 9.332 1.00 97.12 402 TYR A C 1
ATOM 3150 O O . TYR A 1 402 ? -34.031 9.383 8.168 1.00 97.12 402 TYR A O 1
ATOM 3158 N N . SER A 1 403 ? -33.327 10.289 10.091 1.00 95.69 403 SER A N 1
ATOM 3159 C CA . SER A 1 403 ? -33.312 11.655 9.558 1.00 95.69 403 SER A CA 1
ATOM 3160 C C . SER A 1 403 ? -32.072 11.934 8.708 1.00 95.69 403 SER A C 1
ATOM 3162 O O . SER A 1 403 ? -32.160 12.635 7.700 1.00 95.69 403 SER A O 1
ATOM 3164 N N . GLY A 1 404 ? -30.927 11.370 9.095 1.00 96.31 404 GLY A N 1
ATOM 3165 C CA . GLY A 1 404 ? -29.633 11.584 8.461 1.00 96.31 404 GLY A CA 1
ATOM 3166 C C . GLY A 1 404 ? -29.354 10.541 7.394 1.00 96.31 404 GLY A C 1
ATOM 3167 O O . GLY A 1 404 ? -29.512 10.819 6.205 1.00 96.31 404 GLY A O 1
ATOM 3168 N N . TRP A 1 405 ? -28.982 9.338 7.838 1.00 97.75 405 TRP A N 1
ATOM 3169 C CA . TRP A 1 405 ? -28.562 8.231 6.977 1.00 97.75 405 TRP A CA 1
ATOM 3170 C C . TRP A 1 405 ? -29.654 7.773 6.002 1.00 97.75 405 TRP A C 1
ATOM 3172 O O . TRP A 1 405 ? -29.459 7.827 4.796 1.00 97.75 405 TRP A O 1
ATOM 3182 N N . ALA A 1 406 ? -30.817 7.361 6.494 1.00 97.06 406 ALA A N 1
ATOM 3183 C CA . ALA A 1 406 ? -31.959 6.956 5.672 1.00 97.06 406 ALA A CA 1
ATOM 3184 C C . ALA A 1 406 ? -32.910 8.134 5.378 1.00 97.06 406 ALA A C 1
ATOM 3186 O O . ALA A 1 406 ? -34.102 7.929 5.124 1.00 97.06 406 ALA A O 1
ATOM 3187 N N . GLY A 1 407 ? -32.378 9.361 5.441 1.00 92.31 407 GLY A N 1
ATOM 3188 C CA . GLY A 1 407 ? -33.123 10.606 5.311 1.00 92.31 407 GLY A CA 1
ATOM 3189 C C . GLY A 1 407 ? -33.987 10.653 4.056 1.00 92.31 407 GLY A C 1
ATOM 3190 O O . GLY A 1 407 ? -33.570 10.241 2.981 1.00 92.31 407 GLY A O 1
ATOM 3191 N N . GLN A 1 408 ? -35.203 11.176 4.204 1.00 90.25 408 GLN A N 1
ATOM 3192 C CA . GLN A 1 408 ? -36.152 11.407 3.103 1.00 90.25 408 GLN A CA 1
ATOM 3193 C C . GLN A 1 408 ? -36.406 12.909 2.874 1.00 90.25 408 GLN A C 1
ATOM 3195 O O . GLN A 1 408 ? -37.361 13.288 2.199 1.00 90.25 408 GLN A O 1
ATOM 3200 N N . SER A 1 409 ? -35.610 13.782 3.503 1.00 86.31 409 SER A N 1
ATOM 3201 C CA . SER A 1 409 ? -35.701 15.228 3.293 1.00 86.31 409 SER A CA 1
ATOM 3202 C C . SER A 1 409 ? -35.187 15.597 1.900 1.00 86.31 409 SER A C 1
ATOM 3204 O O . SER A 1 409 ? -34.391 14.868 1.318 1.00 86.31 409 SER A O 1
ATOM 3206 N N . GLN A 1 410 ? -35.599 16.753 1.371 1.00 83.75 410 GLN A N 1
ATOM 3207 C CA . GLN A 1 410 ? -35.099 17.228 0.075 1.00 83.75 410 GLN A CA 1
ATOM 3208 C C . GLN A 1 410 ? -33.561 17.310 0.066 1.00 83.75 410 GLN A C 1
ATOM 3210 O O . GLN A 1 410 ? -32.929 16.810 -0.850 1.00 83.75 410 GLN A O 1
ATOM 3215 N N . THR A 1 411 ? -32.962 17.815 1.151 1.00 80.00 411 THR A N 1
ATOM 3216 C CA . THR A 1 411 ? -31.502 17.869 1.365 1.00 80.00 411 THR A CA 1
ATOM 3217 C C . THR A 1 411 ? -30.819 16.495 1.415 1.00 80.00 411 THR A C 1
ATOM 3219 O O . THR A 1 411 ? -29.602 16.418 1.310 1.00 80.00 411 THR A O 1
ATOM 3222 N N . ALA A 1 412 ? -31.566 15.420 1.672 1.00 77.75 412 ALA A N 1
ATOM 3223 C CA . ALA A 1 412 ? -31.053 14.052 1.652 1.00 77.75 412 ALA A CA 1
ATOM 3224 C C . ALA A 1 412 ? -31.185 13.397 0.263 1.00 77.75 412 ALA A C 1
ATOM 3226 O O . ALA A 1 412 ? -30.501 12.419 -0.018 1.00 77.75 412 ALA A O 1
ATOM 3227 N N . ILE A 1 413 ? -32.086 13.902 -0.582 1.00 77.38 413 ILE A N 1
ATOM 3228 C CA . ILE A 1 413 ? -32.387 13.333 -1.901 1.00 77.38 413 ILE A CA 1
ATOM 3229 C C . ILE A 1 413 ? -31.613 14.055 -3.017 1.00 77.38 413 ILE A C 1
ATOM 3231 O O . ILE A 1 413 ? -31.247 13.406 -3.997 1.00 77.38 413 ILE A O 1
ATOM 3235 N N . ASP A 1 414 ? -31.383 15.364 -2.868 1.00 62.75 414 ASP A N 1
ATOM 3236 C CA . ASP A 1 414 ? -30.521 16.181 -3.741 1.00 62.75 414 ASP A CA 1
ATOM 3237 C C . ASP A 1 414 ? -29.034 15.971 -3.431 1.00 62.75 414 ASP A C 1
ATOM 3239 O O . ASP A 1 414 ? -28.240 15.932 -4.402 1.00 62.75 414 ASP A O 1
#

Foldseek 3Di:
DKKKAFQQKDAQQFFWWKKWAFPVGWIFDTHRCCVFFGTGDHGDIDDGDDPPVSGATPDPDGGDPVRTDDMDTHGGDPPVDDTDMDMDDDDDDDPVLQPPFDDQADAFEDWEWDAEAFKIKIFTDFRPGPQFAWKWKWKDWPPDDTDTDDIGGHLDGMDIGGNGHFFTKMKIWIWTAGPNRDTYPIYDIYMDGHHDDDPVVVVLVVLLVVLCQLQSVAQPQQSFHAPDVVDPSQKGFQLSRLVNLVSLLVCCVSPVDDPVVSLVSLVSNLVLLVQADAAQLAHAGIAGSHNNAADVPVDDQRRHGFLQSRLSNLNSLVVLLVSLPDPDPSNVVSNVSSLVSLLSRQLLVQQVDPPRLFGAGDADPVQGRVVVHFAEDDDSRLSSQVSQCVRPRRHDDNSSCCCGHVNPDPVRVD

Secondary structure (DSSP, 8-state):
-EEEEBTT-B-GGGSPEEEEEETTS-BBPPEESHHHH-SBPBT-EEEE---GGGS-B-SSSPP-GGGEEEEEEE--S--S-----EEE------HHHHHSPPP--SPPEEEEEEE-SSEEEEEEE----TTEEEEEEEEEETT---EEEEEE-TT--EEEEE--SSS-EEEEEEEEEETT-PBPPPPPPEEEE-----HHHHHHHHHHHHHHHHHTSS-TTT-PPBS-SSS-TTEEEHHHHHHHHHHHHHHHHTTSS-HHHHHHHHHHHHHHHTTS--BTTB--SEEETTT--B--TT-TT-SSEEHHHHHHHHHHHHHHHHH---SSHHHHHHHHHHHHHHHT--TTGGGTSTT-SS-BSEEBTTTBTTT--B--SSSSTHHHHHHHHH-SSS---TTHIIIIIT--SHHHH-